Protein 7TVY (pdb70)

Foldseek 3Di:
DPDFLPAAFWDDPVLVVLQDPDDDLVVVRCLRSLRDQDPDPSSLSSLVVVCVVLVQADPVQAGDLVSVQVLCVLLVNNPCSVVQVVQLCVQCVVDDRHDGRSSSSVRNSPPSCSRSSVNVVCVVVVVGHDDPVPRSND/DPDFLQAAFWDDPVLVVLCDPDDDLVVVRCLRSLRDQDPDPSSLSSLQVVCVVLVQADPVQFGDLVSQQVLCVVLPNNPCSVVQVVQQCVQCVVDDGRDGSSSSSVRNSVPSCSSSSVNVVCVVVVVGDDDQVRHSPHD/DVDFLQAAFWDDPVLVVLCDPDDDLVVVRCLRSLRDQDPDPSSLSSLQVVCVVLVQADPVQAGDLVSQQVLCVVLVNNPCSVVQVVQLCVLCVVDDRRDTRSSSSVRNSPPSCSSVSVNVVCVVVVVGPDDPVGHSPD/DPDFLQAAFWDPPLVVLPDPDDQVSVSCLRRLSDQDDDPSSQSRLLVVCVVLVQQDPVQFGDLVSVQVLCVVLPNNPCSVVQVCQLCVQCVPPDGRDTRNSSSVRNSVDSCVRSSVNVVCVVPVVGDADCVHSD

Structure (mmCIF, N/CA/C/O backbone):
data_7TVY
#
_entry.id   7TVY
#
_cell.length_a   33.231
_cell.length_b   122.809
_cell.length_c   74.433
_cell.angle_alpha   90.000
_cell.angle_beta   90.430
_cell.angle_gamma   90.000
#
_symmetry.space_group_name_H-M   'P 1 21 1'
#
loop_
_entity.id
_entity.type
_entity.pdbx_description
1 polymer 'Salivary short D7 protein 3'
2 non-polymer 'SULFATE ION'
3 water water
#
loop_
_atom_site.group_PDB
_atom_site.id
_atom_site.type_symbol
_atom_site.label_atom_id
_atom_site.label_alt_id
_atom_site.label_comp_id
_atom_site.label_asym_id
_atom_site.label_entity_id
_atom_site.label_seq_id
_atom_site.pdbx_PDB_ins_code
_atom_site.Cartn_x
_atom_site.Cartn_y
_atom_site.Cartn_z
_atom_site.occupancy
_atom_site.B_iso_or_equiv
_atom_site.auth_seq_id
_atom_site.auth_comp_id
_atom_site.auth_asym_id
_atom_site.auth_atom_id
_atom_site.pdbx_PDB_model_num
ATOM 1 N N . ARG A 1 1 ? 15.153 3.911 38.258 1.00 47.80 1 ARG A N 1
ATOM 2 C CA . ARG A 1 1 ? 14.995 2.577 38.822 1.00 56.90 1 ARG A CA 1
ATOM 3 C C . ARG A 1 1 ? 16.338 1.864 38.934 1.00 59.76 1 ARG A C 1
ATOM 4 O O . ARG A 1 1 ? 17.162 1.926 38.019 1.00 59.38 1 ARG A O 1
ATOM 12 N N . PHE A 1 2 ? 16.554 1.194 40.068 1.00 65.45 2 PHE A N 1
ATOM 13 C CA . PHE A 1 2 ? 17.714 0.330 40.251 1.00 69.60 2 PHE A CA 1
ATOM 14 C C . PHE A 1 2 ? 17.372 -1.149 40.137 1.00 69.71 2 PHE A C 1
ATOM 15 O O . PHE A 1 2 ? 18.269 -1.958 39.870 1.00 70.10 2 PHE A O 1
ATOM 17 N N . THR A 1 3 ? 16.106 -1.516 40.339 1.00 63.15 3 THR A N 1
ATOM 18 C CA . THR A 1 3 ? 15.626 -2.875 40.125 1.00 59.65 3 THR A CA 1
ATOM 19 C C . THR A 1 3 ? 14.788 -2.900 38.854 1.00 55.65 3 THR A C 1
ATOM 20 O O . THR A 1 3 ? 13.824 -2.125 38.746 1.00 52.71 3 THR A O 1
ATOM 24 N N . PRO A 1 4 ? 15.107 -3.749 37.877 1.00 50.66 4 PRO A N 1
ATOM 25 C CA . PRO A 1 4 ? 14.359 -3.733 36.611 1.00 45.99 4 PRO A CA 1
ATOM 26 C C . PRO A 1 4 ? 12.922 -4.193 36.797 1.00 38.47 4 PRO A C 1
ATOM 27 O O . PRO A 1 4 ? 12.600 -4.953 37.714 1.00 39.50 4 PRO A O 1
ATOM 31 N N . LEU A 1 5 ? 12.052 -3.719 35.897 1.00 37.78 5 LEU A N 1
ATOM 32 C CA . LEU A 1 5 ? 10.635 -4.075 35.956 1.00 33.67 5 LEU A CA 1
ATOM 33 C C . LEU A 1 5 ? 10.400 -5.532 35.583 1.00 30.57 5 LEU A C 1
ATOM 34 O O . LEU A 1 5 ? 9.451 -6.150 36.079 1.00 31.88 5 LEU A O 1
ATOM 39 N N . GLY A 1 6 ? 11.241 -6.099 34.723 1.00 28.24 6 GLY A N 1
ATOM 40 C CA . GLY A 1 6 ? 11.009 -7.452 34.256 1.00 26.80 6 GLY A CA 1
ATOM 41 C C . GLY A 1 6 ? 9.914 -7.582 33.218 1.00 27.11 6 GLY A C 1
ATOM 42 O O . GLY A 1 6 ? 9.281 -8.639 33.128 1.00 20.28 6 GLY A O 1
ATOM 43 N N . ILE A 1 7 ? 9.660 -6.527 32.431 1.00 20.08 7 ILE A N 1
ATOM 44 C CA . ILE A 1 7 ? 8.725 -6.608 31.314 1.00 21.75 7 ILE A CA 1
ATOM 45 C C . ILE A 1 7 ? 9.400 -7.305 30.135 1.00 23.43 7 ILE A C 1
ATOM 46 O O . ILE A 1 7 ? 10.598 -7.110 29.882 1.00 20.82 7 ILE A O 1
ATOM 51 N N . ASP A 1 8 ? 8.634 -8.117 29.403 1.00 19.34 8 ASP A N 1
ATOM 52 C CA . ASP A 1 8 ? 9.166 -8.813 28.236 1.00 22.53 8 ASP A CA 1
ATOM 53 C C . ASP A 1 8 ? 9.256 -7.873 27.029 1.00 23.14 8 ASP A C 1
ATOM 54 O O . ASP A 1 8 ? 8.647 -6.797 26.995 1.00 23.51 8 ASP A O 1
ATOM 59 N N . GLU A 1 9 ? 10.036 -8.297 26.028 1.00 23.00 9 GLU A N 1
ATOM 60 C CA . GLU A 1 9 ? 10.298 -7.475 24.846 1.00 25.11 9 GLU A CA 1
ATOM 61 C C . GLU A 1 9 ? 9.077 -7.434 23.930 1.00 23.55 9 GLU A C 1
ATOM 62 O O . GLU A 1 9 ? 8.642 -8.469 23.418 1.00 23.16 9 GLU A O 1
ATOM 68 N N . PHE A 1 10 ? 8.538 -6.238 23.703 1.00 21.68 10 PHE A N 1
ATOM 69 C CA . PHE A 1 10 ? 7.393 -6.069 22.819 1.00 22.55 10 PHE A CA 1
ATOM 70 C C . PHE A 1 10 ? 7.860 -5.718 21.413 1.00 24.33 10 PHE A C 1
ATOM 71 O O . PHE A 1 10 ? 8.668 -4.800 21.229 1.00 23.88 10 PHE A O 1
ATOM 79 N N . TYR A 1 11 ? 7.357 -6.456 20.425 1.00 25.17 11 TYR A N 1
ATOM 80 C CA . TYR A 1 11 ? 7.629 -6.175 19.015 1.00 27.54 11 TYR A CA 1
ATOM 81 C C . TYR A 1 11 ? 6.326 -5.693 18.391 1.00 28.68 11 TYR A C 1
ATOM 82 O O . TYR A 1 11 ? 5.524 -6.486 17.895 1.00 31.65 11 TYR A O 1
ATOM 91 N N . ILE A 1 12 ? 6.116 -4.384 18.421 1.00 24.29 12 ILE A N 1
ATOM 92 C CA . ILE A 1 12 ? 4.897 -3.778 17.910 1.00 27.51 12 ILE A CA 1
ATOM 93 C C . ILE A 1 12 ? 5.284 -3.062 16.623 1.00 32.69 12 ILE A C 1
ATOM 94 O O . ILE A 1 12 ? 5.785 -1.931 16.646 1.00 26.08 12 ILE A O 1
ATOM 99 N N . LYS A 1 13 ? 5.078 -3.750 15.496 1.00 29.64 13 LYS A N 1
ATOM 100 C CA . LYS A 1 13 ? 5.580 -3.291 14.202 1.00 31.73 13 LYS A CA 1
ATOM 101 C C . LYS A 1 13 ? 5.240 -1.842 13.873 1.00 32.12 13 LYS A C 1
ATOM 102 O O . LYS A 1 13 ? 6.154 -1.102 13.478 1.00 32.00 13 LYS A O 1
ATOM 108 N N . PRO A 1 14 ? 3.994 -1.364 14.006 1.00 32.89 14 PRO A N 1
ATOM 109 C CA . PRO A 1 14 ? 3.720 0.044 13.656 1.00 30.77 14 PRO A CA 1
ATOM 110 C C . PRO A 1 14 ? 4.414 1.061 14.552 1.00 33.72 14 PRO A C 1
ATOM 111 O O . PRO A 1 14 ? 4.368 2.255 14.233 1.00 36.73 14 PRO A O 1
ATOM 115 N N . CYS A 1 15 ? 5.051 0.646 15.648 1.00 31.01 15 CYS A N 1
ATOM 116 C CA . CYS A 1 15 ? 5.796 1.571 16.493 1.00 28.69 15 CYS A CA 1
ATOM 117 C C . CYS A 1 15 ? 7.298 1.479 16.291 1.00 28.14 15 CYS A C 1
ATOM 118 O O . CYS A 1 15 ? 8.029 2.333 16.806 1.00 25.56 15 CYS A O 1
ATOM 121 N N . GLU A 1 16 ? 7.767 0.478 15.544 1.00 27.63 16 GLU A N 1
ATOM 122 C CA . GLU A 1 16 ? 9.193 0.363 15.262 1.00 28.24 16 GLU A CA 1
ATOM 123 C C . GLU A 1 16 ? 9.725 1.601 14.552 1.00 27.37 16 GLU A C 1
ATOM 124 O O . GLU A 1 16 ? 10.892 1.969 14.739 1.00 25.73 16 GLU A O 1
ATOM 130 N N . ARG A 1 17 ? 8.883 2.265 13.755 1.00 26.52 17 ARG A N 1
ATOM 131 C CA . ARG A 1 17 ? 9.295 3.474 13.048 1.00 26.59 17 ARG A CA 1
ATOM 132 C C . ARG A 1 17 ? 9.582 4.648 13.976 1.00 25.00 17 ARG A C 1
ATOM 133 O O . ARG A 1 17 ? 10.180 5.632 13.527 1.00 26.11 17 ARG A O 1
ATOM 141 N N . LYS A 1 18 ? 9.194 4.566 15.247 1.00 24.07 18 LYS A N 1
ATOM 142 C CA . LYS A 1 18 ? 9.527 5.599 16.219 1.00 24.68 18 LYS A CA 1
ATOM 143 C C . LYS A 1 18 ? 10.928 5.438 16.796 1.00 26.16 18 LYS A C 1
ATOM 144 O O . LYS A 1 18 ? 11.409 6.350 17.480 1.00 25.53 18 LYS A O 1
ATOM 150 N N . ILE A 1 19 ? 11.582 4.302 16.557 1.00 23.86 19 ILE A N 1
ATOM 151 C CA . ILE A 1 19 ? 12.960 4.082 17.004 1.00 26.39 19 ILE A CA 1
ATOM 152 C C . ILE A 1 19 ? 13.868 4.607 15.898 1.00 26.52 19 ILE A C 1
ATOM 153 O O . ILE A 1 19 ? 14.191 3.913 14.929 1.00 28.57 19 ILE A O 1
ATOM 158 N N . VAL A 1 20 ? 14.285 5.855 16.049 1.00 26.37 20 VAL A N 1
ATOM 159 C CA . VAL A 1 20 ? 15.046 6.568 15.033 1.00 28.70 20 VAL A CA 1
ATOM 160 C C . VAL A 1 20 ? 16.508 6.711 15.445 1.00 29.07 20 VAL A C 1
ATOM 161 O O . VAL A 1 20 ? 17.400 6.152 14.804 1.00 29.99 20 VAL A O 1
ATOM 165 N N . TYR A 1 21 ? 16.771 7.437 16.535 1.00 28.02 21 TYR A N 1
ATOM 166 C CA . TYR A 1 21 ? 18.142 7.733 16.924 1.00 31.29 21 TYR A CA 1
ATOM 167 C C . TYR A 1 21 ? 18.779 6.646 17.777 1.00 28.21 21 TYR A C 1
ATOM 168 O O . TYR A 1 21 ? 20.006 6.610 17.880 1.00 30.72 21 TYR A O 1
ATOM 177 N N . THR A 1 22 ? 17.995 5.768 18.394 1.00 26.88 22 THR A N 1
ATOM 178 C CA . THR A 1 22 ? 18.570 4.689 19.187 1.00 28.24 22 THR A CA 1
ATOM 179 C C . THR A 1 22 ? 18.990 3.559 18.260 1.00 29.19 22 THR A C 1
ATOM 180 O O . THR A 1 22 ? 18.152 2.985 17.558 1.00 28.31 22 THR A O 1
ATOM 184 N N . THR A 1 23 ? 20.285 3.243 18.250 1.00 33.85 23 THR A N 1
ATOM 185 C CA . THR A 1 23 ? 20.814 2.195 17.388 1.00 31.39 23 THR A CA 1
ATOM 186 C C . THR A 1 23 ? 21.463 1.052 18.146 1.00 32.31 23 THR A C 1
ATOM 187 O O . THR A 1 23 ? 21.530 -0.056 17.609 1.00 31.84 23 THR A O 1
ATOM 191 N N . ASP A 1 24 ? 21.956 1.288 19.361 1.00 30.98 24 ASP A N 1
ATOM 192 C CA . ASP A 1 24 ? 22.560 0.210 20.133 1.00 34.19 24 ASP A CA 1
ATOM 193 C C . ASP A 1 24 ? 21.537 -0.878 20.437 1.00 32.85 24 ASP A C 1
ATOM 194 O O . ASP A 1 24 ? 20.384 -0.595 20.783 1.00 30.98 24 ASP A O 1
ATOM 199 N N . LYS A 1 25 ? 21.978 -2.135 20.304 1.00 32.20 25 LYS A N 1
ATOM 200 C CA . LYS A 1 25 ? 21.072 -3.275 20.423 1.00 32.19 25 LYS A CA 1
ATOM 201 C C . LYS A 1 25 ? 20.385 -3.300 21.780 1.00 30.30 25 LYS A C 1
ATOM 202 O O . LYS A 1 25 ? 19.155 -3.400 21.867 1.00 31.56 25 LYS A O 1
ATOM 208 N N . HIS A 1 26 ? 21.165 -3.211 22.858 1.00 30.70 26 HIS A N 1
ATOM 209 C CA . HIS A 1 26 ? 20.562 -3.296 24.178 1.00 28.87 26 HIS A CA 1
ATOM 210 C C . HIS A 1 26 ? 19.693 -2.077 24.472 1.00 29.24 26 HIS A C 1
ATOM 211 O O . HIS A 1 26 ? 18.647 -2.205 25.117 1.00 28.10 26 HIS A O 1
ATOM 218 N N . ASP A 1 27 ? 20.113 -0.881 24.029 1.00 26.73 27 ASP A N 1
ATOM 219 C CA . ASP A 1 27 ? 19.291 0.307 24.252 1.00 28.22 27 ASP A CA 1
ATOM 220 C C . ASP A 1 27 ? 17.929 0.166 23.585 1.00 27.24 27 ASP A C 1
ATOM 221 O O . ASP A 1 27 ? 16.916 0.614 24.132 1.00 24.62 27 ASP A O 1
ATOM 226 N N . LYS A 1 28 ? 17.889 -0.424 22.387 1.00 26.55 28 LYS A N 1
ATOM 227 C CA . LYS A 1 28 ? 16.609 -0.699 21.745 1.00 23.84 28 LYS A CA 1
ATOM 228 C C . LYS A 1 28 ? 15.842 -1.779 22.497 1.00 23.71 28 LYS A C 1
ATOM 229 O O . LYS A 1 28 ? 14.605 -1.747 22.551 1.00 21.20 28 LYS A O 1
ATOM 235 N N . CYS A 1 29 ? 16.554 -2.741 23.080 1.00 23.67 29 CYS A N 1
ATOM 236 C CA . CYS A 1 29 ? 15.895 -3.758 23.892 1.00 24.66 29 CYS A CA 1
ATOM 237 C C . CYS A 1 29 ? 15.144 -3.119 25.056 1.00 23.39 29 CYS A C 1
ATOM 238 O O . CYS A 1 29 ? 13.988 -3.461 25.326 1.00 23.06 29 CYS A O 1
ATOM 241 N N . LEU A 1 30 ? 15.788 -2.173 25.754 1.00 21.59 30 LEU A N 1
ATOM 242 C CA . LEU A 1 30 ? 15.146 -1.512 26.889 1.00 22.55 30 LEU A CA 1
ATOM 243 C C . LEU A 1 30 ? 13.931 -0.697 26.455 1.00 22.39 30 LEU A C 1
ATOM 244 O O . LEU A 1 30 ? 12.941 -0.610 27.192 1.00 19.27 30 LEU A O 1
ATOM 249 N N . MET A 1 31 ? 13.993 -0.109 25.261 1.00 20.13 31 MET A N 1
ATOM 250 C CA . MET A 1 31 ? 12.856 0.567 24.653 1.00 20.33 31 MET A CA 1
ATOM 251 C C . MET A 1 31 ? 11.669 -0.390 24.545 1.00 22.19 31 MET A C 1
ATOM 252 O O . MET A 1 31 ? 10.581 -0.132 25.080 1.00 17.95 31 MET A O 1
ATOM 257 N N . ARG A 1 32 ? 11.888 -1.536 23.882 1.00 18.21 32 ARG A N 1
ATOM 258 C CA . ARG A 1 32 ? 10.831 -2.516 23.629 1.00 19.70 32 ARG A CA 1
ATOM 259 C C . ARG A 1 32 ? 10.331 -3.178 24.911 1.00 19.37 32 ARG A C 1
ATOM 260 O O . ARG A 1 32 ? 9.193 -3.658 24.952 1.00 19.03 32 ARG A O 1
ATOM 268 N N . ARG A 1 33 ? 11.166 -3.247 25.946 1.00 17.64 33 ARG A N 1
ATOM 269 C CA . ARG A 1 33 ? 10.768 -3.784 27.241 1.00 20.86 33 ARG A CA 1
ATOM 270 C C . ARG A 1 33 ? 10.146 -2.719 28.137 1.00 20.83 33 ARG A C 1
ATOM 271 O O . ARG A 1 33 ? 9.889 -2.990 29.314 1.00 17.62 33 ARG A O 1
ATOM 279 N N . LEU A 1 34 ? 9.936 -1.509 27.605 1.00 18.53 34 LEU A N 1
ATOM 280 C CA . LEU A 1 34 ? 9.370 -0.383 28.349 1.00 21.00 34 LEU A CA 1
ATOM 281 C C . LEU A 1 34 ? 10.130 -0.128 29.653 1.00 20.94 34 LEU A C 1
ATOM 282 O O . LEU A 1 34 ? 9.552 0.295 30.660 1.00 19.81 34 LEU A O 1
ATOM 287 N N . GLU A 1 35 ? 11.431 -0.399 29.647 1.00 19.73 35 GLU A N 1
ATOM 288 C CA . GLU A 1 35 ? 12.280 -0.137 30.801 1.00 23.83 35 GLU A CA 1
ATOM 289 C C . GLU A 1 35 ? 12.957 1.224 30.731 1.00 23.48 35 GLU A C 1
ATOM 290 O O . GLU A 1 35 ? 13.549 1.652 31.726 1.00 27.51 35 GLU A O 1
ATOM 296 N N . ILE A 1 36 ? 12.870 1.909 29.588 1.00 22.64 36 ILE A N 1
ATOM 297 C CA . ILE A 1 36 ? 13.390 3.265 29.477 1.00 26.41 36 ILE A CA 1
ATOM 298 C C . ILE A 1 36 ? 12.728 4.173 30.506 1.00 25.38 36 ILE A C 1
ATOM 299 O O . ILE A 1 36 ? 11.552 4.009 30.856 1.00 26.62 36 ILE A O 1
ATOM 304 N N . GLU A 1 37 ? 13.481 5.165 30.969 1.00 26.72 37 GLU A N 1
ATOM 305 C CA . GLU A 1 37 ? 12.942 6.194 31.849 1.00 26.22 37 GLU A CA 1
ATOM 306 C C . GLU A 1 37 ? 13.269 7.612 31.412 1.00 30.37 37 GLU A C 1
ATOM 307 O O . GLU A 1 37 ? 12.616 8.547 31.892 1.00 28.71 37 GLU A O 1
ATOM 313 N N . MET A 1 38 ? 14.234 7.806 30.521 1.00 26.66 38 MET A N 1
ATOM 314 C CA . MET A 1 38 ? 14.704 9.140 30.184 1.00 28.82 38 MET A CA 1
ATOM 315 C C . MET A 1 38 ? 13.696 9.857 29.292 1.00 29.83 38 MET A C 1
ATOM 316 O O . MET A 1 38 ? 13.190 9.286 28.320 1.00 25.76 38 MET A O 1
ATOM 321 N N . ASP A 1 39 ? 13.412 11.115 29.633 1.00 26.76 39 ASP A N 1
ATOM 322 C CA . ASP A 1 39 ? 12.466 11.962 28.905 1.00 27.72 39 ASP A CA 1
ATOM 323 C C . ASP A 1 39 ? 13.175 12.558 27.696 1.00 24.87 39 ASP A C 1
ATOM 324 O O . ASP A 1 39 ? 13.690 13.676 27.717 1.00 29.74 39 ASP A O 1
ATOM 329 N N . THR A 1 40 ? 13.202 11.783 26.620 1.00 24.32 40 THR A N 1
ATOM 330 C CA . THR A 1 40 ? 13.674 12.244 25.326 1.00 26.65 40 THR A CA 1
ATOM 331 C C . THR A 1 40 ? 12.515 12.212 24.343 1.00 24.16 40 THR A C 1
ATOM 332 O O . THR A 1 40 ? 11.576 11.428 24.501 1.00 22.86 40 THR A O 1
ATOM 336 N N . GLY A 1 41 ? 12.592 13.066 23.319 1.00 24.31 41 GLY A N 1
ATOM 337 C CA . GLY A 1 41 ? 11.570 13.052 22.286 1.00 23.61 41 GLY A CA 1
ATOM 338 C C . GLY A 1 41 ? 11.395 11.685 21.657 1.00 25.11 41 GLY A C 1
ATOM 339 O O . GLY A 1 41 ? 10.275 11.288 21.324 1.00 23.54 41 GLY A O 1
ATOM 340 N N . GLU A 1 42 ? 12.493 10.936 21.507 1.00 24.11 42 GLU A N 1
ATOM 341 C CA . GLU A 1 42 ? 12.404 9.605 20.915 1.00 23.56 42 GLU A CA 1
ATOM 342 C C . GLU A 1 42 ? 11.638 8.650 21.817 1.00 23.74 42 GLU A C 1
ATOM 343 O O . GLU A 1 42 ? 10.731 7.941 21.360 1.00 22.45 42 GLU A O 1
ATOM 349 N N . ASN A 1 43 ? 12.015 8.588 23.097 1.00 20.57 43 ASN A N 1
ATOM 350 C CA . ASN A 1 43 ? 11.317 7.702 24.023 1.00 21.32 43 ASN A CA 1
ATOM 351 C C . ASN A 1 43 ? 9.839 8.067 24.119 1.00 21.08 43 ASN A C 1
ATOM 352 O O . ASN A 1 43 ? 8.976 7.180 24.119 1.00 16.55 43 ASN A O 1
ATOM 357 N N . GLN A 1 44 ? 9.534 9.369 24.181 1.00 19.56 44 GLN A N 1
ATOM 358 C CA . GLN A 1 44 ? 8.150 9.834 24.195 1.00 21.92 44 GLN A CA 1
ATOM 359 C C . GLN A 1 44 ? 7.392 9.360 22.966 1.00 19.77 44 GLN A C 1
ATOM 360 O O . GLN A 1 44 ? 6.257 8.887 23.069 1.00 21.60 44 GLN A O 1
ATOM 366 N N . GLY A 1 45 ? 7.990 9.512 21.784 1.00 20.82 45 GLY A N 1
ATOM 367 C CA . GLY A 1 45 ? 7.317 9.080 20.570 1.00 21.71 45 GLY A CA 1
ATOM 368 C C . GLY A 1 45 ? 7.008 7.595 20.575 1.00 21.70 45 GLY A C 1
ATOM 369 O O . GLY A 1 45 ? 5.888 7.183 20.258 1.00 21.00 45 GLY A O 1
ATOM 370 N N . TYR A 1 46 ? 7.990 6.772 20.953 1.00 19.83 46 TYR A N 1
ATOM 371 C CA . TYR A 1 46 ? 7.796 5.324 20.919 1.00 19.11 46 TYR A CA 1
ATOM 372 C C . TYR A 1 46 ? 6.768 4.878 21.951 1.00 18.17 46 TYR A C 1
ATOM 373 O O . TYR A 1 46 ? 5.867 4.094 21.641 1.00 20.07 46 TYR A O 1
ATOM 382 N N . VAL A 1 47 ? 6.900 5.355 23.191 1.00 17.62 47 VAL A N 1
ATOM 383 C CA . VAL A 1 47 ? 5.976 4.946 24.244 1.00 19.01 47 VAL A CA 1
ATOM 384 C C . VAL A 1 47 ? 4.564 5.429 23.937 1.00 19.94 47 VAL A C 1
ATOM 385 O O . VAL A 1 47 ? 3.587 4.700 24.160 1.00 16.93 47 VAL A O 1
ATOM 389 N N . LYS A 1 48 ? 4.429 6.656 23.412 1.00 17.35 48 LYS A N 1
ATOM 390 C CA . LYS A 1 48 ? 3.111 7.132 22.991 1.00 19.64 48 LYS A CA 1
ATOM 391 C C . LYS A 1 48 ? 2.491 6.190 21.969 1.00 20.80 48 LYS A C 1
ATOM 392 O O . LYS A 1 48 ? 1.312 5.834 22.078 1.00 21.14 48 LYS A O 1
ATOM 398 N N . CYS A 1 49 ? 3.273 5.772 20.971 1.00 19.74 49 CYS A N 1
ATOM 399 C CA . CYS A 1 49 ? 2.760 4.843 19.971 1.00 21.27 49 CYS A CA 1
ATOM 400 C C . CYS A 1 49 ? 2.359 3.515 20.608 1.00 19.37 49 CYS A C 1
ATOM 401 O O . CYS A 1 49 ? 1.298 2.966 20.291 1.00 20.67 49 CYS A O 1
ATOM 404 N N . VAL A 1 50 ? 3.192 2.984 21.510 1.00 17.86 50 VAL A N 1
ATOM 405 C CA . VAL A 1 50 ? 2.873 1.708 22.156 1.00 19.77 50 VAL A CA 1
ATOM 406 C C . VAL A 1 50 ? 1.577 1.827 22.943 1.00 18.47 50 VAL A C 1
ATOM 407 O O . VAL A 1 50 ? 0.684 0.978 22.843 1.00 18.41 50 VAL A O 1
ATOM 411 N N . PHE A 1 51 ? 1.458 2.886 23.744 1.00 19.79 51 PHE A N 1
ATOM 412 C CA . PHE A 1 51 ? 0.254 3.080 24.539 1.00 19.55 51 PHE A CA 1
ATOM 413 C C . PHE A 1 51 ? -0.980 3.290 23.661 1.00 21.21 51 PHE A C 1
ATOM 414 O O . PHE A 1 51 ? -2.088 2.903 24.051 1.00 22.42 51 PHE A O 1
ATOM 422 N N . LYS A 1 52 ? -0.816 3.874 22.470 1.00 18.58 52 LYS A N 1
ATOM 423 C CA . LYS A 1 52 ? -1.935 3.926 21.533 1.00 20.74 52 LYS A CA 1
ATOM 424 C C . LYS A 1 52 ? -2.316 2.522 21.061 1.00 22.54 52 LYS A C 1
ATOM 425 O O . LYS A 1 52 ? -3.502 2.198 20.950 1.00 21.26 52 LYS A O 1
ATOM 431 N N . GLU A 1 53 ? -1.325 1.678 20.776 1.00 20.08 53 GLU A N 1
ATOM 432 C CA . GLU A 1 53 ? -1.628 0.307 20.378 1.00 22.95 53 GLU A CA 1
ATOM 433 C C . GLU A 1 53 ? -2.218 -0.488 21.537 1.00 22.78 53 GLU A C 1
ATOM 434 O O . GLU A 1 53 ? -3.035 -1.390 21.319 1.00 25.78 53 GLU A O 1
ATOM 440 N N . PHE A 1 54 ? -1.803 -0.179 22.766 1.00 19.01 54 PHE A N 1
ATOM 441 C CA . PHE A 1 54 ? -2.365 -0.793 23.965 1.00 23.24 54 PHE A CA 1
ATOM 442 C C . PHE A 1 54 ? -3.792 -0.347 24.244 1.00 25.54 54 PHE A C 1
ATOM 443 O O . PHE A 1 54 ? -4.439 -0.923 25.129 1.00 20.99 54 PHE A O 1
ATOM 451 N N . GLY A 1 55 ? -4.285 0.677 23.545 1.00 20.47 55 GLY A N 1
ATOM 452 C CA . GLY A 1 55 ? -5.547 1.284 23.922 1.00 26.21 55 GLY A CA 1
ATOM 453 C C . GLY A 1 55 ? -5.482 2.108 25.186 1.00 24.37 55 GLY A C 1
ATOM 454 O O . GLY A 1 55 ? -6.524 2.562 25.671 1.00 23.33 55 GLY A O 1
ATOM 455 N N . TYR A 1 56 ? -4.281 2.308 25.739 1.00 22.84 56 TYR A N 1
ATOM 456 C CA . TYR A 1 56 ? -4.119 3.084 26.965 1.00 22.65 56 TYR A CA 1
ATOM 457 C C . TYR A 1 56 ? -4.252 4.581 26.728 1.00 22.71 56 TYR A C 1
ATOM 458 O O . TYR A 1 56 ? -4.552 5.329 27.664 1.00 23.66 56 TYR A O 1
ATOM 467 N N . LEU A 1 57 ? -3.994 5.032 25.509 1.00 23.93 57 LEU A N 1
ATOM 468 C CA . LEU A 1 57 ? -4.040 6.442 25.150 1.00 27.01 57 LEU A CA 1
ATOM 469 C C . LEU A 1 57 ? -4.914 6.595 23.922 1.00 32.74 57 LEU A C 1
ATOM 470 O O . LEU A 1 57 ? -4.736 5.864 22.943 1.00 28.64 57 LEU A O 1
ATOM 475 N N . ASN A 1 58 ? -5.842 7.546 23.968 1.00 36.77 58 ASN A N 1
ATOM 476 C CA . ASN A 1 58 ? -6.712 7.796 22.832 1.00 44.65 58 ASN A CA 1
ATOM 477 C C . ASN A 1 58 ? -6.109 8.861 21.917 1.00 48.73 58 ASN A C 1
ATOM 478 O O . ASN A 1 58 ? -4.983 9.331 22.108 1.00 43.93 58 ASN A O 1
ATOM 483 N N . GLY A 1 59 ? -6.879 9.239 20.895 1.00 58.12 59 GLY A N 1
ATOM 484 C CA . GLY A 1 59 ? -6.395 10.210 19.931 1.00 57.36 59 GLY A CA 1
ATOM 485 C C . GLY A 1 59 ? -6.283 11.611 20.492 1.00 61.92 59 GLY A C 1
ATOM 486 O O . GLY A 1 59 ? -5.502 12.424 19.986 1.00 66.62 59 GLY A O 1
ATOM 487 N N . GLU A 1 60 ? -7.051 11.917 21.534 1.00 53.75 60 GLU A N 1
ATOM 488 C CA . GLU A 1 60 ? -6.975 13.213 22.195 1.00 49.41 60 GLU A CA 1
ATOM 489 C C . GLU A 1 60 ? -5.957 13.253 23.328 1.00 48.17 60 GLU A C 1
ATOM 490 O O . GLU A 1 60 ? -5.793 14.305 23.958 1.00 44.26 60 GLU A O 1
ATOM 496 N N . GLY A 1 61 ? -5.265 12.148 23.592 1.00 43.42 61 GLY A N 1
ATOM 497 C CA . GLY A 1 61 ? -4.209 12.131 24.581 1.00 38.97 61 GLY A CA 1
ATOM 498 C C . GLY A 1 61 ? -4.657 11.895 26.003 1.00 35.69 61 GLY A C 1
ATOM 499 O O . GLY A 1 61 ? -3.921 12.239 26.933 1.00 34.05 61 GLY A O 1
ATOM 500 N N . GLN A 1 62 ? -5.832 11.317 26.210 1.00 33.91 62 GLN A N 1
ATOM 501 C CA . GLN A 1 62 ? -6.309 11.006 27.546 1.00 31.38 62 GLN A CA 1
ATOM 502 C C . GLN A 1 62 ? -6.008 9.547 27.875 1.00 28.78 62 GLN A C 1
ATOM 503 O O . GLN A 1 62 ? -6.115 8.672 27.013 1.00 27.76 62 GLN A O 1
ATOM 509 N N . PHE A 1 63 ? -5.619 9.296 29.123 1.00 25.18 63 PHE A N 1
ATOM 510 C CA . PHE A 1 63 ? -5.372 7.934 29.577 1.00 27.93 63 PHE A CA 1
ATOM 511 C C . PHE A 1 63 ? -6.683 7.164 29.729 1.00 26.76 63 PHE A C 1
ATOM 512 O O . PHE A 1 63 ? -7.689 7.708 30.191 1.00 27.65 63 PHE A O 1
ATOM 520 N N . ASN A 1 64 ? -6.657 5.883 29.374 1.00 26.19 64 ASN A N 1
ATOM 521 C CA . ASN A 1 64 ? -7.838 5.017 29.380 1.00 24.60 64 ASN A CA 1
ATOM 522 C C . ASN A 1 64 ? -7.706 4.004 30.519 1.00 27.65 64 ASN A C 1
ATOM 523 O O . ASN A 1 64 ? -7.166 2.907 30.342 1.00 22.19 64 ASN A O 1
ATOM 528 N N . LYS A 1 65 ? -8.228 4.378 31.693 1.00 24.42 65 LYS A N 1
ATOM 529 C CA . LYS A 1 65 ? -8.182 3.488 32.851 1.00 25.04 65 LYS A CA 1
ATOM 530 C C . LYS A 1 65 ? -8.925 2.177 32.604 1.00 25.98 65 LYS A C 1
ATOM 531 O O . LYS A 1 65 ? -8.583 1.153 33.208 1.00 24.19 65 LYS A O 1
ATOM 537 N N . GLN A 1 66 ? -9.948 2.177 31.745 1.00 26.07 66 GLN A N 1
ATOM 538 C CA . GLN A 1 66 ? -10.667 0.928 31.503 1.00 27.46 66 GLN A CA 1
ATOM 539 C C . GLN A 1 66 ? -9.792 -0.076 30.772 1.00 27.70 66 GLN A C 1
ATOM 540 O O . GLN A 1 66 ? -9.886 -1.282 31.023 1.00 22.89 66 GLN A O 1
ATOM 546 N N . ALA A 1 67 ? -8.949 0.401 29.853 1.00 22.94 67 ALA A N 1
ATOM 547 C CA . ALA A 1 67 ? -8.039 -0.505 29.162 1.00 24.77 67 ALA A CA 1
ATOM 548 C C . ALA A 1 67 ? -7.055 -1.133 30.139 1.00 23.61 67 ALA A C 1
ATOM 549 O O . ALA A 1 67 ? -6.810 -2.345 30.088 1.00 23.19 67 ALA A O 1
ATOM 551 N N . LEU A 1 68 ? -6.490 -0.325 31.045 1.00 23.41 68 LEU A N 1
ATOM 552 C CA . LEU A 1 68 ? -5.573 -0.856 32.053 1.00 23.44 68 LEU A CA 1
ATOM 553 C C . LEU A 1 68 ? -6.248 -1.930 32.902 1.00 23.81 68 LEU A C 1
ATOM 554 O O . LEU A 1 68 ? -5.725 -3.043 33.051 1.00 22.43 68 LEU A O 1
ATOM 559 N N . LEU A 1 69 ? -7.424 -1.622 33.454 1.00 21.44 69 LEU A N 1
ATOM 560 C CA . LEU A 1 69 ? -8.104 -2.589 34.316 1.00 25.11 69 LEU A CA 1
ATOM 561 C C . LEU A 1 69 ? -8.460 -3.860 33.555 1.00 23.82 69 LEU A C 1
ATOM 562 O O . LEU A 1 69 ? -8.397 -4.961 34.114 1.00 22.13 69 LEU A O 1
ATOM 567 N N . LYS A 1 70 ? -8.832 -3.732 32.278 1.00 23.80 70 LYS A N 1
ATOM 568 C CA . LYS A 1 70 ? -9.070 -4.915 31.452 1.00 26.65 70 LYS A CA 1
ATOM 569 C C . LYS A 1 70 ? -7.837 -5.812 31.402 1.00 24.58 70 LYS A C 1
ATOM 570 O O . LYS A 1 70 ? -7.947 -7.045 31.499 1.00 23.22 70 LYS A O 1
ATOM 576 N N . ASP A 1 71 ? -6.653 -5.214 31.247 1.00 20.75 71 ASP A N 1
ATOM 577 C CA . ASP A 1 71 ? -5.435 -6.017 31.211 1.00 21.83 71 ASP A CA 1
ATOM 578 C C . ASP A 1 71 ? -5.207 -6.718 32.542 1.00 20.49 71 ASP A C 1
ATOM 579 O O . ASP A 1 71 ? -4.829 -7.892 32.568 1.00 21.31 71 ASP A O 1
ATOM 584 N N . TYR A 1 72 ? -5.430 -6.015 33.658 1.00 19.54 72 TYR A N 1
ATOM 585 C CA . TYR A 1 72 ? -5.346 -6.656 34.968 1.00 21.38 72 TYR A CA 1
ATOM 586 C C . TYR A 1 72 ? -6.298 -7.846 35.046 1.00 23.99 72 TYR A C 1
ATOM 587 O O . TYR A 1 72 ? -5.896 -8.961 35.408 1.00 22.14 72 TYR A O 1
ATOM 596 N N . HIS A 1 73 ? -7.558 -7.645 34.653 1.00 23.11 73 HIS A N 1
ATOM 597 C CA . HIS A 1 73 ? -8.533 -8.733 34.716 1.00 23.78 73 HIS A CA 1
ATOM 598 C C . HIS A 1 73 ? -8.118 -9.903 33.833 1.00 24.07 73 HIS A C 1
ATOM 599 O O . HIS A 1 73 ? -8.196 -11.067 34.249 1.00 24.82 73 HIS A O 1
ATOM 606 N N . GLN A 1 74 ? -7.686 -9.614 32.603 1.00 23.97 74 GLN A N 1
ATOM 607 C CA . GLN A 1 74 ? -7.261 -10.665 31.690 1.00 26.26 74 GLN A CA 1
ATOM 608 C C . GLN A 1 74 ? -5.998 -11.375 32.168 1.00 23.95 74 GLN A C 1
ATOM 609 O O . GLN A 1 74 ? -5.757 -12.517 31.769 1.00 23.43 74 GLN A O 1
ATOM 615 N N . ALA A 1 75 ? -5.191 -10.734 33.008 1.00 21.56 75 ALA A N 1
ATOM 616 C CA . ALA A 1 75 ? -4.069 -11.418 33.631 1.00 24.83 75 ALA A CA 1
ATOM 617 C C . ALA A 1 75 ? -4.469 -12.179 34.892 1.00 23.76 75 ALA A C 1
ATOM 618 O O . ALA A 1 75 ? -3.599 -12.749 35.555 1.00 24.62 75 ALA A O 1
ATOM 620 N N . GLY A 1 76 ? -5.755 -12.201 35.242 1.00 22.92 76 GLY A N 1
ATOM 621 C CA . GLY A 1 76 ? -6.216 -12.924 36.414 1.00 25.62 76 GLY A CA 1
ATOM 622 C C . GLY A 1 76 ? -6.280 -12.124 37.699 1.00 25.47 76 GLY A C 1
ATOM 623 O O . GLY A 1 76 ? -6.554 -12.709 38.756 1.00 26.24 76 GLY A O 1
ATOM 624 N N . PHE A 1 77 ? -6.034 -10.815 37.644 1.00 24.31 77 PHE A N 1
ATOM 625 C CA . PHE A 1 77 ? -6.127 -9.918 38.803 1.00 27.42 77 PHE A CA 1
ATOM 626 C C . PHE A 1 77 ? -7.461 -9.179 38.741 1.00 26.58 77 PHE A C 1
ATOM 627 O O . PHE A 1 77 ? -7.562 -8.108 38.149 1.00 27.19 77 PHE A O 1
ATOM 635 N N . LYS A 1 78 ? -8.486 -9.727 39.390 1.00 27.59 78 LYS A N 1
ATOM 636 C CA . LYS A 1 78 ? -9.818 -9.143 39.303 1.00 29.07 78 LYS A CA 1
ATOM 637 C C . LYS A 1 78 ? -10.258 -8.390 40.557 1.00 32.41 78 LYS A C 1
ATOM 638 O O . LYS A 1 78 ? -11.301 -7.725 40.521 1.00 34.19 78 LYS A O 1
ATOM 644 N N . ASN A 1 79 ? -9.510 -8.458 41.651 1.00 28.19 79 ASN A N 1
ATOM 645 C CA . ASN A 1 79 ? -9.969 -7.913 42.924 1.00 32.25 79 ASN A CA 1
ATOM 646 C C . ASN A 1 79 ? -9.021 -6.840 43.441 1.00 34.94 79 ASN A C 1
ATOM 647 O O . ASN A 1 79 ? -8.826 -6.678 44.648 1.00 35.12 79 ASN A O 1
ATOM 652 N N . LYS A 1 80 ? -8.449 -6.071 42.510 1.00 29.51 80 LYS A N 1
ATOM 653 C CA . LYS A 1 80 ? -7.397 -5.110 42.801 1.00 32.22 80 LYS A CA 1
ATOM 654 C C . LYS A 1 80 ? -7.674 -3.741 42.190 1.00 31.29 80 LYS A C 1
ATOM 655 O O . LYS A 1 80 ? -6.770 -2.892 42.173 1.00 32.91 80 LYS A O 1
ATOM 661 N N . ASP A 1 81 ? -8.877 -3.520 41.648 1.00 30.11 81 ASP A N 1
ATOM 662 C CA . ASP A 1 81 ? -9.122 -2.331 40.832 1.00 31.07 81 ASP A CA 1
ATOM 663 C C . ASP A 1 81 ? -8.845 -1.050 41.609 1.00 31.94 81 ASP A C 1
ATOM 664 O O . ASP A 1 81 ? -8.227 -0.118 41.080 1.00 29.37 81 ASP A O 1
ATOM 669 N N . LYS A 1 82 ? -9.301 -0.982 42.863 1.00 29.08 82 LYS A N 1
ATOM 670 C CA . LYS A 1 82 ? -9.092 0.221 43.663 1.00 32.22 82 LYS A CA 1
ATOM 671 C C . LYS A 1 82 ? -7.609 0.513 43.843 1.00 33.28 82 LYS A C 1
ATOM 672 O O . LYS A 1 82 ? -7.156 1.637 43.602 1.00 32.94 82 LYS A O 1
ATOM 678 N N . ALA A 1 83 ? -6.829 -0.494 44.245 1.00 31.37 83 ALA A N 1
ATOM 679 C CA . ALA A 1 83 ? -5.401 -0.276 44.460 1.00 32.10 83 ALA A CA 1
ATOM 680 C C . ALA A 1 83 ? -4.695 0.163 43.182 1.00 30.44 83 ALA A C 1
ATOM 681 O O . ALA A 1 83 ? -3.749 0.959 43.235 1.00 27.87 83 ALA A O 1
ATOM 683 N N . VAL A 1 84 ? -5.132 -0.344 42.030 1.00 29.44 84 VAL A N 1
ATOM 684 C CA . VAL A 1 84 ? -4.477 0.004 40.776 1.00 27.09 84 VAL A CA 1
ATOM 685 C C . VAL A 1 84 ? -4.761 1.456 40.411 1.00 27.53 84 VAL A C 1
ATOM 686 O O . VAL A 1 84 ? -3.855 2.206 40.030 1.00 23.13 84 VAL A O 1
ATOM 690 N N . LEU A 1 85 ? -6.023 1.875 40.523 1.00 26.40 85 LEU A N 1
ATOM 691 C CA . LEU A 1 85 ? -6.392 3.232 40.138 1.00 29.57 85 LEU A CA 1
ATOM 692 C C . LEU A 1 85 ? -5.858 4.270 41.115 1.00 29.75 85 LEU A C 1
ATOM 693 O O . LEU A 1 85 ? -5.522 5.394 40.709 1.00 30.52 85 LEU A O 1
ATOM 698 N N . GLU A 1 86 ? -5.771 3.921 42.397 1.00 31.50 86 GLU A N 1
ATOM 699 C CA . GLU A 1 86 ? -5.237 4.856 43.379 1.00 28.92 86 GLU A CA 1
ATOM 700 C C . GLU A 1 86 ? -3.727 4.986 43.249 1.00 30.84 86 GLU A C 1
ATOM 701 O O . GLU A 1 86 ? -3.174 6.071 43.473 1.00 26.13 86 GLU A O 1
ATOM 707 N N . SER A 1 87 ? -3.046 3.899 42.880 1.00 24.72 87 SER A N 1
ATOM 708 C CA . SER A 1 87 ? -1.618 3.987 42.599 1.00 26.46 87 SER A CA 1
ATOM 709 C C . SER A 1 87 ? -1.356 4.919 41.423 1.00 27.57 87 SER A C 1
ATOM 710 O O . SER A 1 87 ? -0.485 5.797 41.492 1.00 29.30 87 SER A O 1
ATOM 713 N N . TYR A 1 88 ? -2.117 4.753 40.337 1.00 25.23 88 TYR A N 1
ATOM 714 C CA . TYR A 1 88 ? -1.968 5.630 39.180 1.00 26.48 88 TYR A CA 1
ATOM 715 C C . TYR A 1 88 ? -2.298 7.074 39.542 1.00 27.73 88 TYR A C 1
ATOM 716 O O . TYR A 1 88 ? -1.513 7.990 39.261 1.00 26.63 88 TYR A O 1
ATOM 725 N N . ASP A 1 89 ? -3.455 7.295 40.185 1.00 28.66 89 ASP A N 1
ATOM 726 C CA . ASP A 1 89 ? -3.921 8.657 40.457 1.00 25.51 89 ASP A CA 1
ATOM 727 C C . ASP A 1 89 ? -2.992 9.401 41.409 1.00 29.81 89 ASP A C 1
ATOM 728 O O . ASP A 1 89 ? -2.711 10.590 41.207 1.00 28.94 89 ASP A O 1
ATOM 733 N N . GLY A 1 90 ? -2.528 8.741 42.470 1.00 28.63 90 GLY A N 1
ATOM 734 C CA . GLY A 1 90 ? -1.578 9.397 43.352 1.00 26.34 90 GLY A CA 1
ATOM 735 C C . GLY A 1 90 ? -0.304 9.773 42.623 1.00 27.91 90 GLY A C 1
ATOM 736 O O . GLY A 1 90 ? 0.214 10.884 42.778 1.00 27.58 90 GLY A O 1
ATOM 737 N N . CYS A 1 91 ? 0.203 8.860 41.798 1.00 25.09 91 CYS A N 1
ATOM 738 C CA . CYS A 1 91 ? 1.418 9.130 41.041 1.00 25.98 91 CYS A CA 1
ATOM 739 C C . CYS A 1 91 ? 1.232 10.278 40.052 1.00 26.11 91 CYS A C 1
ATOM 740 O O . CYS A 1 91 ? 2.191 11.008 39.774 1.00 25.20 91 CYS A O 1
ATOM 743 N N . MET A 1 92 ? 0.020 10.460 39.523 1.00 25.15 92 MET A N 1
ATOM 744 C CA . MET A 1 92 ? -0.267 11.488 38.530 1.00 24.47 92 MET A CA 1
ATOM 745 C C . MET A 1 92 ? -0.850 12.768 39.144 1.00 24.45 92 MET A C 1
ATOM 746 O O . MET A 1 92 ? -1.413 13.591 38.415 1.00 25.71 92 MET A O 1
ATOM 751 N N . LYS A 1 93 ? -0.734 12.957 40.460 1.00 25.16 93 LYS A N 1
ATOM 752 C CA . LYS A 1 93 ? -1.530 14.000 41.100 1.00 27.59 93 LYS A CA 1
ATOM 753 C C . LYS A 1 93 ? -1.150 15.401 40.624 1.00 28.57 93 LYS A C 1
ATOM 754 O O . LYS A 1 93 ? -2.003 16.293 40.619 1.00 30.18 93 LYS A O 1
ATOM 760 N N . ASN A 1 94 ? 0.091 15.619 40.194 1.00 27.87 94 ASN A N 1
ATOM 761 C CA . ASN A 1 94 ? 0.493 16.945 39.735 1.00 29.01 94 ASN A CA 1
ATOM 762 C C . ASN A 1 94 ? 0.295 17.152 38.242 1.00 27.51 94 ASN A C 1
ATOM 763 O O . ASN A 1 94 ? 0.759 18.166 37.707 1.00 28.30 94 ASN A O 1
ATOM 768 N N . TYR A 1 95 ? -0.400 16.249 37.563 1.00 25.71 95 TYR A N 1
ATOM 769 C CA . TYR A 1 95 ? -0.508 16.295 36.117 1.00 24.44 95 TYR A CA 1
ATOM 770 C C . TYR A 1 95 ? -1.963 16.475 35.697 1.00 26.00 95 TYR A C 1
ATOM 771 O O . TYR A 1 95 ? -2.888 16.057 36.398 1.00 25.67 95 TYR A O 1
ATOM 780 N N . GLY A 1 96 ? -2.149 17.106 34.538 1.00 26.56 96 GLY A N 1
ATOM 781 C CA . GLY A 1 96 ? -3.462 17.441 34.038 1.00 26.46 96 GLY A CA 1
ATOM 782 C C . GLY A 1 96 ? -4.057 16.355 33.164 1.00 28.92 96 GLY A C 1
ATOM 783 O O . GLY A 1 96 ? -3.563 15.221 33.110 1.00 26.55 96 GLY A O 1
ATOM 784 N N . PRO A 1 97 ? -5.134 16.686 32.446 1.00 28.07 97 PRO A N 1
ATOM 785 C CA . PRO A 1 97 ? -5.886 15.626 31.746 1.00 30.63 97 PRO A CA 1
ATOM 786 C C . PRO A 1 97 ? -5.164 15.029 30.545 1.00 27.78 97 PRO A C 1
ATOM 787 O O . PRO A 1 97 ? -5.555 13.940 30.107 1.00 30.23 97 PRO A O 1
ATOM 791 N N . THR A 1 98 ? -4.121 15.666 30.008 1.00 25.92 98 THR A N 1
ATOM 792 C CA . THR A 1 98 ? -3.391 15.130 28.853 1.00 27.48 98 THR A CA 1
ATOM 793 C C . THR A 1 98 ? -1.896 15.067 29.152 1.00 25.38 98 THR A C 1
ATOM 794 O O . THR A 1 98 ? -1.104 15.855 28.621 1.00 28.44 98 THR A O 1
ATOM 798 N N . PRO A 1 99 ? -1.474 14.111 29.967 1.00 25.74 99 PRO A N 1
ATOM 799 C CA . PRO A 1 99 ? -0.055 13.985 30.317 1.00 25.60 99 PRO A CA 1
ATOM 800 C C . PRO A 1 99 ? 0.756 13.272 29.245 1.00 26.19 99 PRO A C 1
ATOM 801 O O . PRO A 1 99 ? 0.241 12.485 28.451 1.00 25.71 99 PRO A O 1
ATOM 805 N N . ASN A 1 100 ? 2.065 13.516 29.278 1.00 22.96 100 ASN A N 1
ATOM 806 C CA . ASN A 1 100 ? 2.963 12.882 28.323 1.00 24.40 100 ASN A CA 1
ATOM 807 C C . ASN A 1 100 ? 3.108 11.387 28.602 1.00 22.81 100 ASN A C 1
ATOM 808 O O . ASN A 1 100 ? 2.964 10.920 29.737 1.00 19.70 100 ASN A O 1
ATOM 813 N N . ALA A 1 101 ? 3.420 10.636 27.542 1.00 20.86 101 ALA A N 1
ATOM 814 C CA . ALA A 1 101 ? 3.370 9.175 27.608 1.00 20.84 101 ALA A CA 1
ATOM 815 C C . ALA A 1 101 ? 4.420 8.596 28.553 1.00 20.38 101 ALA A C 1
ATOM 816 O O . ALA A 1 101 ? 4.166 7.585 29.218 1.00 16.51 101 ALA A O 1
ATOM 818 N N . MET A 1 102 ? 5.611 9.206 28.621 1.00 20.55 102 MET A N 1
ATOM 819 C CA . MET A 1 102 ? 6.623 8.730 29.564 1.00 22.44 102 MET A CA 1
ATOM 820 C C . MET A 1 102 ? 6.151 8.853 31.008 1.00 20.66 102 MET A C 1
ATOM 821 O O . MET A 1 102 ? 6.472 8.001 31.843 1.00 20.05 102 MET A O 1
ATOM 826 N N . LYS A 1 103 ? 5.411 9.915 31.339 1.00 20.72 103 LYS A N 1
ATOM 827 C CA . LYS A 1 103 ? 4.923 10.028 32.713 1.00 21.20 103 LYS A CA 1
ATOM 828 C C . LYS A 1 103 ? 3.827 9.009 32.991 1.00 20.06 103 LYS A C 1
ATOM 829 O O . LYS A 1 103 ? 3.774 8.435 34.084 1.00 19.26 103 LYS A O 1
ATOM 835 N N . ILE A 1 104 ? 2.959 8.748 32.008 1.00 19.28 104 ILE A N 1
ATOM 836 C CA . ILE A 1 104 ? 1.962 7.692 32.174 1.00 22.34 104 ILE A CA 1
ATOM 837 C C . ILE A 1 104 ? 2.652 6.352 32.437 1.00 20.46 104 ILE A C 1
ATOM 838 O O . ILE A 1 104 ? 2.274 5.607 33.350 1.00 20.98 104 ILE A O 1
ATOM 843 N N . LEU A 1 105 ? 3.692 6.043 31.653 1.00 19.36 105 LEU A N 1
ATOM 844 C CA . LEU A 1 105 ? 4.479 4.827 31.866 1.00 20.83 105 LEU A CA 1
ATOM 845 C C . LEU A 1 105 ? 5.047 4.769 33.275 1.00 22.76 105 LEU A C 1
ATOM 846 O O . LEU A 1 105 ? 4.977 3.733 33.949 1.00 18.57 105 LEU A O 1
ATOM 851 N N . ASP A 1 106 ? 5.654 5.869 33.726 1.00 20.82 106 ASP A N 1
ATOM 852 C CA . ASP A 1 106 ? 6.238 5.887 35.057 1.00 20.99 106 ASP A CA 1
ATOM 853 C C . ASP A 1 106 ? 5.183 5.579 36.109 1.00 22.08 106 ASP A C 1
ATOM 854 O O . ASP A 1 106 ? 5.457 4.888 37.093 1.00 22.45 106 ASP A O 1
ATOM 859 N N . CYS A 1 107 ? 3.961 6.066 35.908 1.00 19.83 107 CYS A N 1
ATOM 860 C CA . CYS A 1 107 ? 2.929 5.875 36.919 1.00 21.74 107 CYS A CA 1
ATOM 861 C C . CYS A 1 107 ? 2.275 4.490 36.840 1.00 23.03 107 CYS A C 1
ATOM 862 O O . CYS A 1 107 ? 2.023 3.876 37.882 1.00 22.72 107 CYS A O 1
ATOM 865 N N . VAL A 1 108 ? 2.018 3.963 35.636 1.00 19.42 108 VAL A N 1
ATOM 866 C CA . VAL A 1 108 ? 1.416 2.632 35.556 1.00 20.33 108 VAL A CA 1
ATOM 867 C C . VAL A 1 108 ? 2.379 1.543 36.013 1.00 21.91 108 VAL A C 1
ATOM 868 O O . VAL A 1 108 ? 1.933 0.480 36.471 1.00 20.60 108 VAL A O 1
ATOM 872 N N . THR A 1 109 ? 3.689 1.772 35.928 1.00 21.17 109 THR A N 1
ATOM 873 C CA . THR A 1 109 ? 4.633 0.747 36.343 1.00 22.80 109 THR A CA 1
ATOM 874 C C . THR A 1 109 ? 4.927 0.777 37.834 1.00 24.18 109 THR A C 1
ATOM 875 O O . THR A 1 109 ? 5.761 -0.006 38.295 1.00 24.81 109 THR A O 1
ATOM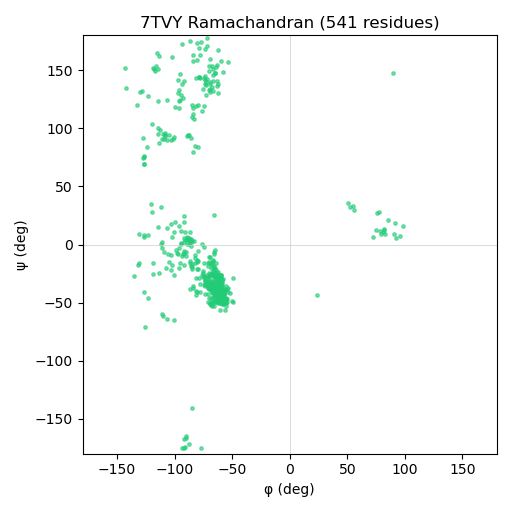 879 N N . LYS A 1 110 ? 4.296 1.668 38.603 1.00 23.88 110 LYS A N 1
ATOM 880 C CA . LYS A 1 110 ? 4.551 1.641 40.037 1.00 23.79 110 LYS A CA 1
ATOM 881 C C . LYS A 1 110 ? 3.856 0.470 40.719 1.00 22.86 110 LYS A C 1
ATOM 882 O O . LYS A 1 110 ? 4.397 -0.085 41.683 1.00 24.11 110 LYS A O 1
ATOM 888 N N . ASP A 1 111 ? 2.672 0.081 40.256 1.00 22.49 111 ASP A N 1
ATOM 889 C CA . ASP A 1 111 ? 2.025 -1.096 40.826 1.00 27.76 111 ASP A CA 1
ATOM 890 C C . ASP A 1 111 ? 2.891 -2.325 40.589 1.00 23.41 111 ASP A C 1
ATOM 891 O O . ASP A 1 111 ? 3.347 -2.566 39.468 1.00 21.50 111 ASP A O 1
ATOM 896 N N . LYS A 1 112 ? 3.126 -3.101 41.653 1.00 26.85 112 LYS A N 1
ATOM 897 C CA . LYS A 1 112 ? 4.064 -4.215 41.550 1.00 27.35 112 LYS A CA 1
ATOM 898 C C . LYS A 1 112 ? 3.602 -5.280 40.569 1.00 25.25 112 LYS A C 1
ATOM 899 O O . LYS A 1 112 ? 4.437 -6.038 40.060 1.00 24.29 112 LYS A O 1
ATOM 905 N N . ASP A 1 113 ? 2.308 -5.351 40.272 1.00 22.09 113 ASP A N 1
ATOM 906 C CA . ASP A 1 113 ? 1.846 -6.390 39.367 1.00 22.32 113 ASP A CA 1
ATOM 907 C C . ASP A 1 113 ? 1.817 -5.959 37.910 1.00 22.67 113 ASP A C 1
ATOM 908 O O . ASP A 1 113 ? 1.565 -6.810 37.050 1.00 19.93 113 ASP A O 1
ATOM 913 N N . PHE A 1 114 ? 2.086 -4.688 37.590 1.00 19.22 114 PHE A N 1
ATOM 914 C CA . PHE A 1 114 ? 1.968 -4.290 36.189 1.00 18.58 114 PHE A CA 1
ATOM 915 C C . PHE A 1 114 ? 2.863 -5.097 35.256 1.00 16.64 114 PHE A C 1
ATOM 916 O O . PHE A 1 114 ? 2.384 -5.471 34.172 1.00 16.51 114 PHE A O 1
ATOM 924 N N . PRO A 1 115 ? 4.122 -5.411 35.582 1.00 16.91 115 PRO A N 1
ATOM 925 C CA . PRO A 1 115 ? 4.906 -6.197 34.620 1.00 17.49 115 PRO A CA 1
ATOM 926 C C . PRO A 1 115 ? 4.287 -7.547 34.315 1.00 17.49 115 PRO A C 1
ATOM 927 O O . PRO A 1 115 ? 4.271 -7.956 33.150 1.00 16.46 115 PRO A O 1
ATOM 931 N N . LYS A 1 116 ? 3.791 -8.258 35.330 1.00 18.06 116 LYS A N 1
ATOM 932 C CA . LYS A 1 116 ? 3.135 -9.540 35.077 1.00 19.16 116 LYS A CA 1
ATOM 933 C C . LYS A 1 116 ? 1.931 -9.355 34.162 1.00 18.25 116 LYS A C 1
ATOM 934 O O . LYS A 1 116 ? 1.734 -10.117 33.205 1.00 17.90 116 LYS A O 1
ATOM 940 N N . VAL A 1 117 ? 1.134 -8.324 34.433 1.00 17.43 117 VAL A N 1
ATOM 941 C CA . VAL A 1 117 ? -0.073 -8.056 33.659 1.00 16.98 117 VAL A CA 1
ATOM 942 C C . VAL A 1 117 ? 0.261 -7.827 32.191 1.00 17.55 117 VAL A C 1
ATOM 943 O O . VAL A 1 117 ? -0.359 -8.413 31.293 1.00 17.43 117 VAL A O 1
ATOM 947 N N . ILE A 1 118 ? 1.234 -6.955 31.919 1.00 15.11 118 ILE A N 1
ATOM 948 C CA . ILE A 1 118 ? 1.531 -6.634 30.530 1.00 15.62 118 ILE A CA 1
ATOM 949 C C . ILE A 1 118 ? 2.266 -7.799 29.865 1.00 16.60 118 ILE A C 1
ATOM 950 O O . ILE A 1 118 ? 2.132 -8.018 28.654 1.00 16.10 118 ILE A O 1
ATOM 955 N N . ASN A 1 119 ? 3.010 -8.591 30.645 1.00 15.26 119 ASN A N 1
ATOM 956 C CA . ASN A 1 119 ? 3.614 -9.809 30.109 1.00 18.34 119 ASN A CA 1
ATOM 957 C C . ASN A 1 119 ? 2.551 -10.831 29.715 1.00 17.66 119 ASN A C 1
ATOM 958 O O . ASN A 1 119 ? 2.702 -11.531 28.707 1.00 17.85 119 ASN A O 1
ATOM 963 N N . ALA A 1 120 ? 1.486 -10.961 30.510 1.00 18.40 120 ALA A N 1
ATOM 964 C CA . ALA A 1 120 ? 0.395 -11.841 30.100 1.00 22.11 120 ALA A CA 1
ATOM 965 C C . ALA A 1 120 ? -0.313 -11.308 28.861 1.00 19.29 120 ALA A C 1
ATOM 966 O O . ALA A 1 120 ? -0.782 -12.096 28.033 1.00 20.54 120 ALA A O 1
ATOM 968 N N . ARG A 1 121 ? -0.398 -9.983 28.708 1.00 18.82 121 ARG A N 1
ATOM 969 C CA . ARG A 1 121 ? -1.007 -9.443 27.500 1.00 20.44 121 ARG A CA 1
ATOM 970 C C . ARG A 1 121 ? -0.170 -9.787 26.281 1.00 19.63 121 ARG A C 1
ATOM 971 O O . ARG A 1 121 ? -0.709 -10.147 25.229 1.00 21.07 121 ARG A O 1
ATOM 979 N N . ARG A 1 122 ? 1.155 -9.708 26.407 1.00 19.55 122 ARG A N 1
ATOM 980 C CA . ARG A 1 122 ? 2.014 -10.112 25.298 1.00 22.55 122 ARG A CA 1
ATOM 981 C C . ARG A 1 122 ? 1.866 -11.593 24.992 1.00 22.97 122 ARG A C 1
ATOM 982 O O . ARG A 1 122 ? 1.914 -11.989 23.822 1.00 24.78 122 ARG A O 1
ATOM 990 N N . GLU A 1 123 ? 1.659 -12.424 26.020 1.00 20.88 123 GLU A N 1
ATOM 991 C CA . GLU A 1 123 ? 1.487 -13.855 25.772 1.00 23.85 123 GLU A CA 1
ATOM 992 C C . GLU A 1 123 ? 0.263 -14.130 24.903 1.00 26.34 123 GLU A C 1
ATOM 993 O O . GLU A 1 123 ? 0.290 -15.051 24.081 1.00 26.42 123 GLU A O 1
ATOM 999 N N . ARG A 1 124 ? -0.801 -13.325 25.024 1.00 26.47 124 ARG A N 1
ATOM 1000 C CA . ARG A 1 124 ? -1.975 -13.527 24.180 1.00 29.76 124 ARG A CA 1
ATOM 1001 C C . ARG A 1 124 ? -1.972 -12.658 22.921 1.00 29.64 124 ARG A C 1
ATOM 1002 O O . ARG A 1 124 ? -2.989 -12.604 22.223 1.00 32.20 124 ARG A O 1
ATOM 1010 N N . ASN A 1 125 ? -0.846 -12.009 22.595 1.00 28.45 125 ASN A N 1
ATOM 1011 C CA . ASN A 1 125 ? -0.666 -11.258 21.345 1.00 30.56 125 ASN A CA 1
ATOM 1012 C C . ASN A 1 125 ? 0.608 -11.781 20.684 1.00 30.18 125 ASN A C 1
ATOM 1013 O O . ASN A 1 125 ? 1.642 -11.113 20.715 1.00 30.22 125 ASN A O 1
ATOM 1018 N N . SER A 1 126 ? 0.533 -12.961 20.067 1.00 31.65 126 SER A N 1
ATOM 1019 C CA . SER A 1 126 ? 1.745 -13.589 19.542 1.00 31.96 126 SER A CA 1
ATOM 1020 C C . SER A 1 126 ? 2.447 -12.718 18.503 1.00 34.25 126 SER A C 1
ATOM 1021 O O . SER A 1 126 ? 3.668 -12.818 18.338 1.00 31.46 126 SER A O 1
ATOM 1024 N N . ASP A 1 127 ? 1.705 -11.863 17.792 1.00 32.22 127 ASP A N 1
ATOM 1025 C CA . ASP A 1 127 ? 2.351 -10.931 16.874 1.00 33.85 127 ASP A CA 1
ATOM 1026 C C . ASP A 1 127 ? 3.287 -9.963 17.590 1.00 34.64 127 ASP A C 1
ATOM 1027 O O . ASP A 1 127 ? 4.217 -9.441 16.963 1.00 32.79 127 ASP A O 1
ATOM 1032 N N . TRP A 1 128 ? 3.070 -9.716 18.883 1.00 30.87 128 TRP A N 1
ATOM 1033 C CA . TRP A 1 128 ? 3.888 -8.785 19.649 1.00 28.41 128 TRP A CA 1
ATOM 1034 C C . TRP A 1 128 ? 5.121 -9.434 20.258 1.00 29.03 128 TRP A C 1
ATOM 1035 O O . TRP A 1 128 ? 5.885 -8.753 20.948 1.00 26.24 128 TRP A O 1
ATOM 1046 N N . LYS A 1 129 ? 5.329 -10.731 20.042 1.00 28.40 129 LYS A N 1
ATOM 1047 C CA . LYS A 1 129 ? 6.556 -11.375 20.478 1.00 29.93 129 LYS A CA 1
ATOM 1048 C C . LYS A 1 129 ? 7.538 -11.413 19.322 1.00 34.22 129 LYS A C 1
ATOM 1049 O O . LYS A 1 129 ? 7.194 -11.946 18.256 1.00 37.11 129 LYS A O 1
ATOM 1055 N N . PRO A 1 130 ? 8.750 -10.876 19.466 1.00 34.43 130 PRO A N 1
ATOM 1056 C CA . PRO A 1 130 ? 9.720 -10.974 18.373 1.00 40.81 130 PRO A CA 1
ATOM 1057 C C . PRO A 1 130 ? 10.290 -12.383 18.283 1.00 44.28 130 PRO A C 1
ATOM 1058 O O . PRO A 1 130 ? 10.513 -13.051 19.296 1.00 38.90 130 PRO A O 1
ATOM 1062 N N . ASP A 1 131 ? 10.519 -12.836 17.053 1.00 46.69 131 ASP A N 1
ATOM 1063 C CA . ASP A 1 131 ? 11.125 -14.141 16.840 1.00 51.48 131 ASP A CA 1
ATOM 1064 C C . ASP A 1 131 ? 12.628 -14.042 17.096 1.00 51.94 131 ASP A C 1
ATOM 1065 O O . ASP A 1 131 ? 13.145 -13.000 17.513 1.00 47.02 131 ASP A O 1
ATOM 1070 N N . TRP A 1 132 ? 13.341 -15.144 16.843 1.00 51.21 132 TRP A N 1
ATOM 1071 C CA . TRP A 1 132 ? 14.773 -15.198 17.116 1.00 53.82 132 TRP A CA 1
ATOM 1072 C C . TRP A 1 132 ? 15.542 -14.137 16.342 1.00 52.66 132 TRP A C 1
ATOM 1073 O O . TRP A 1 132 ? 16.549 -13.620 16.839 1.00 55.90 132 TRP A O 1
ATOM 1075 N N . ILE A 1 133 ? 15.082 -13.790 15.137 1.00 52.98 133 ILE A N 1
ATOM 1076 C CA . ILE A 1 133 ? 15.844 -12.890 14.276 1.00 51.93 133 ILE A CA 1
ATOM 1077 C C . ILE A 1 133 ? 15.632 -11.436 14.681 1.00 50.25 133 ILE A C 1
ATOM 1078 O O . ILE A 1 133 ? 16.580 -10.643 14.693 1.00 46.73 133 ILE A O 1
ATOM 1080 N N . GLN A 1 134 ? 14.399 -11.060 15.021 1.00 51.37 134 GLN A N 1
ATOM 1081 C CA . GLN A 1 134 ? 14.090 -9.661 15.286 1.00 48.38 134 GLN A CA 1
ATOM 1082 C C . GLN A 1 134 ? 14.357 -9.232 16.719 1.00 45.52 134 GLN A C 1
ATOM 1083 O O . GLN A 1 134 ? 14.379 -8.025 16.985 1.00 43.13 134 GLN A O 1
ATOM 1089 N N . ALA A 1 135 ? 14.556 -10.168 17.642 1.00 41.05 135 ALA A N 1
ATOM 1090 C CA . ALA A 1 135 ? 14.642 -9.805 19.051 1.00 39.56 135 ALA A CA 1
ATOM 1091 C C . ALA A 1 135 ? 15.962 -9.111 19.364 1.00 39.73 135 ALA A C 1
ATOM 1092 O O . ALA A 1 135 ? 17.029 -9.518 18.892 1.00 41.33 135 ALA A O 1
ATOM 1094 N N . TYR A 1 136 ? 15.881 -8.053 20.170 1.00 32.92 136 TYR A N 1
ATOM 1095 C CA . TYR A 1 136 ? 17.064 -7.336 20.630 1.00 34.63 136 TYR A CA 1
ATOM 1096 C C . TYR A 1 136 ? 17.539 -7.770 22.006 1.00 33.22 136 TYR A C 1
ATOM 1097 O O . TYR A 1 136 ? 18.698 -7.506 22.354 1.00 33.97 136 TYR A O 1
ATOM 1106 N N . CYS A 1 137 ? 16.676 -8.399 22.799 1.00 28.16 137 CYS A N 1
ATOM 1107 C CA . CYS A 1 137 ? 16.969 -8.682 24.196 1.00 33.35 137 CYS A CA 1
ATOM 1108 C C . CYS A 1 137 ? 17.630 -10.040 24.409 1.00 36.75 137 CYS A C 1
ATOM 1109 O O . CYS A 1 137 ? 17.874 -10.415 25.559 1.00 39.53 137 CYS A O 1
ATOM 1112 N N . GLY A 1 138 ? 17.938 -10.770 23.345 1.00 42.55 138 GLY A N 1
ATOM 1113 C CA . GLY A 1 138 ? 18.597 -12.062 23.469 1.00 51.05 138 GLY A CA 1
ATOM 1114 C C . GLY A 1 138 ? 20.085 -12.043 23.159 1.00 56.36 138 GLY A C 1
ATOM 1115 O O . GLY A 1 138 ? 20.713 -13.093 22.974 1.00 62.79 138 GLY A O 1
ATOM 1116 N N . ARG B 1 1 ? 3.243 -28.238 22.491 1.00 69.79 1 ARG B N 1
ATOM 1117 C CA . ARG B 1 1 ? 2.788 -28.084 21.112 1.00 69.33 1 ARG B CA 1
ATOM 1118 C C . ARG B 1 1 ? 3.591 -28.958 20.142 1.00 69.05 1 ARG B C 1
ATOM 1119 O O . ARG B 1 1 ? 3.165 -29.182 19.009 1.00 70.83 1 ARG B O 1
ATOM 1121 N N . PHE B 1 2 ? 4.749 -29.452 20.595 1.00 67.33 2 PHE B N 1
ATOM 1122 C CA . PHE B 1 2 ? 5.641 -30.245 19.752 1.00 69.00 2 PHE B CA 1
ATOM 1123 C C . PHE B 1 2 ? 5.258 -31.722 19.708 1.00 67.23 2 PHE B C 1
ATOM 1124 O O . PHE B 1 2 ? 5.383 -32.362 18.656 1.00 69.03 2 PHE B O 1
ATOM 1126 N N . THR B 1 3 ? 4.810 -32.281 20.837 1.00 62.70 3 THR B N 1
ATOM 1127 C CA . THR B 1 3 ? 4.404 -33.678 20.930 1.00 55.28 3 THR B CA 1
ATOM 1128 C C . THR B 1 3 ? 3.189 -33.746 21.851 1.00 49.52 3 THR B C 1
ATOM 1129 O O . THR B 1 3 ? 3.191 -33.106 22.921 1.00 48.25 3 THR B O 1
ATOM 1131 N N . PRO B 1 4 ? 2.137 -34.488 21.467 1.00 45.26 4 PRO B N 1
ATOM 1132 C CA . PRO B 1 4 ? 0.939 -34.576 22.315 1.00 38.91 4 PRO B CA 1
ATOM 1133 C C . PRO B 1 4 ? 1.229 -34.998 23.748 1.00 35.93 4 PRO B C 1
ATOM 1134 O O . PRO B 1 4 ? 2.239 -35.639 24.053 1.00 34.35 4 PRO B O 1
ATOM 1138 N N . LEU B 1 5 ? 0.304 -34.636 24.630 1.00 32.41 5 LEU B N 1
ATOM 1139 C CA . LEU B 1 5 ? 0.403 -34.933 26.052 1.00 29.06 5 LEU B CA 1
ATOM 1140 C C . LEU B 1 5 ? 0.083 -36.390 26.365 1.00 29.44 5 LEU B C 1
ATOM 1141 O O . LEU B 1 5 ? 0.551 -36.916 27.382 1.00 28.72 5 LEU B O 1
ATOM 1146 N N . GLY B 1 6 ? -0.722 -37.048 25.535 1.00 28.51 6 GLY B N 1
ATOM 1147 C CA . GLY B 1 6 ? -1.159 -38.396 25.854 1.00 26.78 6 GLY B CA 1
ATOM 1148 C C . GLY B 1 6 ? -2.259 -38.479 26.890 1.00 25.32 6 GLY B C 1
ATOM 1149 O O . GLY B 1 6 ? -2.349 -39.476 27.610 1.00 23.26 6 GLY B O 1
ATOM 1150 N N . ILE B 1 7 ? -3.098 -37.451 27.000 1.00 20.17 7 ILE B N 1
ATOM 1151 C CA . ILE B 1 7 ? -4.267 -37.510 27.873 1.00 21.96 7 ILE B CA 1
ATOM 1152 C C . ILE B 1 7 ? -5.380 -38.252 27.152 1.00 19.66 7 ILE B C 1
ATOM 1153 O O . ILE B 1 7 ? -5.536 -38.123 25.933 1.00 21.63 7 ILE B O 1
ATOM 1158 N N . ASP B 1 8 ? -6.149 -39.048 27.895 1.00 19.56 8 ASP B N 1
ATOM 1159 C CA . ASP B 1 8 ? -7.220 -39.831 27.291 1.00 19.96 8 ASP B CA 1
ATOM 1160 C C . ASP B 1 8 ? -8.455 -38.962 27.029 1.00 19.77 8 ASP B C 1
ATOM 1161 O O . ASP B 1 8 ? -8.562 -37.819 27.483 1.00 20.23 8 ASP B O 1
ATOM 1166 N N . GLU B 1 9 ? -9.400 -39.525 26.276 1.00 20.58 9 GLU B N 1
ATOM 1167 C CA . GLU B 1 9 ? -10.600 -38.800 25.856 1.00 21.43 9 GLU B CA 1
ATOM 1168 C C . GLU B 1 9 ? -11.623 -38.756 26.990 1.00 19.40 9 GLU B C 1
ATOM 1169 O O . GLU B 1 9 ? -12.080 -39.803 27.462 1.00 19.67 9 GLU B O 1
ATOM 1175 N N . PHE B 1 10 ? -11.984 -37.550 27.428 1.00 19.12 10 PHE B N 1
ATOM 1176 C CA . PHE B 1 10 ? -12.955 -37.358 28.503 1.00 19.72 10 PHE B CA 1
ATOM 1177 C C . PHE B 1 10 ? -14.326 -37.074 27.914 1.00 19.04 10 PHE B C 1
ATOM 1178 O O . PHE B 1 10 ? -14.468 -36.196 27.061 1.00 19.58 10 PHE B O 1
ATOM 1186 N N . TYR B 1 11 ? -15.330 -37.802 28.385 1.00 17.40 11 TYR B N 1
ATOM 1187 C CA . TYR B 1 11 ? -16.722 -37.589 27.998 1.00 19.37 11 TYR B CA 1
ATOM 1188 C C . TYR B 1 11 ? -17.445 -37.121 29.255 1.00 20.76 11 TYR B C 1
ATOM 1189 O O . TYR B 1 11 ? -17.873 -37.925 30.089 1.00 20.62 11 TYR B O 1
ATOM 1198 N N . ILE B 1 12 ? -17.557 -35.809 29.404 1.00 17.53 12 ILE B N 1
ATOM 1199 C CA . ILE B 1 12 ? -18.169 -35.207 30.578 1.00 19.99 12 ILE B CA 1
ATOM 1200 C C . ILE B 1 12 ? -19.460 -34.550 30.108 1.00 22.36 12 ILE B C 1
ATOM 1201 O O . ILE B 1 12 ? -19.449 -33.436 29.571 1.00 20.29 12 ILE B O 1
ATOM 1206 N N . LYS B 1 13 ? -20.575 -35.255 30.302 1.00 23.40 13 LYS B N 1
ATOM 1207 C CA . LYS B 1 13 ? -21.837 -34.896 29.655 1.00 24.98 13 LYS B CA 1
ATOM 1208 C C . LYS B 1 13 ? -22.216 -33.423 29.801 1.00 21.76 13 LYS B C 1
ATOM 1209 O O . LYS B 1 13 ? -22.538 -32.798 28.779 1.00 20.16 13 LYS B O 1
ATOM 1215 N N . PRO B 1 14 ? -22.194 -32.807 30.992 1.00 24.35 14 PRO B N 1
ATOM 1216 C CA . PRO B 1 14 ? -22.560 -31.375 31.060 1.00 27.55 14 PRO B CA 1
ATOM 1217 C C . PRO B 1 14 ? -21.685 -30.468 30.202 1.00 22.84 14 PRO B C 1
ATOM 1218 O O . PRO B 1 14 ? -22.193 -29.483 29.658 1.00 28.58 14 PRO B O 1
ATOM 1222 N N . CYS B 1 15 ? -20.397 -30.768 30.050 1.00 22.27 15 CYS B N 1
ATOM 1223 C CA . CYS B 1 15 ? -19.506 -29.898 29.293 1.00 21.07 15 CYS B CA 1
ATOM 1224 C C . CYS B 1 15 ? -19.623 -30.083 27.782 1.00 20.44 15 CYS B C 1
ATOM 1225 O O . CYS B 1 15 ? -19.152 -29.225 27.031 1.00 20.93 15 CYS B O 1
ATOM 1228 N N . GLU B 1 16 ? -20.254 -31.164 27.321 1.00 21.86 16 GLU B N 1
ATOM 1229 C CA . GLU B 1 16 ? -20.495 -31.336 25.890 1.00 22.73 16 GLU B CA 1
ATOM 1230 C C . GLU B 1 16 ? -21.301 -30.178 25.298 1.00 25.12 16 GLU B C 1
ATOM 1231 O O . GLU B 1 16 ? -21.155 -29.864 24.112 1.00 26.26 16 GLU B O 1
ATOM 1237 N N . ARG B 1 17 ? -22.166 -29.537 26.087 1.00 23.17 17 ARG B N 1
ATOM 1238 C CA . ARG B 1 17 ? -22.895 -28.392 25.547 1.00 26.05 17 ARG B CA 1
ATOM 1239 C C . ARG B 1 17 ? -21.982 -27.200 25.260 1.00 27.24 17 ARG B C 1
ATOM 1240 O O . ARG B 1 17 ? -22.397 -26.280 24.549 1.00 27.06 17 ARG B O 1
ATOM 1248 N N . LYS B 1 18 ? -20.753 -27.193 25.785 1.00 25.72 18 LYS B N 1
ATOM 1249 C CA . LYS B 1 18 ? -19.809 -26.131 25.451 1.00 29.62 18 LYS B CA 1
ATOM 1250 C C . LYS B 1 18 ? -19.131 -26.348 24.108 1.00 28.44 18 LYS B C 1
ATOM 1251 O O . LYS B 1 18 ? -18.495 -25.419 23.600 1.00 30.84 18 LYS B O 1
ATOM 1257 N N . ILE B 1 19 ? -19.242 -27.544 23.534 1.00 25.32 19 ILE B N 1
ATOM 1258 C CA . ILE B 1 19 ? -18.714 -27.825 22.199 1.00 29.64 19 ILE B CA 1
ATOM 1259 C C . ILE B 1 19 ? -19.812 -27.440 21.213 1.00 33.48 19 ILE B C 1
ATOM 1260 O O . ILE B 1 19 ? -20.695 -28.233 20.890 1.00 32.76 19 ILE B O 1
ATOM 1265 N N . VAL B 1 20 ? -19.742 -26.207 20.718 1.00 34.03 20 VAL B N 1
ATOM 1266 C CA . VAL B 1 20 ? -20.772 -25.647 19.846 1.00 37.43 20 VAL B CA 1
ATOM 1267 C C . VAL B 1 20 ? -20.252 -25.458 18.425 1.00 37.54 20 VAL B C 1
ATOM 1268 O O . VAL B 1 20 ? -20.795 -26.025 17.474 1.00 39.70 20 VAL B O 1
ATOM 1272 N N . TYR B 1 21 ? -19.205 -24.657 18.256 1.00 37.77 21 TYR B N 1
ATOM 1273 C CA . TYR B 1 21 ? -18.717 -24.340 16.922 1.00 37.07 21 TYR B CA 1
ATOM 1274 C C . TYR B 1 21 ? -17.758 -25.391 16.378 1.00 38.92 21 TYR B C 1
ATOM 1275 O O . TYR B 1 21 ? -17.568 -25.462 15.160 1.00 33.49 21 TYR B O 1
ATOM 1284 N N . THR B 1 22 ? -17.172 -26.219 17.242 1.00 34.30 22 THR B N 1
ATOM 1285 C CA . THR B 1 22 ? -16.210 -27.225 16.807 1.00 34.66 22 THR B CA 1
ATOM 1286 C C . THR B 1 22 ? -16.963 -28.467 16.359 1.00 34.09 22 THR B C 1
ATOM 1287 O O . THR B 1 22 ? -17.555 -29.178 17.178 1.00 33.21 22 THR B O 1
ATOM 1291 N N . THR B 1 23 ? -16.949 -28.728 15.056 1.00 31.28 23 THR B N 1
ATOM 1292 C CA . THR B 1 23 ? -17.664 -29.866 14.514 1.00 33.22 23 THR B CA 1
ATOM 1293 C C . THR B 1 23 ? -16.752 -30.931 13.931 1.00 33.84 23 THR B C 1
ATOM 1294 O O . THR B 1 23 ? -17.156 -32.099 13.864 1.00 33.42 23 THR B O 1
ATOM 1298 N N . ASP B 1 24 ? -15.544 -30.565 13.520 1.00 32.67 24 ASP B N 1
ATOM 1299 C CA . ASP B 1 24 ? -14.615 -31.549 12.987 1.00 32.05 24 ASP B CA 1
ATOM 1300 C C . ASP B 1 24 ? -14.242 -32.579 14.049 1.00 29.35 24 ASP B C 1
ATOM 1301 O O . ASP B 1 24 ? -13.966 -32.241 15.203 1.00 26.73 24 ASP B O 1
ATOM 1306 N N . LYS B 1 25 ? -14.224 -33.849 13.644 1.00 28.90 25 LYS B N 1
ATOM 1307 C CA . LYS B 1 25 ? -14.054 -34.926 14.615 1.00 31.29 25 LYS B CA 1
ATOM 1308 C C . LYS B 1 25 ? -12.663 -34.888 15.247 1.00 29.86 25 LYS B C 1
ATOM 1309 O O . LYS B 1 25 ? -12.523 -35.101 16.456 1.00 26.28 25 LYS B O 1
ATOM 1315 N N . HIS B 1 26 ? -11.627 -34.591 14.455 1.00 31.63 26 HIS B N 1
ATOM 1316 C CA . HIS B 1 26 ? -10.282 -34.452 15.013 1.00 32.46 26 HIS B CA 1
ATOM 1317 C C . HIS B 1 26 ? -10.230 -33.336 16.047 1.00 30.68 26 HIS B C 1
ATOM 1318 O O . HIS B 1 26 ? -9.688 -33.514 17.146 1.00 25.68 26 HIS B O 1
ATOM 1325 N N . ASP B 1 27 ? -10.789 -32.171 15.709 1.00 29.21 27 ASP B N 1
ATOM 1326 C CA . ASP B 1 27 ? -10.716 -31.028 16.615 1.00 30.07 27 ASP B CA 1
ATOM 1327 C C . ASP B 1 27 ? -11.491 -31.289 17.901 1.00 26.52 27 ASP B C 1
ATOM 1328 O O . ASP B 1 27 ? -11.036 -30.911 18.985 1.00 25.66 27 ASP B O 1
ATOM 1333 N N . LYS B 1 28 ? -12.646 -31.960 17.808 1.00 26.38 28 LYS B N 1
ATOM 1334 C CA . LYS B 1 28 ? -13.404 -32.294 19.012 1.00 25.30 28 LYS B CA 1
ATOM 1335 C C . LYS B 1 28 ? -12.656 -33.311 19.867 1.00 24.35 28 LYS B C 1
ATOM 1336 O O . LYS B 1 28 ? -12.723 -33.270 21.102 1.00 20.67 28 LYS B O 1
ATOM 1342 N N . CYS B 1 29 ? -11.949 -34.242 19.228 1.00 26.42 29 CYS B N 1
ATOM 1343 C CA . CYS B 1 29 ? -11.121 -35.177 19.978 1.00 22.61 29 CYS B CA 1
ATOM 1344 C C . CYS B 1 29 ? -10.055 -34.433 20.775 1.00 22.74 29 CYS B C 1
ATOM 1345 O O . CYS B 1 29 ? -9.840 -34.712 21.961 1.00 22.31 29 CYS B O 1
ATOM 1348 N N . LEU B 1 30 ? -9.385 -33.467 20.138 1.00 23.96 30 LEU B N 1
ATOM 1349 C CA . LEU B 1 30 ? -8.354 -32.706 20.839 1.00 22.80 30 LEU B CA 1
ATOM 1350 C C . LEU B 1 30 ? -8.935 -31.944 22.023 1.00 22.77 30 LEU B C 1
ATOM 1351 O O . LEU B 1 30 ? -8.274 -31.811 23.059 1.00 21.80 30 LEU B O 1
ATOM 1356 N N . MET B 1 31 ? -10.177 -31.467 21.892 1.00 21.48 31 MET B N 1
ATOM 1357 C CA . MET B 1 31 ? -10.896 -30.849 23.003 1.00 22.64 31 MET B CA 1
ATOM 1358 C C . MET B 1 31 ? -11.074 -31.838 24.150 1.00 23.78 31 MET B C 1
ATOM 1359 O O . MET B 1 31 ? -10.652 -31.582 25.286 1.00 21.40 31 MET B O 1
ATOM 1364 N N . ARG B 1 32 ? -11.692 -32.994 23.862 1.00 19.72 32 ARG B N 1
ATOM 1365 C CA . ARG B 1 32 ? -11.986 -33.962 24.913 1.00 21.11 32 ARG B CA 1
ATOM 1366 C C . ARG B 1 32 ? -10.719 -34.524 25.538 1.00 19.79 32 ARG B C 1
ATOM 1367 O O . ARG B 1 32 ? -10.752 -34.972 26.689 1.00 19.35 32 ARG B O 1
ATOM 1375 N N . ARG B 1 33 ? -9.608 -34.535 24.798 1.00 19.80 33 ARG B N 1
ATOM 1376 C CA . ARG B 1 33 ? -8.334 -35.017 25.320 1.00 21.25 33 ARG B CA 1
ATOM 1377 C C . ARG B 1 33 ? -7.537 -33.930 26.024 1.00 21.36 33 ARG B C 1
ATOM 1378 O O . ARG B 1 33 ? -6.393 -34.184 26.418 1.00 19.06 33 ARG B O 1
ATOM 1386 N N . LEU B 1 34 ? -8.103 -32.729 26.161 1.00 21.65 34 LEU B N 1
ATOM 1387 C CA . LEU B 1 34 ? -7.427 -31.600 26.804 1.00 21.83 34 LEU B CA 1
ATOM 1388 C C . LEU B 1 34 ? -6.076 -31.321 26.151 1.00 20.54 34 LEU B C 1
ATOM 1389 O O . LEU B 1 34 ? -5.120 -30.908 26.811 1.00 21.75 34 LEU B O 1
ATOM 1394 N N . GLU B 1 35 ? -5.989 -31.553 24.840 1.00 21.12 35 GLU B N 1
ATOM 1395 C CA . GLU B 1 35 ? -4.785 -31.277 24.068 1.00 24.30 35 GLU B CA 1
ATOM 1396 C C . GLU B 1 35 ? -4.865 -29.939 23.356 1.00 27.58 35 GLU B C 1
ATOM 1397 O O . GLU B 1 35 ? -3.867 -29.496 22.781 1.00 28.00 35 GLU B O 1
ATOM 1403 N N . ILE B 1 36 ? -6.031 -29.292 23.393 1.00 24.93 36 ILE B N 1
ATOM 1404 C CA . ILE B 1 36 ? -6.189 -27.998 22.756 1.00 27.59 36 ILE B CA 1
ATOM 1405 C C . ILE B 1 36 ? -5.271 -26.985 23.420 1.00 28.64 36 ILE B C 1
ATOM 1406 O O . ILE B 1 36 ? -4.893 -27.124 24.591 1.00 26.90 36 ILE B O 1
ATOM 1411 N N . GLU B 1 37 ? -4.904 -25.952 22.663 1.00 27.56 37 GLU B N 1
ATOM 1412 C CA . GLU B 1 37 ? -4.001 -24.932 23.182 1.00 32.84 37 GLU B CA 1
ATOM 1413 C C . GLU B 1 37 ? -4.497 -23.535 22.832 1.00 31.68 37 GLU B C 1
ATOM 1414 O O . GLU B 1 37 ? -4.234 -22.577 23.566 1.00 32.13 37 GLU B O 1
ATOM 1420 N N . MET B 1 38 ? -5.244 -23.422 21.735 1.00 29.48 38 MET B N 1
ATOM 1421 C CA . MET B 1 38 ? -5.633 -22.120 21.215 1.00 34.07 38 MET B CA 1
ATOM 1422 C C . MET B 1 38 ? -6.638 -21.458 22.148 1.00 34.54 38 MET B C 1
ATOM 1423 O O . MET B 1 38 ? -7.632 -22.073 22.545 1.00 30.48 38 MET B O 1
ATOM 1425 N N . ASP B 1 39 ? -6.376 -20.194 22.490 1.00 30.61 39 ASP B N 1
ATOM 1426 C CA . ASP B 1 39 ? -7.232 -19.416 23.388 1.00 35.02 39 ASP B CA 1
ATOM 1427 C C . ASP B 1 39 ? -8.429 -18.889 22.603 1.00 33.22 39 ASP B C 1
ATOM 1428 O O . ASP B 1 39 ? -8.459 -17.753 22.128 1.00 34.36 39 ASP B O 1
ATOM 1433 N N . THR B 1 40 ? -9.444 -19.732 22.478 1.00 30.64 40 THR B N 1
ATOM 1434 C CA . THR B 1 40 ? -10.687 -19.340 21.836 1.00 35.15 40 THR B CA 1
ATOM 1435 C C . THR B 1 40 ? -11.810 -19.321 22.866 1.00 32.82 40 THR B C 1
ATOM 1436 O O . THR B 1 40 ? -11.696 -19.901 23.950 1.00 29.63 40 THR B O 1
ATOM 1440 N N . GLY B 1 41 ? -12.898 -18.631 22.516 1.00 29.32 41 GLY B N 1
ATOM 1441 C CA . GLY B 1 41 ? -14.058 -18.614 23.393 1.00 30.31 41 GLY B CA 1
ATOM 1442 C C . GLY B 1 41 ? -14.550 -20.014 23.712 1.00 31.27 41 GLY B C 1
ATOM 1443 O O . GLY B 1 41 ? -14.787 -20.356 24.873 1.00 26.22 41 GLY B O 1
ATOM 1444 N N . GLU B 1 42 ? -14.676 -20.853 22.682 1.00 29.78 42 GLU B N 1
ATOM 1445 C CA . GLU B 1 42 ? -15.227 -22.187 22.886 1.00 30.44 42 GLU B CA 1
ATOM 1446 C C . GLU B 1 42 ? -14.302 -23.046 23.739 1.00 27.88 42 GLU B C 1
ATOM 1447 O O . GLU B 1 42 ? -14.764 -23.758 24.642 1.00 27.40 42 GLU B O 1
ATOM 1453 N N . ASN B 1 43 ? -12.994 -23.001 23.469 1.00 26.61 43 ASN B N 1
ATOM 1454 C CA . ASN B 1 43 ? -12.063 -23.793 24.267 1.00 26.69 43 ASN B CA 1
ATOM 1455 C C . ASN B 1 43 ? -12.082 -23.357 25.727 1.00 24.78 43 ASN B C 1
ATOM 1456 O O . ASN B 1 43 ? -12.064 -24.200 26.634 1.00 21.85 43 ASN B O 1
ATOM 1461 N N . GLN B 1 44 ? -12.108 -22.042 25.969 1.00 23.54 44 GLN B N 1
ATOM 1462 C CA . GLN B 1 44 ? -12.146 -21.517 27.333 1.00 24.35 44 GLN B CA 1
ATOM 1463 C C . GLN B 1 44 ? -13.337 -22.067 28.102 1.00 21.92 44 GLN B C 1
ATOM 1464 O O . GLN B 1 44 ? -13.191 -22.549 29.230 1.00 23.09 44 GLN B O 1
ATOM 1470 N N . GLY B 1 45 ? -14.529 -21.985 27.506 1.00 23.47 45 GLY B N 1
ATOM 1471 C CA . GLY B 1 45 ? -15.726 -22.435 28.196 1.00 25.75 45 GLY B CA 1
ATOM 1472 C C . GLY B 1 45 ? -15.739 -23.932 28.429 1.00 21.49 45 GLY B C 1
ATOM 1473 O O . GLY B 1 45 ? -16.232 -24.401 29.459 1.00 20.24 45 GLY B O 1
ATOM 1474 N N . TYR B 1 46 ? -15.206 -24.704 27.478 1.00 20.46 46 TYR B N 1
ATOM 1475 C CA . TYR B 1 46 ? -15.165 -26.151 27.651 1.00 21.47 46 TYR B CA 1
ATOM 1476 C C . TYR B 1 46 ? -14.221 -26.546 28.776 1.00 20.39 46 TYR B C 1
ATOM 1477 O O . TYR B 1 46 ? -14.593 -27.314 29.670 1.00 19.32 46 TYR B O 1
ATOM 1486 N N . VAL B 1 47 ? -12.975 -26.064 28.719 1.00 16.54 47 VAL B N 1
ATOM 1487 C CA . VAL B 1 47 ? -11.987 -26.408 29.742 1.00 16.93 47 VAL B CA 1
ATOM 1488 C C . VAL B 1 47 ? -12.420 -25.896 31.108 1.00 17.24 47 VAL B C 1
ATOM 1489 O O . VAL B 1 47 ? -12.227 -26.572 32.128 1.00 18.22 47 VAL B O 1
ATOM 1493 N N . LYS B 1 48 ? -13.012 -24.702 31.153 1.00 18.78 48 LYS B N 1
ATOM 1494 C CA . LYS B 1 48 ? -13.579 -24.193 32.401 1.00 18.39 48 LYS B CA 1
ATOM 1495 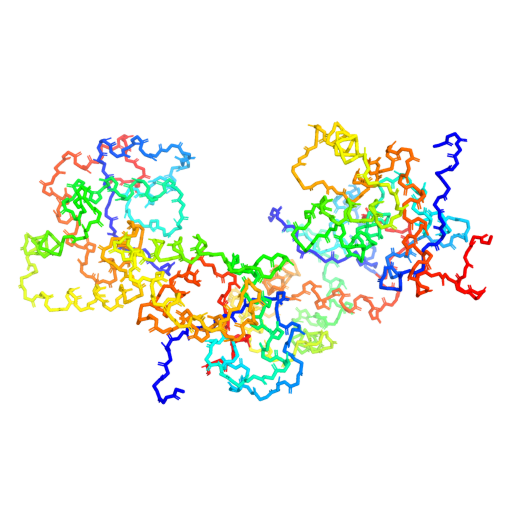C C . LYS B 1 48 ? -14.628 -25.156 32.954 1.00 20.20 48 LYS B C 1
ATOM 1496 O O . LYS B 1 48 ? -14.637 -25.463 34.151 1.00 18.13 48 LYS B O 1
ATOM 1502 N N . CYS B 1 49 ? -15.520 -25.647 32.090 1.00 19.22 49 CYS B N 1
ATOM 1503 C CA . CYS B 1 49 ? -16.521 -26.607 32.540 1.00 21.66 49 CYS B CA 1
ATOM 1504 C C . CYS B 1 49 ? -15.858 -27.875 33.068 1.00 20.30 49 CYS B C 1
ATOM 1505 O O . CYS B 1 49 ? -16.223 -28.383 34.135 1.00 20.49 49 CYS B O 1
ATOM 1508 N N . VAL B 1 50 ? -14.870 -28.394 32.331 1.00 17.12 50 VAL B N 1
ATOM 1509 C CA . VAL B 1 50 ? -14.203 -29.634 32.719 1.00 20.29 50 VAL B CA 1
ATOM 1510 C C . VAL B 1 50 ? -13.492 -29.465 34.055 1.00 21.32 50 VAL B C 1
ATOM 1511 O O . VAL B 1 50 ? -13.571 -30.337 34.934 1.00 19.83 50 VAL B O 1
ATOM 1515 N N . PHE B 1 51 ? -12.782 -28.343 34.228 1.00 21.18 51 PHE B N 1
ATOM 1516 C CA . PHE B 1 51 ? -12.055 -28.116 35.471 1.00 18.84 51 PHE B CA 1
ATOM 1517 C C . PHE B 1 51 ? -12.996 -27.941 36.653 1.00 18.92 51 PHE B C 1
ATOM 1518 O O . PHE B 1 51 ? -12.626 -28.285 37.779 1.00 19.76 51 PHE B O 1
ATOM 1526 N N . LYS B 1 52 ? -14.204 -27.401 36.433 1.00 19.27 52 LYS B N 1
ATOM 15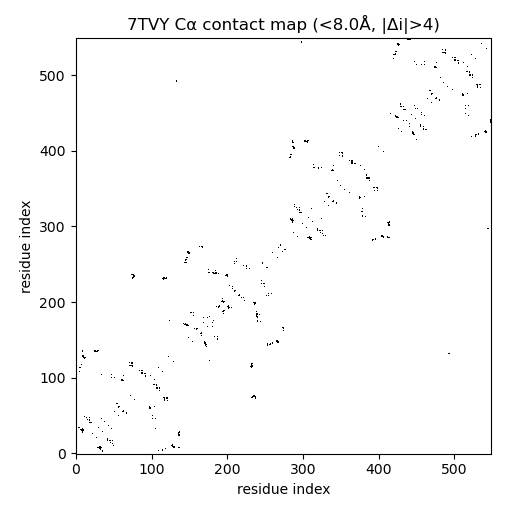27 C CA . LYS B 1 52 ? -15.182 -27.388 37.517 1.00 20.83 52 LYS B CA 1
ATOM 1528 C C . LYS B 1 52 ? -15.632 -28.803 37.857 1.00 21.31 52 LYS B C 1
ATOM 1529 O O . LYS B 1 52 ? -15.801 -29.139 39.034 1.00 21.30 52 LYS B O 1
ATOM 1535 N N . GLU B 1 53 ? -15.799 -29.659 36.845 1.00 20.66 53 GLU B N 1
ATOM 1536 C CA . GLU B 1 53 ? -16.130 -31.056 37.118 1.00 22.53 53 GLU B CA 1
ATOM 1537 C C . GLU B 1 53 ? -15.007 -31.753 37.875 1.00 19.98 53 GLU B C 1
ATOM 1538 O O . GLU B 1 53 ? -15.264 -32.552 38.784 1.00 24.45 53 GLU B O 1
ATOM 1544 N N . PHE B 1 54 ? -13.755 -31.471 37.506 1.00 18.48 54 PHE B N 1
ATOM 1545 C CA . PHE B 1 54 ? -12.601 -32.027 38.204 1.00 20.02 54 PHE B CA 1
ATOM 1546 C C . PHE B 1 54 ? -12.465 -31.509 39.632 1.00 22.20 54 PHE B C 1
ATOM 1547 O O . PHE B 1 54 ? -11.688 -32.077 40.410 1.00 20.38 54 PHE B O 1
ATOM 1555 N N . GLY B 1 55 ? -13.177 -30.440 39.988 1.00 21.25 55 GLY B N 1
ATOM 1556 C CA . GLY B 1 55 ? -12.951 -29.779 41.257 1.00 20.99 55 GLY B CA 1
ATOM 1557 C C . GLY B 1 55 ? -11.695 -28.942 41.304 1.00 21.18 55 GLY B C 1
ATOM 1558 O O . GLY B 1 55 ? -11.289 -28.525 42.392 1.00 21.83 55 GLY B O 1
ATOM 1559 N N . TYR B 1 56 ? -11.067 -28.683 40.149 1.00 19.03 56 TYR B N 1
ATOM 1560 C CA . TYR B 1 56 ? -9.867 -27.853 40.070 1.00 20.65 56 TYR B CA 1
ATOM 1561 C C . TYR B 1 56 ? -10.174 -26.365 40.085 1.00 22.65 56 TYR B C 1
ATOM 1562 O O . TYR B 1 56 ? -9.281 -25.558 40.374 1.00 22.73 56 TYR B O 1
ATOM 1571 N N . LEU B 1 57 ? -11.399 -25.986 39.745 1.00 23.68 57 LEU B N 1
ATOM 1572 C CA . LEU B 1 57 ? -11.784 -24.588 39.602 1.00 25.64 57 LEU B CA 1
ATOM 1573 C C . LEU B 1 57 ? -13.091 -24.393 40.350 1.00 29.36 57 LEU B C 1
ATOM 1574 O O . LEU B 1 57 ? -14.081 -25.071 40.052 1.00 30.17 57 LEU B O 1
ATOM 1579 N N . ASN B 1 58 ? -13.086 -23.510 41.350 1.00 33.28 58 ASN B N 1
ATOM 1580 C CA . ASN B 1 58 ? -14.283 -23.291 42.144 1.00 36.96 58 ASN B CA 1
ATOM 1581 C C . ASN B 1 58 ? -15.168 -22.237 41.485 1.00 41.94 58 ASN B C 1
ATOM 1582 O O . ASN B 1 58 ? -14.803 -21.609 40.488 1.00 41.06 58 ASN B O 1
ATOM 1587 N N . GLY B 1 59 ? -16.346 -22.031 42.064 1.00 49.64 59 GLY B N 1
ATOM 1588 C CA . GLY B 1 59 ? -17.298 -21.077 41.539 1.00 53.41 59 GLY B CA 1
ATOM 1589 C C . GLY B 1 59 ? -16.853 -19.633 41.579 1.00 55.31 59 GLY B C 1
ATOM 1590 O O . GLY B 1 59 ? -17.574 -18.766 41.076 1.00 60.36 59 GLY B O 1
ATOM 1591 N N . GLU B 1 60 ? -15.689 -19.344 42.162 1.00 55.12 60 GLU B N 1
ATOM 1592 C CA . GLU B 1 60 ? -15.157 -17.988 42.194 1.00 52.01 60 GLU B CA 1
ATOM 1593 C C . GLU B 1 60 ? -13.866 -17.863 41.394 1.00 48.87 60 GLU B C 1
ATOM 1594 O O . GLU B 1 60 ? -13.144 -16.872 41.536 1.00 48.48 60 GLU B O 1
ATOM 1600 N N . GLY B 1 61 ? -13.566 -18.851 40.552 1.00 44.35 61 GLY B N 1
ATOM 1601 C CA . GLY B 1 61 ? -12.503 -18.741 39.574 1.00 38.65 61 GLY B CA 1
ATOM 1602 C C . GLY B 1 61 ? -11.107 -19.021 40.077 1.00 33.89 61 GLY B C 1
ATOM 1603 O O . GLY B 1 61 ? -10.146 -18.790 39.336 1.00 33.03 61 GLY B O 1
ATOM 1604 N N . GLN B 1 62 ? -10.957 -19.510 41.302 1.00 29.31 62 GLN B N 1
ATOM 1605 C CA . GLN B 1 62 ? -9.643 -19.795 41.852 1.00 28.12 62 GLN B CA 1
ATOM 1606 C C . GLN B 1 62 ? -9.262 -21.241 41.557 1.00 29.89 62 GLN B C 1
ATOM 1607 O O . GLN B 1 62 ? -10.109 -22.138 41.601 1.00 26.02 62 GLN B O 1
ATOM 1609 N N . PHE B 1 63 ? -7.988 -21.457 41.228 1.00 25.76 63 PHE B N 1
ATOM 1610 C CA . PHE B 1 63 ? -7.494 -22.816 41.057 1.00 23.13 63 PHE B CA 1
ATOM 1611 C C . PHE B 1 63 ? -7.343 -23.479 42.422 1.00 25.71 63 PHE B C 1
ATOM 1612 O O . PHE B 1 63 ? -6.988 -22.833 43.412 1.00 25.32 63 PHE B O 1
ATOM 1620 N N . ASN B 1 64 ? -7.617 -24.776 42.475 1.00 24.96 64 ASN B N 1
ATOM 1621 C CA . ASN B 1 64 ? -7.603 -25.536 43.722 1.00 24.91 64 ASN B CA 1
ATOM 1622 C C . ASN B 1 64 ? -6.416 -26.498 43.703 1.00 25.33 64 ASN B C 1
ATOM 1623 O O . ASN B 1 64 ? -6.520 -27.618 43.193 1.00 22.23 64 ASN B O 1
ATOM 1628 N N . LYS B 1 65 ? -5.300 -26.063 44.297 1.00 24.75 65 LYS B N 1
ATOM 1629 C CA . LYS B 1 65 ? -4.094 -26.889 44.338 1.00 25.69 65 LYS B CA 1
ATOM 1630 C C . LYS B 1 65 ? -4.313 -28.177 45.122 1.00 27.29 65 LYS B C 1
ATOM 1631 O O . LYS B 1 65 ? -3.720 -29.215 44.796 1.00 28.13 65 LYS B O 1
ATOM 1637 N N . GLN B 1 66 ? -5.138 -28.126 46.167 1.00 26.26 66 GLN B N 1
ATOM 1638 C CA . GLN B 1 66 ? -5.409 -29.328 46.946 1.00 27.46 66 GLN B CA 1
ATOM 1639 C C . GLN B 1 66 ? -6.089 -30.393 46.092 1.00 28.25 66 GLN B C 1
ATOM 1640 O O . GLN B 1 66 ? -5.769 -31.585 46.196 1.00 26.37 66 GLN B O 1
ATOM 1646 N N . ALA B 1 67 ? -7.023 -29.983 45.227 1.00 26.20 67 ALA B N 1
ATOM 1647 C CA . ALA B 1 67 ? -7.691 -30.953 44.365 1.00 23.46 67 ALA B CA 1
ATOM 1648 C C . ALA B 1 67 ? -6.714 -31.577 43.373 1.00 22.78 67 ALA B C 1
ATOM 1649 O O . ALA B 1 67 ? -6.823 -32.766 43.053 1.00 23.38 67 ALA B O 1
ATOM 1651 N N . LEU B 1 68 ? -5.751 -30.794 42.877 1.00 22.09 68 LEU B N 1
ATOM 1652 C CA . LEU B 1 68 ? -4.764 -31.344 41.958 1.00 20.70 68 LEU B CA 1
ATOM 1653 C C . LEU B 1 68 ? -3.879 -32.360 42.664 1.00 25.54 68 LEU B C 1
ATOM 1654 O O . LEU B 1 68 ? -3.701 -33.489 42.184 1.00 22.78 68 LEU B O 1
ATOM 1659 N N . LEU B 1 69 ? -3.341 -31.984 43.825 1.00 25.01 69 LEU B N 1
ATOM 1660 C CA . LEU B 1 69 ? -2.510 -32.904 44.590 1.00 26.69 69 LEU B CA 1
ATOM 1661 C C . LEU B 1 69 ? -3.280 -34.152 44.997 1.00 27.27 69 LEU B C 1
ATOM 1662 O O . LEU B 1 69 ? -2.702 -35.245 45.066 1.00 24.68 69 LEU B O 1
ATOM 1667 N N . LYS B 1 70 ? -4.584 -34.024 45.252 1.00 23.72 70 LYS B N 1
ATOM 1668 C CA . LYS B 1 70 ? -5.362 -35.213 45.595 1.00 26.09 70 LYS B CA 1
ATOM 1669 C C . LYS B 1 70 ? -5.388 -36.209 44.439 1.00 25.38 70 LYS B C 1
ATOM 1670 O O . LYS B 1 70 ? -5.270 -37.427 44.651 1.00 23.64 70 LYS B O 1
ATOM 1676 N N . ASP B 1 71 ? -5.546 -35.721 43.204 1.00 22.52 71 ASP B N 1
ATOM 1677 C CA . ASP B 1 71 ? -5.547 -36.641 42.066 1.00 23.41 71 ASP B CA 1
ATOM 1678 C C . ASP B 1 71 ? -4.190 -37.326 41.916 1.00 22.71 71 ASP B C 1
ATOM 1679 O O . ASP B 1 71 ? -4.121 -38.507 41.548 1.00 20.95 71 ASP B O 1
ATOM 1684 N N . TYR B 1 72 ? -3.100 -36.598 42.186 1.00 23.75 72 TYR B N 1
ATOM 1685 C CA . TYR B 1 72 ? -1.769 -37.205 42.131 1.00 23.32 72 TYR B CA 1
ATOM 1686 C C . TYR B 1 72 ? -1.662 -38.361 43.115 1.00 22.75 72 TYR B C 1
ATOM 1687 O O . TYR B 1 72 ? -1.203 -39.456 42.761 1.00 23.56 72 TYR B O 1
ATOM 1696 N N . HIS B 1 73 ? -2.079 -38.138 44.362 1.00 22.30 73 HIS B N 1
ATOM 1697 C CA . HIS B 1 73 ? -1.931 -39.185 45.369 1.00 24.45 73 HIS B CA 1
ATOM 1698 C C . HIS B 1 73 ? -2.830 -40.374 45.065 1.00 23.29 73 HIS B C 1
ATOM 1699 O O . HIS B 1 73 ? -2.458 -41.523 45.328 1.00 25.18 73 HIS B O 1
ATOM 1706 N N . GLN B 1 74 ? -4.025 -40.114 44.534 1.00 22.09 74 GLN B N 1
ATOM 1707 C CA . GLN B 1 74 ? -4.929 -41.193 44.162 1.00 25.16 74 GLN B CA 1
ATOM 1708 C C . GLN B 1 74 ? -4.354 -42.030 43.032 1.00 25.68 74 GLN B C 1
ATOM 1709 O O . GLN B 1 74 ? -4.738 -43.192 42.867 1.00 23.23 74 GLN B O 1
ATOM 1715 N N . ALA B 1 75 ? -3.462 -41.452 42.227 1.00 24.91 75 ALA B N 1
ATOM 1716 C CA . ALA B 1 75 ? -2.804 -42.197 41.162 1.00 25.22 75 ALA B CA 1
ATOM 1717 C C . ALA B 1 75 ? -1.486 -42.813 41.613 1.00 23.41 75 ALA B C 1
ATOM 1718 O O . ALA B 1 75 ? -0.781 -43.408 40.793 1.00 27.48 75 ALA B O 1
ATOM 1720 N N . GLY B 1 76 ? -1.152 -42.712 42.893 1.00 24.66 76 GLY B N 1
ATOM 1721 C CA . GLY B 1 76 ? 0.056 -43.314 43.426 1.00 26.98 76 GLY B CA 1
ATOM 1722 C C . GLY B 1 76 ? 1.294 -42.441 43.400 1.00 28.58 76 GLY B C 1
ATOM 1723 O O . GLY B 1 76 ? 2.389 -42.946 43.682 1.00 29.49 76 GLY B O 1
ATOM 1724 N N . PHE B 1 77 ? 1.164 -41.154 43.067 1.00 25.61 77 PHE B N 1
ATOM 1725 C CA . PHE B 1 77 ? 2.283 -40.210 43.112 1.00 26.97 77 PHE B CA 1
ATOM 1726 C C . PHE B 1 77 ? 2.116 -39.390 44.386 1.00 29.92 77 PHE B C 1
ATOM 1727 O O . PHE B 1 77 ? 1.459 -38.349 44.396 1.00 30.87 77 PHE B O 1
ATOM 1735 N N . LYS B 1 78 ? 2.721 -39.871 45.470 1.00 31.42 78 LYS B N 1
ATOM 1736 C CA . LYS B 1 78 ? 2.561 -39.266 46.786 1.00 33.52 78 LYS B CA 1
ATOM 1737 C C . LYS B 1 78 ? 3.770 -38.456 47.236 1.00 34.38 78 LYS B C 1
ATOM 1738 O O . LYS B 1 78 ? 3.650 -37.665 48.179 1.00 35.04 78 LYS B O 1
ATOM 1744 N N . ASN B 1 79 ? 4.921 -38.623 46.587 1.00 34.42 79 ASN B N 1
ATOM 1745 C CA . ASN B 1 79 ? 6.170 -38.018 47.028 1.00 34.43 79 ASN B CA 1
ATOM 1746 C C . ASN B 1 79 ? 6.655 -36.939 46.064 1.00 36.27 79 ASN B C 1
ATOM 1747 O O . ASN B 1 79 ? 7.864 -36.734 45.911 1.00 35.36 79 ASN B O 1
ATOM 1752 N N . LYS B 1 80 ? 5.716 -36.234 45.425 1.00 29.97 80 LYS B N 1
ATOM 1753 C CA . LYS B 1 80 ? 5.998 -35.297 44.345 1.00 34.23 80 LYS B CA 1
ATOM 1754 C C . LYS B 1 80 ? 5.403 -33.912 44.579 1.00 31.74 80 LYS B C 1
ATOM 1755 O O . LYS B 1 80 ? 5.413 -33.096 43.649 1.00 34.00 80 LYS B O 1
ATOM 1761 N N . ASP B 1 81 ? 4.846 -33.634 45.765 1.00 31.34 81 ASP B N 1
ATOM 1762 C CA . ASP B 1 81 ? 4.066 -32.406 45.956 1.00 32.44 81 ASP B CA 1
ATOM 1763 C C . ASP B 1 81 ? 4.868 -31.161 45.596 1.00 33.87 81 ASP B C 1
ATOM 1764 O O . ASP B 1 81 ? 4.389 -30.299 44.846 1.00 30.71 81 ASP B O 1
ATOM 1769 N N . LYS B 1 82 ? 6.085 -31.043 46.136 1.00 29.40 82 LYS B N 1
ATOM 1770 C CA . LYS B 1 82 ? 6.898 -29.856 45.893 1.00 33.52 82 LYS B CA 1
ATOM 1771 C C . LYS B 1 82 ? 7.070 -29.606 44.399 1.00 36.08 82 LYS B C 1
ATOM 1772 O O . LYS B 1 82 ? 6.830 -28.494 43.915 1.00 33.45 82 LYS B O 1
ATOM 1774 N N . ALA B 1 83 ? 7.457 -30.646 43.649 1.00 32.54 83 ALA B N 1
ATOM 1775 C CA . ALA B 1 83 ? 7.700 -30.493 42.217 1.00 32.01 83 ALA B CA 1
ATOM 1776 C C . ALA B 1 83 ? 6.435 -30.076 41.476 1.00 32.63 83 ALA B C 1
ATOM 1777 O O . ALA B 1 83 ? 6.489 -29.241 40.564 1.00 29.69 83 ALA B O 1
ATOM 1779 N N . VAL B 1 84 ? 5.288 -30.647 41.852 1.00 29.95 84 VAL B N 1
ATOM 1780 C CA . VAL B 1 84 ? 4.039 -30.324 41.166 1.00 29.82 84 VAL B CA 1
ATOM 1781 C C . VAL B 1 84 ? 3.695 -28.849 41.349 1.00 30.03 84 VAL B C 1
ATOM 1782 O O . VAL B 1 84 ? 3.331 -28.154 40.392 1.00 26.85 84 VAL B O 1
ATOM 1786 N N . LEU B 1 85 ? 3.809 -28.350 42.581 1.00 30.89 85 LEU B N 1
ATOM 1787 C CA . LEU B 1 85 ? 3.455 -26.960 42.860 1.00 33.14 85 LEU B CA 1
ATOM 1788 C C . LEU B 1 85 ? 4.469 -25.992 42.263 1.00 33.00 85 LEU B C 1
ATOM 1789 O O . LEU B 1 85 ? 4.084 -24.967 41.690 1.00 31.36 85 LEU B O 1
ATOM 1794 N N . GLU B 1 86 ? 5.767 -26.295 42.391 1.00 33.74 86 GLU B N 1
ATOM 1795 C CA . GLU B 1 86 ? 6.799 -25.437 41.806 1.00 33.17 86 GLU B CA 1
ATOM 1796 C C . GLU B 1 86 ? 6.613 -25.303 40.300 1.00 34.01 86 GLU B C 1
ATOM 1797 O O . GLU B 1 86 ? 6.743 -24.204 39.747 1.00 30.62 86 GLU B O 1
ATOM 1803 N N . SER B 1 87 ? 6.302 -26.414 39.624 1.00 31.09 87 SER B N 1
ATOM 1804 C CA . SER B 1 87 ? 6.038 -26.381 38.189 1.00 32.73 87 SER B CA 1
ATOM 1805 C C . SER B 1 87 ? 4.842 -25.493 37.865 1.00 30.39 87 SER B C 1
ATOM 1806 O O . SER B 1 87 ? 4.880 -24.711 36.907 1.00 28.27 87 SER B O 1
ATOM 1809 N N . TYR B 1 88 ? 3.766 -25.608 38.644 1.00 29.94 88 TYR B N 1
ATOM 1810 C CA . TYR B 1 88 ? 2.579 -24.798 38.391 1.00 28.43 88 TYR B CA 1
ATOM 1811 C C . TYR B 1 88 ? 2.843 -23.324 38.686 1.00 28.45 88 TYR B C 1
ATOM 1812 O O . TYR B 1 88 ? 2.584 -22.459 37.842 1.00 26.76 88 TYR B O 1
ATOM 1821 N N . ASP B 1 89 ? 3.364 -23.024 39.881 1.00 26.67 89 ASP B N 1
ATOM 1822 C CA . ASP B 1 89 ? 3.620 -21.639 40.266 1.00 28.70 89 ASP B CA 1
ATOM 1823 C C . ASP B 1 89 ? 4.551 -20.943 39.280 1.00 30.62 89 ASP B C 1
ATOM 1824 O O . ASP B 1 89 ? 4.307 -19.795 38.888 1.00 30.71 89 ASP B O 1
ATOM 1829 N N . GLY B 1 90 ? 5.638 -21.606 38.885 1.00 31.67 90 GLY B N 1
ATOM 1830 C CA . GLY B 1 90 ? 6.543 -20.992 37.927 1.00 30.24 90 GLY B CA 1
ATOM 1831 C C . GLY B 1 90 ? 5.850 -20.692 36.612 1.00 30.60 90 GLY B C 1
ATOM 1832 O O . GLY B 1 90 ? 5.978 -19.594 36.065 1.00 30.54 90 GLY B O 1
ATOM 1833 N N . CYS B 1 91 ? 5.068 -21.648 36.112 1.00 26.55 91 CYS B N 1
ATOM 1834 C CA . CYS B 1 91 ? 4.374 -21.441 34.848 1.00 28.71 91 CYS B CA 1
ATOM 1835 C C . CYS B 1 91 ? 3.363 -20.297 34.938 1.00 29.88 91 CYS B C 1
ATOM 1836 O O . CYS B 1 91 ? 3.101 -19.620 33.935 1.00 26.25 91 CYS B O 1
ATOM 1839 N N . MET B 1 92 ? 2.827 -20.034 36.134 1.00 25.42 92 MET B N 1
ATOM 1840 C CA . MET B 1 92 ? 1.742 -19.082 36.322 1.00 27.84 92 MET B CA 1
ATOM 1841 C C . MET B 1 92 ? 2.234 -17.723 36.828 1.00 28.80 92 MET B C 1
ATOM 1842 O O . MET B 1 92 ? 1.432 -16.937 37.341 1.00 29.82 92 MET B O 1
ATOM 1847 N N . LYS B 1 93 ? 3.526 -17.417 36.657 1.00 29.29 93 LYS B N 1
ATOM 1848 C CA . LYS B 1 93 ? 4.134 -16.282 37.350 1.00 31.54 93 LYS B CA 1
ATOM 1849 C C . LYS B 1 93 ? 3.533 -14.939 36.936 1.00 32.78 93 LYS B C 1
ATOM 1850 O O . LYS B 1 93 ? 3.519 -14.002 37.740 1.00 34.30 93 LYS B O 1
ATOM 1856 N N . ASN B 1 94 ? 3.058 -14.807 35.699 1.00 32.47 94 ASN B N 1
ATOM 1857 C CA . ASN B 1 94 ? 2.479 -13.548 35.243 1.00 33.95 94 ASN B CA 1
ATOM 1858 C C . ASN B 1 94 ? 0.976 -13.449 35.513 1.00 32.78 94 ASN B C 1
ATOM 1859 O O . ASN B 1 94 ? 0.346 -12.480 35.070 1.00 34.03 94 ASN B O 1
ATOM 1864 N N . TYR B 1 95 ? 0.387 -14.406 36.233 1.00 30.74 95 TYR B N 1
ATOM 1865 C CA . TYR B 1 95 ? -1.056 -14.427 36.419 1.00 29.75 95 TYR B CA 1
ATOM 1866 C C . TYR B 1 95 ? -1.421 -14.201 37.883 1.00 32.84 95 TYR B C 1
ATOM 1867 O O . TYR B 1 95 ? -0.632 -14.476 38.794 1.00 30.34 95 TYR B O 1
ATOM 1876 N N . GLY B 1 96 ? -2.605 -13.618 38.086 1.00 30.91 96 GLY B N 1
ATOM 1877 C CA . GLY B 1 96 ? -3.138 -13.370 39.404 1.00 31.20 96 GLY B CA 1
ATOM 1878 C C . GLY B 1 96 ? -4.007 -14.521 39.881 1.00 29.20 96 GLY B C 1
ATOM 1879 O O . GLY B 1 96 ? -4.033 -15.597 39.285 1.00 27.26 96 GLY B O 1
ATOM 1880 N N . PRO B 1 97 ? -4.754 -14.295 40.964 1.00 29.91 97 PRO B N 1
ATOM 1881 C CA . PRO B 1 97 ? -5.457 -15.406 41.626 1.00 28.41 97 PRO B CA 1
ATOM 1882 C C . PRO B 1 97 ? -6.628 -15.996 40.850 1.00 28.94 97 PRO B C 1
ATOM 1883 O O . PRO B 1 97 ? -7.067 -17.099 41.199 1.00 30.85 97 PRO B O 1
ATOM 1887 N N . THR B 1 98 ? -7.151 -15.339 39.815 1.00 27.58 98 THR B N 1
ATOM 1888 C CA . THR B 1 98 ? -8.282 -15.876 39.054 1.00 27.62 98 THR B CA 1
ATOM 1889 C C . THR B 1 98 ? -7.953 -15.918 37.565 1.00 25.92 98 THR B C 1
ATOM 1890 O O . THR B 1 98 ? -8.550 -15.199 36.756 1.00 29.75 98 THR B O 1
ATOM 1894 N N . PRO B 1 99 ? -7.041 -16.796 37.166 1.00 27.56 99 PRO B N 1
ATOM 1895 C CA . PRO B 1 99 ? -6.616 -16.858 35.766 1.00 27.55 99 PRO B CA 1
ATOM 1896 C C . PRO B 1 99 ? -7.550 -17.694 34.902 1.00 28.47 99 PRO B C 1
ATOM 1897 O O . PRO B 1 99 ? -8.259 -18.583 35.375 1.00 28.17 99 PRO B O 1
ATOM 1901 N N . ASN B 1 100 ? -7.498 -17.415 33.600 1.00 25.56 100 ASN B N 1
ATOM 1902 C CA . ASN B 1 100 ? -8.372 -18.085 32.648 1.00 26.64 100 ASN B CA 1
ATOM 1903 C C . ASN B 1 100 ? -8.063 -19.575 32.566 1.00 25.39 100 ASN B C 1
ATOM 1904 O O . ASN B 1 100 ? -6.921 -20.013 32.741 1.00 24.49 100 ASN B O 1
ATOM 1909 N N . ALA B 1 101 ? -9.114 -20.357 32.305 1.00 25.30 101 ALA B N 1
ATOM 1910 C CA . ALA B 1 101 ? -9.006 -21.812 32.356 1.00 24.29 101 ALA B CA 1
ATOM 1911 C C . ALA B 1 101 ? -7.954 -22.344 31.394 1.00 23.70 101 ALA B C 1
ATOM 1912 O O . ALA B 1 101 ? -7.271 -23.325 31.712 1.00 21.18 101 ALA B O 1
ATOM 1914 N N . MET B 1 102 ? -7.802 -21.717 30.218 1.00 25.71 102 MET B N 1
ATOM 1915 C CA . MET B 1 102 ? -6.858 -22.241 29.228 1.00 23.27 102 MET B CA 1
ATOM 1916 C C . MET B 1 102 ? -5.424 -22.119 29.728 1.00 24.86 102 MET B C 1
ATOM 1917 O O . MET B 1 102 ? -4.593 -22.997 29.470 1.00 21.47 102 MET B O 1
ATOM 1922 N N . LYS B 1 103 ? -5.118 -21.036 30.449 1.00 24.96 103 LYS B N 1
ATOM 1923 C CA . LYS B 1 103 ? -3.783 -20.884 31.019 1.00 22.18 103 LYS B CA 1
ATOM 1924 C C . LYS B 1 103 ? -3.563 -21.864 32.166 1.00 23.99 103 LYS B C 1
ATOM 1925 O O . LYS B 1 103 ? -2.457 -22.392 32.334 1.00 21.23 103 LYS B O 1
ATOM 1931 N N . ILE B 1 104 ? -4.603 -22.126 32.965 1.00 20.61 104 ILE B N 1
ATOM 1932 C CA . ILE B 1 104 ? -4.493 -23.154 33.999 1.00 21.99 104 ILE B CA 1
ATOM 1933 C C . ILE B 1 104 ? -4.153 -24.503 33.373 1.00 19.81 104 ILE B C 1
ATOM 1934 O O . ILE B 1 104 ? -3.257 -25.212 33.845 1.00 19.69 104 ILE B O 1
ATOM 1939 N N . LEU B 1 105 ? -4.823 -24.853 32.271 1.00 21.41 105 LEU B N 1
ATOM 1940 C CA . LEU B 1 105 ? -4.518 -26.101 31.572 1.00 22.19 105 LEU B CA 1
ATOM 1941 C C . LEU B 1 105 ? -3.084 -26.118 31.054 1.00 23.51 105 LEU B C 1
ATOM 1942 O O . LEU B 1 105 ? -2.381 -27.129 31.191 1.00 22.28 105 LEU B O 1
ATOM 1947 N N . ASP B 1 106 ? -2.638 -25.010 30.445 1.00 20.53 106 ASP B N 1
ATOM 1948 C CA . ASP B 1 106 ? -1.263 -24.915 29.964 1.00 24.84 106 ASP B CA 1
ATOM 1949 C C . ASP B 1 106 ? -0.275 -25.221 31.076 1.00 24.29 106 ASP B C 1
ATOM 1950 O O . ASP B 1 106 ? 0.760 -25.857 30.847 1.00 24.37 106 ASP B O 1
ATOM 1955 N N . CYS B 1 107 ? -0.572 -24.772 32.290 1.00 20.79 107 CYS B N 1
ATOM 1956 C CA . CYS B 1 107 ? 0.394 -24.941 33.363 1.00 23.26 107 CYS B CA 1
ATOM 1957 C C . CYS B 1 107 ? 0.282 -26.295 34.072 1.00 23.06 107 CYS B C 1
ATOM 1958 O O . CYS B 1 107 ? 1.312 -26.886 34.409 1.00 22.88 107 CYS B O 1
ATOM 1961 N N . VAL B 1 108 ? -0.923 -26.833 34.290 1.00 21.91 108 VAL B N 1
ATOM 1962 C CA . VAL B 1 108 ? -0.986 -28.133 34.965 1.00 21.14 108 VAL B CA 1
ATOM 1963 C C . VAL B 1 108 ? -0.407 -29.239 34.094 1.00 20.63 108 VAL B C 1
ATOM 1964 O O . VAL B 1 108 ? 0.038 -30.264 34.615 1.00 22.18 108 VAL B O 1
ATOM 1968 N N . THR B 1 109 ? -0.395 -29.064 32.777 1.00 23.43 109 THR B N 1
ATOM 1969 C CA . THR B 1 109 ? 0.127 -30.088 31.885 1.00 22.09 109 THR B CA 1
ATOM 1970 C C . THR B 1 109 ? 1.628 -29.987 31.691 1.00 24.17 109 THR B C 1
ATOM 1971 O O . THR B 1 109 ? 2.204 -30.814 30.975 1.00 24.71 109 THR B O 1
ATOM 1975 N N . LYS B 1 110 ? 2.283 -29.003 32.304 1.00 21.71 110 LYS B N 1
ATOM 1976 C CA . LYS B 1 110 ? 3.727 -28.951 32.167 1.00 22.58 110 LYS B CA 1
ATOM 1977 C C . LYS B 1 110 ? 4.435 -30.033 32.990 1.00 26.04 110 LYS B C 1
ATOM 1978 O O . LYS B 1 110 ? 5.497 -30.514 32.576 1.00 24.76 110 LYS B O 1
ATOM 1984 N N . ASP B 1 111 ? 3.865 -30.467 34.115 1.00 24.54 111 ASP B N 1
ATOM 1985 C CA . ASP B 1 111 ? 4.473 -31.569 34.857 1.00 25.07 111 ASP B CA 1
ATOM 1986 C C . ASP B 1 111 ? 4.313 -32.880 34.087 1.00 23.35 111 ASP B C 1
ATOM 1987 O O . ASP B 1 111 ? 3.221 -33.209 33.613 1.00 20.78 111 ASP B O 1
ATOM 1992 N N . LYS B 1 112 ? 5.409 -33.642 33.983 1.00 24.02 112 LYS B N 1
ATOM 1993 C CA . LYS B 1 112 ? 5.439 -34.794 33.090 1.00 24.64 112 LYS B CA 1
ATOM 1994 C C . LYS B 1 112 ? 4.479 -35.896 33.508 1.00 24.16 112 LYS B C 1
ATOM 1995 O O . LYS B 1 112 ? 4.165 -36.754 32.681 1.00 23.89 112 LYS B O 1
ATOM 2001 N N . ASP B 1 113 ? 4.018 -35.897 34.763 1.00 22.50 113 ASP B N 1
ATOM 2002 C CA . ASP B 1 113 ? 3.147 -36.944 35.274 1.00 22.93 113 ASP B CA 1
ATOM 2003 C C . ASP B 1 113 ? 1.671 -36.589 35.227 1.00 22.49 113 ASP B C 1
ATOM 2004 O O . ASP B 1 113 ? 0.840 -37.464 35.489 1.00 18.42 113 ASP B O 1
ATOM 2009 N N . PHE B 1 114 ? 1.314 -35.346 34.907 1.00 18.93 114 PHE B N 1
ATOM 2010 C CA . PHE B 1 114 ? -0.102 -34.995 34.908 1.00 18.04 114 PHE B CA 1
ATOM 2011 C C . PHE B 1 114 ? -0.941 -35.851 33.968 1.00 17.96 114 PHE B C 1
ATOM 2012 O O . PHE B 1 114 ? -2.054 -36.239 34.368 1.00 18.33 114 PHE B O 1
ATOM 2020 N N . PRO B 1 115 ? -0.522 -36.147 32.731 1.00 18.88 115 PRO B N 1
ATOM 2021 C CA . PRO B 1 115 ? -1.349 -37.046 31.899 1.00 18.98 115 PRO B CA 1
ATOM 2022 C C . PRO B 1 115 ? -1.639 -38.394 32.546 1.00 20.03 115 PRO B C 1
ATOM 2023 O O . PRO B 1 115 ? -2.788 -38.851 32.508 1.00 19.43 115 PRO B O 1
ATOM 2027 N N . LYS B 1 116 ? -0.634 -39.052 33.127 1.00 17.99 116 LYS B N 1
ATOM 2028 C CA . LYS B 1 116 ? -0.896 -40.290 33.866 1.00 21.80 116 LYS B CA 1
ATOM 2029 C C . LYS B 1 116 ? -1.921 -40.058 34.968 1.00 20.54 116 LYS B C 1
ATOM 2030 O O . LYS B 1 116 ? -2.893 -40.815 35.103 1.00 17.94 116 LYS B O 1
ATOM 2036 N N . VAL B 1 117 ? -1.709 -39.015 35.774 1.00 16.80 117 VAL B N 1
ATOM 2037 C CA . VAL B 1 117 ? -2.577 -38.756 36.920 1.00 18.17 117 VAL B CA 1
ATOM 2038 C C . VAL B 1 117 ? -4.021 -38.554 36.473 1.00 19.33 117 VAL B C 1
ATOM 2039 O O . VAL B 1 117 ? -4.954 -39.095 37.077 1.00 17.83 117 VAL B O 1
ATOM 2043 N N . ILE B 1 118 ? -4.233 -37.775 35.412 1.00 19.51 118 ILE B N 1
ATOM 2044 C CA . ILE B 1 118 ? -5.607 -37.508 35.000 1.00 17.29 118 ILE B CA 1
ATOM 2045 C C . ILE B 1 118 ? -6.189 -38.693 34.222 1.00 19.58 118 ILE B C 1
ATOM 2046 O O . ILE B 1 118 ? -7.404 -38.939 34.280 1.00 17.35 118 ILE B O 1
ATOM 2051 N N . ASN B 1 119 ? -5.357 -39.468 33.517 1.00 17.58 119 ASN B N 1
ATOM 2052 C CA . ASN B 1 119 ? -5.892 -40.675 32.896 1.00 20.75 119 ASN B CA 1
ATOM 2053 C C . ASN B 1 119 ? -6.292 -41.707 33.946 1.00 21.16 119 ASN B C 1
ATOM 2054 O O . ASN B 1 119 ? -7.321 -42.378 33.799 1.00 21.11 119 ASN B O 1
ATOM 2059 N N . ALA B 1 120 ? -5.500 -41.841 35.015 1.00 20.53 120 ALA B N 1
ATOM 2060 C CA . ALA B 1 120 ? -5.892 -42.719 36.114 1.00 22.32 120 ALA B CA 1
ATOM 2061 C C . ALA B 1 120 ? -7.244 -42.304 36.684 1.00 23.13 120 ALA B C 1
ATOM 2062 O O . ALA B 1 120 ? -8.096 -43.154 36.965 1.00 22.47 120 ALA B O 1
ATOM 2064 N N . ARG B 1 121 ? -7.474 -40.998 36.832 1.00 19.25 121 ARG B N 1
ATOM 2065 C CA . ARG B 1 121 ? -8.771 -40.550 37.324 1.00 20.06 121 ARG B CA 1
ATOM 2066 C C . ARG B 1 121 ? -9.890 -40.925 36.355 1.00 20.62 121 ARG B C 1
ATOM 2067 O O . ARG B 1 121 ? -10.954 -41.398 36.779 1.00 20.88 121 ARG B O 1
ATOM 2075 N N . ARG B 1 122 ? -9.665 -40.756 35.047 1.00 21.05 122 ARG B N 1
ATOM 2076 C CA . ARG B 1 122 ? -10.672 -41.218 34.096 1.00 21.03 122 ARG B CA 1
ATOM 2077 C C . ARG B 1 122 ? -10.925 -42.714 34.230 1.00 23.14 122 ARG B C 1
ATOM 2078 O O . ARG B 1 122 ? -12.064 -43.164 34.049 1.00 21.76 122 ARG B O 1
ATOM 2086 N N . GLU B 1 123 ? -9.888 -43.495 34.560 1.00 21.44 123 GLU B N 1
ATOM 2087 C CA . GLU B 1 123 ? -10.097 -44.921 34.797 1.00 25.36 123 GLU B CA 1
ATOM 2088 C C . GLU B 1 123 ? -11.121 -45.133 35.902 1.00 23.51 123 GLU B C 1
ATOM 2089 O O . GLU B 1 123 ? -11.967 -46.028 35.809 1.00 25.64 123 GLU B O 1
ATOM 2095 N N . ARG B 1 124 ? -11.048 -44.323 36.960 1.00 20.82 124 ARG B N 1
ATOM 2096 C CA . ARG B 1 124 ? -11.922 -44.460 38.118 1.00 26.26 124 ARG B CA 1
ATOM 2097 C C . ARG B 1 124 ? -13.314 -43.865 37.917 1.00 24.62 124 ARG B C 1
ATOM 2098 O O . ARG B 1 124 ? -14.159 -44.019 38.803 1.00 23.33 124 ARG B O 1
ATOM 2106 N N . ASN B 1 125 ? -13.572 -43.188 36.798 1.00 25.66 125 ASN B N 1
ATOM 2107 C CA . ASN B 1 125 ? -14.854 -42.527 36.526 1.00 24.78 125 ASN B CA 1
ATOM 2108 C C . ASN B 1 125 ? -15.407 -43.069 35.210 1.00 21.81 125 ASN B C 1
ATOM 2109 O O . ASN B 1 125 ? -15.227 -42.465 34.151 1.00 20.99 125 ASN B O 1
ATOM 2114 N N . SER B 1 126 ? -16.092 -44.213 35.280 1.00 21.62 126 SER B N 1
ATOM 2115 C CA . SER B 1 126 ? -16.552 -44.868 34.053 1.00 26.46 126 SER B CA 1
ATOM 2116 C C . SER B 1 126 ? -17.511 -43.990 33.249 1.00 25.33 126 SER B C 1
ATOM 2117 O O . SER B 1 126 ? -17.568 -44.106 32.018 1.00 22.79 126 SER B O 1
ATOM 2120 N N . ASP B 1 127 ? -18.283 -43.125 33.917 1.00 22.56 127 ASP B N 1
ATOM 2121 C CA . ASP B 1 127 ? -19.161 -42.207 33.193 1.00 23.73 127 ASP B CA 1
ATOM 2122 C C . ASP B 1 127 ? -18.374 -41.289 32.254 1.00 23.99 127 ASP B C 1
ATOM 2123 O O . ASP B 1 127 ? -18.926 -40.792 31.264 1.00 22.34 127 ASP B O 1
ATOM 2128 N N . TRP B 1 128 ? -17.098 -41.032 32.555 1.00 20.42 128 TRP B N 1
ATOM 2129 C CA . TRP B 1 128 ? -16.277 -40.132 31.756 1.00 20.51 128 TRP B CA 1
ATOM 2130 C C . TRP B 1 128 ? -15.619 -40.821 30.569 1.00 21.58 128 TRP B C 1
ATOM 2131 O O . TRP B 1 128 ? -14.831 -40.189 29.854 1.00 19.47 128 TRP B O 1
ATOM 2142 N N . LYS B 1 129 ? -15.913 -42.095 30.350 1.00 22.19 129 LYS B N 1
ATOM 2143 C CA . LYS B 1 129 ? -15.356 -42.828 29.231 1.00 22.37 129 LYS B CA 1
ATOM 2144 C C . LYS B 1 129 ? -16.385 -42.889 28.120 1.00 23.80 129 LYS B C 1
ATOM 2145 O O . LYS B 1 129 ? -17.475 -43.449 28.327 1.00 24.99 129 LYS B O 1
ATOM 2151 N N . PRO B 1 130 ? -16.101 -42.330 26.951 1.00 22.87 130 PRO B N 1
ATOM 2152 C CA . PRO B 1 130 ? -17.076 -42.390 25.859 1.00 26.55 130 PRO B CA 1
ATOM 2153 C C . PRO B 1 130 ? -17.248 -43.818 25.382 1.00 27.56 130 PRO B C 1
ATOM 2154 O O . PRO B 1 130 ? -16.280 -44.577 25.298 1.00 22.01 130 PRO B O 1
ATOM 2158 N N . ASP B 1 131 ? -18.494 -44.174 25.073 1.00 27.36 131 ASP B N 1
ATOM 2159 C CA . ASP B 1 131 ? -18.766 -45.422 24.377 1.00 31.31 131 ASP B CA 1
ATOM 2160 C C . ASP B 1 131 ? -18.051 -45.427 23.035 1.00 27.84 131 ASP B C 1
ATOM 2161 O O . ASP B 1 131 ? -17.715 -44.377 22.479 1.00 26.60 131 ASP B O 1
ATOM 2166 N N . TRP B 1 132 ? -17.828 -46.635 22.510 1.00 27.46 132 TRP B N 1
ATOM 2167 C CA . TRP B 1 132 ? -17.137 -46.769 21.232 1.00 27.12 132 TRP B CA 1
ATOM 2168 C C . TRP B 1 132 ? -17.803 -45.925 20.161 1.00 25.51 132 TRP B C 1
ATOM 2169 O O . TRP B 1 132 ? -17.125 -45.309 19.327 1.00 25.46 132 TRP B O 1
ATOM 2180 N N . ILE B 1 133 ? -19.133 -45.853 20.192 1.00 26.41 133 ILE B N 1
ATOM 2181 C CA . ILE B 1 133 ? -19.848 -45.105 19.172 1.00 27.77 133 ILE B CA 1
ATOM 2182 C C . ILE B 1 133 ? -19.820 -43.605 19.447 1.00 27.74 133 ILE B C 1
ATOM 2183 O O . ILE B 1 133 ? -19.997 -42.817 18.512 1.00 27.34 133 ILE B O 1
ATOM 2188 N N . GLN B 1 134 ? -19.577 -43.178 20.694 1.00 25.95 134 GLN B N 1
ATOM 2189 C CA . GLN B 1 134 ? -19.485 -41.750 20.984 1.00 25.16 134 GLN B CA 1
ATOM 2190 C C . GLN B 1 134 ? -18.070 -41.201 20.888 1.00 24.92 134 GLN B C 1
ATOM 2191 O O . GLN B 1 134 ? -17.907 -39.978 20.812 1.00 22.32 134 GLN B O 1
ATOM 2197 N N . ALA B 1 135 ? -17.054 -42.064 20.917 1.00 25.79 135 ALA B N 1
ATOM 2198 C CA . ALA B 1 135 ? -15.672 -41.608 21.007 1.00 23.40 135 ALA B CA 1
ATOM 2199 C C . ALA B 1 135 ? -15.227 -40.927 19.722 1.00 23.03 135 ALA B C 1
ATOM 2200 O O . ALA B 1 135 ? -15.521 -41.396 18.618 1.00 25.10 135 ALA B O 1
ATOM 2202 N N . TYR B 1 136 ? -14.498 -39.818 19.875 1.00 21.06 136 TYR B N 1
ATOM 2203 C CA . TYR B 1 136 ? -13.891 -39.126 18.750 1.00 24.97 136 TYR B CA 1
ATOM 2204 C C . TYR B 1 136 ? -12.445 -39.526 18.506 1.00 24.58 136 TYR B C 1
ATOM 2205 O O . TYR B 1 136 ? -11.916 -39.219 17.434 1.00 22.18 136 TYR B O 1
ATOM 2214 N N . CYS B 1 137 ? -11.791 -40.180 19.468 1.00 22.13 137 CYS B N 1
ATOM 2215 C CA . CYS B 1 137 ? -10.354 -40.422 19.407 1.00 24.72 137 CYS B CA 1
ATOM 2216 C C . CYS B 1 137 ? -9.982 -41.882 19.196 1.00 26.62 137 CYS B C 1
ATOM 2217 O O . CYS B 1 137 ? -8.786 -42.202 19.175 1.00 23.14 137 CYS B O 1
ATOM 2220 N N . GLY B 1 138 ? -10.955 -42.768 19.043 1.00 26.32 138 GLY B N 1
ATOM 2221 C CA . GLY B 1 138 ? -10.635 -44.186 18.976 1.00 27.36 138 GLY B CA 1
ATOM 2222 C C . GLY B 1 138 ? -10.626 -44.834 20.347 1.00 29.63 138 GLY B C 1
ATOM 2223 O O . GLY B 1 138 ? -10.300 -44.219 21.363 1.00 25.73 138 GLY B O 1
ATOM 2224 N N . VAL B 1 139 ? -11.016 -46.104 20.375 1.00 28.65 139 VAL B N 1
ATOM 2225 C CA . VAL B 1 139 ? -11.063 -46.860 21.620 1.00 28.17 139 VAL B CA 1
ATOM 2226 C C . VAL B 1 139 ? -10.211 -48.111 21.485 1.00 31.53 139 VAL B C 1
ATOM 2227 O O . VAL B 1 139 ? -10.417 -48.906 20.570 1.00 33.66 139 VAL B O 1
ATOM 2231 N N . ARG C 1 1 ? -20.332 10.377 -13.640 1.00 34.97 1 ARG C N 1
ATOM 2232 C CA . ARG C 1 1 ? -20.211 9.939 -15.028 1.00 35.85 1 ARG C CA 1
ATOM 2233 C C . ARG C 1 1 ? -20.756 10.982 -16.010 1.00 31.46 1 ARG C C 1
ATOM 2234 O O . ARG C 1 1 ? -20.148 11.238 -17.040 1.00 29.02 1 ARG C O 1
ATOM 2242 N N . PHE C 1 2 ? -21.916 11.569 -15.705 1.00 32.15 2 PHE C N 1
ATOM 2243 C CA . PHE C 1 2 ? -22.466 12.587 -16.598 1.00 31.51 2 PHE C CA 1
ATOM 2244 C C . PHE C 1 2 ? -21.565 13.818 -16.628 1.00 29.34 2 PHE C C 1
ATOM 2245 O O . PHE C 1 2 ? -21.326 14.395 -17.692 1.00 28.07 2 PHE C O 1
ATOM 2253 N N . THR C 1 3 ? -21.025 14.206 -15.478 1.00 27.46 3 THR C N 1
ATOM 2254 C CA . THR C 1 3 ? -20.113 15.330 -15.365 1.00 27.23 3 THR C CA 1
ATOM 2255 C C . THR C 1 3 ? -19.059 14.985 -14.324 1.00 24.96 3 THR C C 1
ATOM 2256 O O . THR C 1 3 ? -19.321 14.180 -13.424 1.00 22.16 3 THR C O 1
ATOM 2260 N N . PRO C 1 4 ? -17.849 15.542 -14.434 1.00 26.84 4 PRO C N 1
ATOM 2261 C CA . PRO C 1 4 ? -16.811 15.214 -13.447 1.00 25.69 4 PRO C CA 1
ATOM 2262 C C . PRO C 1 4 ? -17.197 15.685 -12.049 1.00 24.00 4 PRO C C 1
ATOM 2263 O O . PRO C 1 4 ? -17.991 16.612 -11.878 1.00 23.41 4 PRO C O 1
ATOM 2267 N N . LEU C 1 5 ? -16.656 14.991 -11.042 1.00 22.89 5 LEU C N 1
ATOM 2268 C CA . LEU C 1 5 ? -16.838 15.414 -9.656 1.00 21.05 5 LEU C CA 1
ATOM 2269 C C . LEU C 1 5 ? -16.246 16.801 -9.412 1.00 24.35 5 LEU C C 1
ATOM 2270 O O . LEU C 1 5 ? -16.775 17.578 -8.605 1.00 21.98 5 LEU C O 1
ATOM 2275 N N . GLY C 1 6 ? -15.166 17.139 -10.106 1.00 22.51 6 GLY C N 1
ATOM 2276 C CA . GLY C 1 6 ? -14.473 18.392 -9.861 1.00 23.36 6 GLY C CA 1
ATOM 2277 C C . GLY C 1 6 ? -13.365 18.293 -8.842 1.00 20.79 6 GLY C C 1
ATOM 2278 O O . GLY C 1 6 ? -12.945 19.312 -8.289 1.00 18.76 6 GLY C O 1
ATOM 2279 N N . ILE C 1 7 ? -12.880 17.090 -8.562 1.00 17.75 7 ILE C N 1
ATOM 2280 C CA . ILE C 1 7 ? -11.715 16.948 -7.706 1.00 17.35 7 ILE C CA 1
ATOM 2281 C C . ILE C 1 7 ? -10.481 17.401 -8.470 1.00 16.55 7 ILE C C 1
ATOM 2282 O O . ILE C 1 7 ? -10.309 17.084 -9.654 1.00 18.81 7 ILE C O 1
ATOM 2287 N N . ASP C 1 8 ? -9.614 18.150 -7.794 1.00 17.47 8 ASP C N 1
ATOM 2288 C CA . ASP C 1 8 ? -8.383 18.641 -8.390 1.00 20.34 8 ASP C CA 1
ATOM 2289 C C . ASP C 1 8 ? -7.341 17.522 -8.452 1.00 21.43 8 ASP C C 1
ATOM 2290 O O . ASP C 1 8 ? -7.534 16.427 -7.921 1.00 18.17 8 ASP C O 1
ATOM 2295 N N . GLU C 1 9 ? -6.208 17.821 -9.088 1.00 22.31 9 GLU C N 1
ATOM 2296 C CA . GLU C 1 9 ? -5.182 16.816 -9.361 1.00 19.78 9 GLU C CA 1
ATOM 2297 C C . GLU C 1 9 ? -4.267 16.637 -8.151 1.00 20.19 9 GLU C C 1
ATOM 2298 O O . GLU C 1 9 ? -3.565 17.574 -7.761 1.00 19.87 9 GLU C O 1
ATOM 2304 N N . PHE C 1 10 ? -4.248 15.433 -7.574 1.00 18.01 10 PHE C N 1
ATOM 2305 C CA . PHE C 1 10 ? -3.394 15.156 -6.421 1.00 19.04 10 PHE C CA 1
ATOM 2306 C C . PHE C 1 10 ? -2.053 14.591 -6.863 1.00 19.98 10 PHE C C 1
ATOM 2307 O O . PHE C 1 10 ? -1.993 13.603 -7.605 1.00 19.23 10 PHE C O 1
ATOM 2315 N N . TYR C 1 11 ? -0.977 15.224 -6.407 1.00 23.13 11 TYR C N 1
ATOM 2316 C CA . TYR C 1 11 ? 0.377 14.732 -6.623 1.00 22.95 11 TYR C CA 1
ATOM 2317 C C . TYR C 1 11 ? 0.866 14.215 -5.275 1.00 22.98 11 TYR C C 1
ATOM 2318 O O . TYR C 1 11 ? 1.375 14.971 -4.445 1.00 23.10 11 TYR C O 1
ATOM 2327 N N . ILE C 1 12 ? 0.699 12.918 -5.061 1.00 23.08 12 ILE C N 1
ATOM 2328 C CA . ILE C 1 12 ? 1.057 12.263 -3.810 1.00 20.70 12 ILE C CA 1
ATOM 2329 C C . ILE C 1 12 ? 2.196 11.303 -4.143 1.00 23.69 12 ILE C C 1
ATOM 2330 O O . ILE C 1 12 ? 1.968 10.199 -4.652 1.00 21.06 12 ILE C O 1
ATOM 2335 N N . LYS C 1 13 ? 3.429 11.727 -3.847 1.00 22.98 13 LYS C N 1
ATOM 2336 C CA . LYS C 1 13 ? 4.615 11.041 -4.361 1.00 24.12 13 LYS C CA 1
ATOM 2337 C C . LYS C 1 13 ? 4.664 9.552 -4.033 1.00 27.64 13 LYS C C 1
ATOM 2338 O O . LYS C 1 13 ? 4.950 8.756 -4.947 1.00 24.20 13 LYS C O 1
ATOM 2344 N N . PRO C 1 14 ? 4.408 9.101 -2.796 1.00 26.23 14 PRO C N 1
ATOM 2345 C CA . PRO C 1 14 ? 4.494 7.654 -2.526 1.00 29.69 14 PRO C CA 1
ATOM 2346 C C . PRO C 1 14 ? 3.549 6.811 -3.363 1.00 25.69 14 PRO C C 1
ATOM 2347 O O . PRO C 1 14 ? 3.840 5.634 -3.602 1.00 29.09 14 PRO C O 1
ATOM 2351 N N . CYS C 1 15 ? 2.432 7.367 -3.812 1.00 25.03 15 CYS C N 1
ATOM 2352 C CA . CYS C 1 15 ? 1.439 6.609 -4.556 1.00 22.89 15 CYS C CA 1
ATOM 2353 C C . CYS C 1 15 ? 1.687 6.626 -6.057 1.00 26.66 15 CYS C C 1
ATOM 2354 O O . CYS C 1 15 ? 1.009 5.903 -6.796 1.00 24.47 15 CYS C O 1
ATOM 2357 N N . GLU C 1 16 ? 2.656 7.415 -6.517 1.00 25.94 16 GLU C N 1
ATOM 2358 C CA . GLU C 1 16 ? 2.935 7.491 -7.941 1.00 25.00 16 GLU C CA 1
ATOM 2359 C C . GLU C 1 16 ? 3.486 6.176 -8.476 1.00 27.08 16 GLU C C 1
ATOM 2360 O O . GLU C 1 16 ? 3.313 5.873 -9.663 1.00 27.62 16 GLU C O 1
ATOM 2366 N N . ARG C 1 17 ? 4.150 5.385 -7.627 1.00 26.06 17 ARG C N 1
ATOM 2367 C CA . ARG C 1 17 ? 4.616 4.074 -8.064 1.00 27.61 17 ARG C CA 1
ATOM 2368 C C . ARG C 1 17 ? 3.468 3.103 -8.301 1.00 27.60 17 ARG C C 1
ATOM 2369 O O . ARG C 1 17 ? 3.695 2.033 -8.870 1.00 29.48 17 ARG C O 1
ATOM 2377 N N . LYS C 1 18 ? 2.246 3.449 -7.897 1.00 27.51 18 LYS C N 1
ATOM 2378 C CA . LYS C 1 18 ? 1.086 2.617 -8.190 1.00 29.60 18 LYS C CA 1
ATOM 2379 C C . LYS C 1 18 ? 0.551 2.825 -9.602 1.00 30.07 18 LYS C C 1
ATOM 2380 O O . LYS C 1 18 ? -0.259 2.016 -10.069 1.00 29.25 18 LYS C O 1
ATOM 2386 N N . ILE C 1 19 ? 0.963 3.897 -10.274 1.00 27.79 19 ILE C N 1
ATOM 2387 C CA . ILE C 1 19 ? 0.545 4.178 -11.648 1.00 31.10 19 ILE C CA 1
ATOM 2388 C C . ILE C 1 19 ? 1.572 3.478 -12.536 1.00 32.69 19 ILE C C 1
ATOM 2389 O O . ILE C 1 19 ? 2.639 4.015 -12.832 1.00 36.40 19 ILE C O 1
ATOM 2394 N N . VAL C 1 20 ? 1.260 2.245 -12.930 1.00 34.97 20 VAL C N 1
ATOM 2395 C CA . VAL C 1 20 ? 2.192 1.398 -13.680 1.00 37.30 20 VAL C CA 1
ATOM 2396 C C . VAL C 1 20 ? 1.738 1.215 -15.123 1.00 39.40 20 VAL C C 1
ATOM 2397 O O . VAL C 1 20 ? 2.451 1.591 -16.057 1.00 42.11 20 VAL C O 1
ATOM 2401 N N . TYR C 1 21 ? 0.562 0.626 -15.331 1.00 40.55 21 TYR C N 1
ATOM 2402 C CA . TYR C 1 21 ? 0.088 0.314 -16.674 1.00 42.45 21 TYR C CA 1
ATOM 2403 C C . TYR C 1 21 ? -0.663 1.462 -17.339 1.00 38.74 21 TYR C C 1
ATOM 2404 O O . TYR C 1 21 ? -0.833 1.441 -18.564 1.00 36.64 21 TYR C O 1
ATOM 2413 N N . THR C 1 22 ? -1.095 2.469 -16.579 1.00 36.42 22 THR C N 1
ATOM 2414 C CA . THR C 1 22 ? -1.729 3.653 -17.158 1.00 34.97 22 THR C CA 1
ATOM 2415 C C . THR C 1 22 ? -0.638 4.619 -17.601 1.00 32.18 22 THR C C 1
ATOM 2416 O O . THR C 1 22 ? 0.076 5.179 -16.766 1.00 32.86 22 THR C O 1
ATOM 2420 N N . THR C 1 23 ? -0.497 4.827 -18.908 1.00 34.32 23 THR C N 1
ATOM 2421 C CA . THR C 1 23 ? 0.528 5.733 -19.403 1.00 34.13 23 THR C CA 1
ATOM 2422 C C . THR C 1 23 ? -0.019 6.915 -20.186 1.00 35.26 23 THR C C 1
ATOM 2423 O O . THR C 1 23 ? 0.714 7.887 -20.384 1.00 35.76 23 THR C O 1
ATOM 2427 N N . ASP C 1 24 ? -1.271 6.869 -20.623 1.00 36.54 24 ASP C N 1
ATOM 2428 C CA . ASP C 1 24 ? -1.857 8.001 -21.324 1.00 36.07 24 ASP C CA 1
ATOM 2429 C C . ASP C 1 24 ? -2.025 9.183 -20.369 1.00 31.82 24 ASP C C 1
ATOM 2430 O O . ASP C 1 24 ? -2.467 9.022 -19.229 1.00 27.42 24 ASP C O 1
ATOM 2435 N N . LYS C 1 25 ? -1.651 10.381 -20.836 1.00 30.15 25 LYS C N 1
ATOM 2436 C CA . LYS C 1 25 ? -1.643 11.551 -19.959 1.00 32.26 25 LYS C CA 1
ATOM 2437 C C . LYS C 1 25 ? -3.043 11.881 -19.439 1.00 31.55 25 LYS C C 1
ATOM 2438 O O . LYS C 1 25 ? -3.215 12.207 -18.256 1.00 28.20 25 LYS C O 1
ATOM 2444 N N . HIS C 1 26 ? -4.054 11.810 -20.306 1.00 31.37 26 HIS C N 1
ATOM 2445 C CA . HIS C 1 26 ? -5.424 12.046 -19.862 1.00 31.04 26 HIS C CA 1
ATOM 2446 C C . HIS C 1 26 ? -5.830 11.045 -18.786 1.00 30.10 26 HIS C C 1
ATOM 2447 O O . HIS C 1 26 ? -6.378 11.419 -17.744 1.00 26.96 26 HIS C O 1
ATOM 2454 N N . ASP C 1 27 ? -5.565 9.760 -19.025 1.00 29.04 27 ASP C N 1
ATOM 2455 C CA . ASP C 1 27 ? -5.998 8.735 -18.083 1.00 27.93 27 ASP C CA 1
ATOM 2456 C C . ASP C 1 27 ? -5.277 8.861 -16.749 1.00 24.42 27 ASP C C 1
ATOM 2457 O O . ASP C 1 27 ? -5.882 8.656 -15.693 1.00 23.98 27 ASP C O 1
ATOM 2462 N N . LYS C 1 28 ? -3.981 9.177 -16.769 1.00 25.68 28 LYS C N 1
ATOM 2463 C CA . LYS C 1 28 ? -3.272 9.388 -15.513 1.00 24.32 28 LYS C CA 1
ATOM 2464 C C . LYS C 1 28 ? -3.823 10.600 -14.779 1.00 22.09 28 LYS C C 1
ATOM 2465 O O . LYS C 1 28 ? -3.897 10.611 -13.545 1.00 21.30 28 LYS C O 1
ATOM 2471 N N . CYS C 1 29 ? -4.210 11.635 -15.526 1.00 24.00 29 CYS C N 1
ATOM 2472 C CA . CYS C 1 29 ? -4.840 12.795 -14.906 1.00 23.44 29 CYS C CA 1
ATOM 2473 C C . CYS C 1 29 ? -6.085 12.387 -14.128 1.00 22.63 29 CYS C C 1
ATOM 2474 O O . CYS C 1 29 ? -6.300 12.852 -13.005 1.00 20.95 29 CYS C O 1
ATOM 2477 N N . LEU C 1 30 ? -6.898 11.490 -14.696 1.00 22.01 30 LEU C N 1
ATOM 2478 C CA . LEU C 1 30 ? -8.140 11.108 -14.033 1.00 22.61 30 LEU C CA 1
ATOM 2479 C C . LEU C 1 30 ? -7.894 10.249 -12.797 1.00 22.52 30 LEU C C 1
ATOM 2480 O O . LEU C 1 30 ? -8.691 10.297 -11.853 1.00 21.17 30 LEU C O 1
ATOM 2485 N N . MET C 1 31 ? -6.826 9.439 -12.787 1.00 20.09 31 MET C N 1
ATOM 2486 C CA . MET C 1 31 ? -6.432 8.761 -11.552 1.00 20.15 31 MET C CA 1
ATOM 2487 C C . MET C 1 31 ? -6.071 9.764 -10.464 1.00 17.77 31 MET C C 1
ATOM 2488 O O . MET C 1 31 ? -6.551 9.667 -9.327 1.00 19.63 31 MET C O 1
ATOM 2493 N N . ARG C 1 32 ? -5.219 10.736 -10.793 1.00 17.47 32 ARG C N 1
ATOM 2494 C CA . ARG C 1 32 ? -4.778 11.705 -9.794 1.00 18.01 32 ARG C CA 1
ATOM 2495 C C . ARG C 1 32 ? -5.926 12.581 -9.307 1.00 17.03 32 ARG C C 1
ATOM 2496 O O . ARG C 1 32 ? -5.885 13.093 -8.180 1.00 16.72 32 ARG C O 1
ATOM 2504 N N . ARG C 1 33 ? -6.944 12.775 -10.135 1.00 17.82 33 ARG C N 1
ATOM 2505 C CA . ARG C 1 33 ? -8.113 13.550 -9.739 1.00 18.00 33 ARG C CA 1
ATOM 2506 C C . ARG C 1 33 ? -9.178 12.695 -9.076 1.00 18.08 33 ARG C C 1
ATOM 2507 O O . ARG C 1 33 ? -10.264 13.205 -8.787 1.00 18.67 33 ARG C O 1
ATOM 2515 N N . LEU C 1 34 ? -8.907 11.410 -8.852 1.00 18.01 34 LEU C N 1
ATOM 2516 C CA . LEU C 1 34 ? -9.860 10.529 -8.177 1.00 19.28 34 LEU C CA 1
ATOM 2517 C C . LEU C 1 34 ? -11.203 10.544 -8.897 1.00 19.43 34 LEU C C 1
ATOM 2518 O O . LEU C 1 34 ? -12.261 10.377 -8.287 1.00 20.74 34 LEU C O 1
ATOM 2523 N N . GLU C 1 35 ? -11.159 10.775 -10.209 1.00 20.79 35 GLU C N 1
ATOM 2524 C CA . GLU C 1 35 ? -12.336 10.722 -11.056 1.00 17.69 35 GLU C CA 1
ATOM 2525 C C . GLU C 1 35 ? -12.544 9.344 -11.665 1.00 21.38 35 GLU C C 1
ATOM 2526 O O . GLU C 1 35 ? -13.574 9.114 -12.309 1.00 20.50 35 GLU C O 1
ATOM 2532 N N . ILE C 1 36 ? -11.585 8.437 -11.477 1.00 20.95 36 ILE C N 1
ATOM 2533 C CA . ILE C 1 36 ? -11.704 7.073 -11.970 1.00 20.70 36 ILE C CA 1
ATOM 2534 C C . ILE C 1 36 ? -12.822 6.351 -11.233 1.00 21.31 36 ILE C C 1
ATOM 2535 O O . ILE C 1 36 ? -13.112 6.634 -10.063 1.00 17.78 36 ILE C O 1
ATOM 2540 N N . GLU C 1 37 ? -13.440 5.390 -11.921 1.00 25.54 37 GLU C N 1
ATOM 2541 C CA . GLU C 1 37 ? -14.480 4.542 -11.343 1.00 27.41 37 GLU C CA 1
ATOM 2542 C C . GLU C 1 37 ? -14.289 3.053 -11.594 1.00 29.60 37 GLU C C 1
ATOM 2543 O O . GLU C 1 37 ? -14.909 2.251 -10.883 1.00 34.29 37 GLU C O 1
ATOM 2549 N N . MET C 1 38 ? -13.467 2.651 -12.566 1.00 32.11 38 MET C N 1
ATOM 2550 C CA . MET C 1 38 ? -13.287 1.234 -12.879 1.00 35.52 38 MET C CA 1
ATOM 2551 C C . MET C 1 38 ? -12.474 0.534 -11.798 1.00 35.81 38 MET C C 1
ATOM 2552 O O . MET C 1 38 ? -11.371 0.969 -11.455 1.00 33.58 38 MET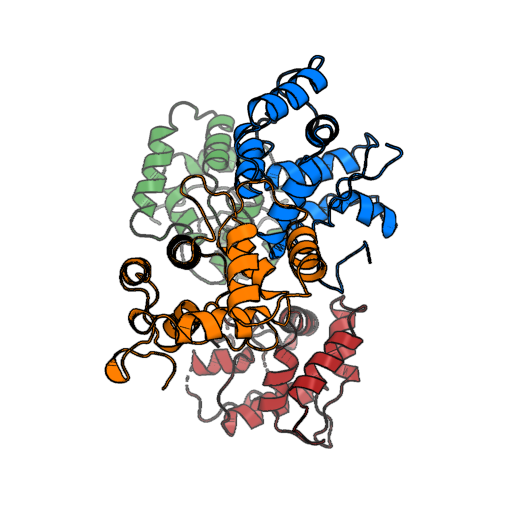 C O 1
ATOM 2557 N N . ASP C 1 39 ? -13.000 -0.581 -11.290 1.00 41.98 39 ASP C N 1
ATOM 2558 C CA . ASP C 1 39 ? -12.332 -1.335 -10.229 1.00 45.49 39 ASP C CA 1
ATOM 2559 C C . ASP C 1 39 ? -11.309 -2.274 -10.869 1.00 47.53 39 ASP C C 1
ATOM 2560 O O . ASP C 1 39 ? -11.535 -3.471 -11.060 1.00 49.61 39 ASP C O 1
ATOM 2565 N N . THR C 1 40 ? -10.162 -1.703 -11.224 1.00 35.32 40 THR C N 1
ATOM 2566 C CA . THR C 1 40 ? -9.023 -2.463 -11.709 1.00 37.37 40 THR C CA 1
ATOM 2567 C C . THR C 1 40 ? -7.994 -2.590 -10.596 1.00 35.02 40 THR C C 1
ATOM 2568 O O . THR C 1 40 ? -8.007 -1.835 -9.619 1.00 32.97 40 THR C O 1
ATOM 2572 N N . GLY C 1 41 ? -7.100 -3.566 -10.755 1.00 34.89 41 GLY C N 1
ATOM 2573 C CA . GLY C 1 41 ? -6.024 -3.727 -9.793 1.00 33.56 41 GLY C CA 1
ATOM 2574 C C . GLY C 1 41 ? -5.178 -2.476 -9.660 1.00 31.27 41 GLY C C 1
ATOM 2575 O O . GLY C 1 41 ? -4.818 -2.071 -8.550 1.00 25.63 41 GLY C O 1
ATOM 2576 N N . GLU C 1 42 ? -4.866 -1.835 -10.788 1.00 30.46 42 GLU C N 1
ATOM 2577 C CA . GLU C 1 42 ? -4.082 -0.6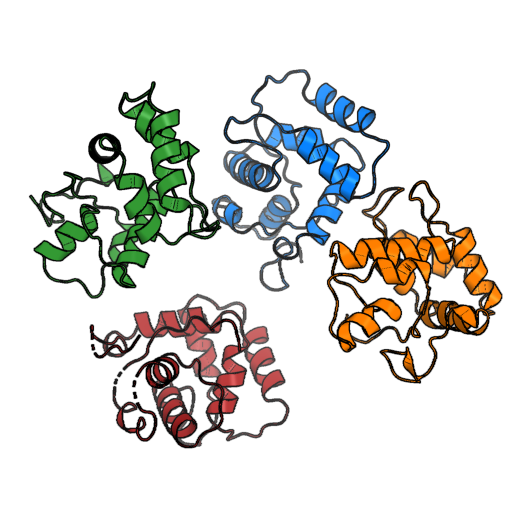09 -10.732 1.00 28.70 42 GLU C CA 1
ATOM 2578 C C . GLU C 1 42 ? -4.844 0.497 -10.015 1.00 26.62 42 GLU C C 1
ATOM 2579 O O . GLU C 1 42 ? -4.297 1.162 -9.129 1.00 25.69 42 GLU C O 1
ATOM 2585 N N . ASN C 1 43 ? -6.103 0.727 -10.399 1.00 25.61 43 ASN C N 1
ATOM 2586 C CA . ASN C 1 43 ? -6.877 1.776 -9.742 1.00 26.41 43 ASN C CA 1
ATOM 2587 C C . ASN C 1 43 ? -6.998 1.510 -8.251 1.00 27.56 43 ASN C C 1
ATOM 2588 O O . ASN C 1 43 ? -6.835 2.423 -7.431 1.00 22.63 43 ASN C O 1
ATOM 2593 N N . GLN C 1 44 ? -7.262 0.259 -7.879 1.00 25.19 44 GLN C N 1
ATOM 2594 C CA . GLN C 1 44 ? -7.429 -0.065 -6.471 1.00 27.37 44 GLN C CA 1
ATOM 2595 C C . GLN C 1 44 ? -6.148 0.199 -5.689 1.00 23.56 44 GLN C C 1
ATOM 2596 O O . GLN C 1 44 ? -6.179 0.817 -4.622 1.00 24.62 44 GLN C O 1
ATOM 2602 N N . GLY C 1 45 ? -5.008 -0.252 -6.212 1.00 26.51 45 GLY C N 1
ATOM 2603 C CA . GLY C 1 45 ? -3.746 -0.017 -5.521 1.00 26.01 45 GLY C CA 1
ATOM 2604 C C . GLY C 1 45 ? -3.430 1.461 -5.343 1.00 23.44 45 GLY C C 1
ATOM 2605 O O . GLY C 1 45 ? -2.903 1.873 -4.307 1.00 24.52 45 GLY C O 1
ATOM 2606 N N . TYR C 1 46 ? -3.740 2.277 -6.351 1.00 22.10 46 TYR C N 1
ATOM 2607 C CA . TYR C 1 46 ? -3.440 3.705 -6.260 1.00 21.61 46 TYR C CA 1
ATOM 2608 C C . TYR C 1 46 ? -4.354 4.403 -5.256 1.00 22.26 46 TYR C C 1
ATOM 2609 O O . TYR C 1 46 ? -3.888 5.162 -4.393 1.00 20.93 46 TYR C O 1
ATOM 2618 N N . VAL C 1 47 ? -5.664 4.174 -5.368 1.00 20.27 47 VAL C N 1
ATOM 2619 C CA . VAL C 1 47 ? -6.613 4.835 -4.478 1.00 21.62 47 VAL C CA 1
ATOM 2620 C C . VAL C 1 47 ? -6.411 4.371 -3.042 1.00 22.63 47 VAL C C 1
ATOM 2621 O O . VAL C 1 47 ? -6.533 5.163 -2.095 1.00 19.90 47 VAL C O 1
ATOM 2625 N N . LYS C 1 48 ? -6.091 3.087 -2.854 1.00 19.51 48 LYS C N 1
ATOM 2626 C CA . LYS C 1 48 ? -5.756 2.603 -1.522 1.00 21.50 48 LYS C CA 1
ATOM 2627 C C . LYS C 1 48 ? -4.586 3.381 -0.950 1.00 20.70 48 LYS C C 1
ATOM 2628 O O . LYS C 1 48 ? -4.608 3.798 0.215 1.00 19.83 48 LYS C O 1
ATOM 2634 N N . CYS C 1 49 ? -3.549 3.586 -1.759 1.00 21.93 49 CYS C N 1
ATOM 2635 C CA . CYS C 1 49 ? -2.398 4.352 -1.296 1.00 22.83 49 CYS C CA 1
ATOM 2636 C C . CYS C 1 49 ? -2.814 5.776 -0.929 1.00 21.68 49 CYS C C 1
ATOM 2637 O O . CYS C 1 49 ? -2.480 6.276 0.152 1.00 22.38 49 CYS C O 1
ATOM 2640 N N . VAL C 1 50 ? -3.572 6.431 -1.811 1.00 20.63 50 VAL C N 1
ATOM 2641 C CA . VAL C 1 50 ? -4.019 7.803 -1.565 1.00 20.90 50 VAL C CA 1
ATOM 2642 C C . VAL C 1 50 ? -4.819 7.881 -0.270 1.00 21.85 50 VAL C C 1
ATOM 2643 O O . VAL C 1 50 ? -4.610 8.772 0.562 1.00 19.76 50 VAL C O 1
ATOM 2647 N N . PHE C 1 51 ? -5.750 6.946 -0.080 1.00 21.01 51 PHE C N 1
ATOM 2648 C CA . PHE C 1 51 ? -6.554 6.953 1.135 1.00 21.69 51 PHE C CA 1
ATOM 2649 C C . PHE C 1 51 ? -5.698 6.746 2.377 1.00 20.41 51 PHE C C 1
ATOM 2650 O O . PHE C 1 51 ? -5.991 7.326 3.428 1.00 22.38 51 PHE C O 1
ATOM 2658 N N . LYS C 1 52 ? -4.629 5.948 2.278 1.00 20.79 52 LYS C N 1
ATOM 2659 C CA . LYS C 1 52 ? -3.711 5.821 3.406 1.00 23.45 52 LYS C CA 1
ATOM 2660 C C . LYS C 1 52 ? -3.000 7.139 3.691 1.00 24.17 52 LYS C C 1
ATOM 2661 O O . LYS C 1 52 ? -2.849 7.525 4.856 1.00 21.87 52 LYS C O 1
ATOM 2667 N N . GLU C 1 53 ? -2.556 7.842 2.644 1.00 22.38 53 GLU C N 1
ATOM 2668 C CA . GLU C 1 53 ? -1.921 9.144 2.855 1.00 25.53 53 GLU C CA 1
ATOM 2669 C C . GLU C 1 53 ? -2.913 10.172 3.392 1.00 23.27 53 GLU C C 1
ATOM 2670 O O . GLU C 1 53 ? -2.528 11.051 4.174 1.00 23.49 53 GLU C O 1
ATOM 2676 N N . PHE C 1 54 ? -4.186 10.070 2.996 1.00 21.40 54 PHE C N 1
ATOM 2677 C CA . PHE C 1 54 ? -5.220 10.957 3.524 1.00 24.07 54 PHE C CA 1
ATOM 2678 C C . PHE C 1 54 ? -5.501 10.693 4.993 1.00 24.47 54 PHE C C 1
ATOM 2679 O O . PHE C 1 54 ? -6.109 11.540 5.664 1.00 25.10 54 PHE C O 1
ATOM 2687 N N . GLY C 1 55 ? -5.074 9.540 5.502 1.00 23.50 55 GLY C N 1
ATOM 2688 C CA . GLY C 1 55 ? -5.487 9.080 6.808 1.00 24.07 55 GLY C CA 1
ATOM 2689 C C . GLY C 1 55 ? -6.850 8.426 6.831 1.00 22.62 55 GLY C C 1
ATOM 2690 O O . GLY C 1 55 ? -7.386 8.192 7.919 1.00 25.01 55 GLY C O 1
ATOM 2691 N N . TYR C 1 56 ? -7.436 8.136 5.667 1.00 19.19 56 TYR C N 1
ATOM 2692 C CA . TYR C 1 56 ? -8.764 7.534 5.618 1.00 20.49 56 TYR C CA 1
ATOM 2693 C C . TYR C 1 56 ? -8.732 6.021 5.759 1.00 24.59 56 TYR C C 1
ATOM 2694 O O . TYR C 1 56 ? -9.779 5.414 6.010 1.00 23.21 56 TYR C O 1
ATOM 2703 N N . LEU C 1 57 ? -7.568 5.405 5.565 1.00 24.64 57 LEU C N 1
ATOM 2704 C CA . LEU C 1 57 ? -7.393 3.963 5.636 1.00 27.27 57 LEU C CA 1
ATOM 2705 C C . LEU C 1 57 ? -6.207 3.700 6.544 1.00 31.66 57 LEU C C 1
ATOM 2706 O O . LEU C 1 57 ? -5.155 4.324 6.374 1.00 28.64 57 LEU C O 1
ATOM 2711 N N . ASN C 1 58 ? -6.367 2.802 7.511 1.00 37.80 58 ASN C N 1
ATOM 2712 C CA . ASN C 1 58 ? -5.234 2.419 8.338 1.00 41.65 58 ASN C CA 1
ATOM 2713 C C . ASN C 1 58 ? -4.560 1.175 7.759 1.00 47.74 58 ASN C C 1
ATOM 2714 O O . ASN C 1 58 ? -4.914 0.684 6.685 1.00 43.98 58 ASN C O 1
ATOM 2719 N N . GLY C 1 59 ? -3.568 0.658 8.487 1.00 64.28 59 GLY C N 1
ATOM 2720 C CA . GLY C 1 59 ? -2.887 -0.549 8.049 1.00 67.17 59 GLY C CA 1
ATOM 2721 C C . GLY C 1 59 ? -3.750 -1.792 8.141 1.00 72.15 59 GLY C C 1
ATOM 2722 O O . GLY C 1 59 ? -3.539 -2.754 7.396 1.00 73.49 59 GLY C O 1
ATOM 2723 N N . GLU C 1 60 ? -4.723 -1.796 9.054 1.00 58.45 60 GLU C N 1
ATOM 2724 C CA . GLU C 1 60 ? -5.703 -2.870 9.144 1.00 52.64 60 GLU C CA 1
ATOM 2725 C C . GLU C 1 60 ? -6.750 -2.811 8.040 1.00 48.98 60 GLU C C 1
ATOM 2726 O O . GLU C 1 60 ? -7.622 -3.685 7.994 1.00 49.35 60 GLU C O 1
ATOM 2728 N N . GLY C 1 61 ? -6.694 -1.803 7.170 1.00 47.39 61 GLY C N 1
ATOM 2729 C CA . GLY C 1 61 ? -7.642 -1.674 6.082 1.00 43.42 61 GLY C CA 1
ATOM 2730 C C . GLY C 1 61 ? -8.972 -1.055 6.448 1.00 38.37 61 GLY C C 1
ATOM 2731 O O . GLY C 1 61 ? -9.911 -1.125 5.650 1.00 38.33 61 GLY C O 1
ATOM 2732 N N . GLN C 1 62 ? -9.083 -0.438 7.622 1.00 34.72 62 GLN C N 1
ATOM 2733 C CA . GLN C 1 62 ? -10.351 0.090 8.103 1.00 35.04 62 GLN C CA 1
ATOM 2734 C C . GLN C 1 62 ? -10.516 1.560 7.726 1.00 30.47 62 GLN C C 1
ATOM 2735 O O . GLN C 1 62 ? -9.572 2.348 7.836 1.00 28.63 62 GLN C O 1
ATOM 2741 N N . PHE C 1 63 ? -11.726 1.926 7.297 1.00 24.48 63 PHE C N 1
ATOM 2742 C CA . PHE C 1 63 ? -12.012 3.317 6.955 1.00 26.45 63 PHE C CA 1
ATOM 2743 C C . PHE C 1 63 ? -12.117 4.152 8.224 1.00 25.42 63 PHE C C 1
ATOM 2744 O O . PHE C 1 63 ? -12.634 3.695 9.242 1.00 26.76 63 PHE C O 1
ATOM 2752 N N . ASN C 1 64 ? -11.609 5.378 8.163 1.00 24.26 64 ASN C N 1
ATOM 2753 C CA . ASN C 1 64 ? -11.510 6.262 9.324 1.00 24.67 64 ASN C CA 1
ATOM 2754 C C . ASN C 1 64 ? -12.538 7.381 9.158 1.00 23.63 64 ASN C C 1
ATOM 2755 O O . ASN C 1 64 ? -12.273 8.402 8.518 1.00 20.17 64 ASN C O 1
ATOM 2760 N N . LYS C 1 65 ? -13.726 7.173 9.736 1.00 22.98 65 LYS C N 1
ATOM 2761 C CA . LYS C 1 65 ? -14.765 8.199 9.678 1.00 22.75 65 LYS C CA 1
ATOM 2762 C C . LYS C 1 65 ? -14.324 9.491 10.359 1.00 23.05 65 LYS C C 1
ATOM 2763 O O . LYS C 1 65 ? -14.680 10.584 9.898 1.00 23.80 65 LYS C O 1
ATOM 2769 N N . GLN C 1 66 ? -13.552 9.393 11.448 1.00 21.69 66 GLN C N 1
ATOM 2770 C CA . GLN C 1 66 ? -13.060 10.593 12.124 1.00 25.44 66 GLN C CA 1
ATOM 2771 C C . GLN C 1 66 ? -12.224 11.460 11.186 1.00 24.42 66 GLN C C 1
ATOM 2772 O O . GLN C 1 66 ? -12.383 12.688 11.154 1.00 21.40 66 GLN C O 1
ATOM 2778 N N . ALA C 1 67 ? -11.332 10.837 10.412 1.00 23.38 67 ALA C N 1
ATOM 2779 C CA . ALA C 1 67 ? -10.518 11.590 9.459 1.00 23.56 67 ALA C CA 1
ATOM 2780 C C . ALA C 1 67 ? -11.385 12.279 8.413 1.00 23.34 67 ALA C C 1
ATOM 2781 O O . ALA C 1 67 ? -11.118 13.428 8.034 1.00 21.62 67 ALA C O 1
ATOM 2783 N N . LEU C 1 68 ? -12.412 11.581 7.917 1.00 19.81 68 LEU C N 1
ATOM 2784 C CA . LEU C 1 68 ? -13.285 12.159 6.904 1.00 20.28 68 LEU C CA 1
ATOM 2785 C C . LEU C 1 68 ? -14.013 13.377 7.453 1.00 21.42 68 LEU C C 1
ATOM 2786 O O . LEU C 1 68 ? -14.046 14.434 6.814 1.00 19.43 68 LEU C O 1
ATOM 2791 N N . LEU C 1 69 ? -14.615 13.238 8.638 1.00 18.16 69 LEU C N 1
ATOM 2792 C CA . LEU C 1 69 ? -15.316 14.358 9.257 1.00 22.47 69 LEU C CA 1
ATOM 2793 C C . LEU C 1 69 ? -14.358 15.500 9.586 1.00 21.58 69 LEU C C 1
ATOM 2794 O O . LEU C 1 69 ? -14.713 16.675 9.440 1.00 19.74 69 LEU C O 1
ATOM 2799 N N . LYS C 1 70 ? -13.139 15.178 10.024 1.00 20.67 70 LYS C N 1
ATOM 2800 C CA . LYS C 1 70 ? -12.144 16.222 10.248 1.00 24.62 70 LYS C CA 1
ATOM 2801 C C . LYS C 1 70 ? -11.940 17.074 8.995 1.00 22.22 70 LYS C C 1
ATOM 2802 O O . LYS C 1 70 ? -11.949 18.307 9.069 1.00 22.11 70 LYS C O 1
ATOM 2808 N N . ASP C 1 71 ? -11.782 16.438 7.829 1.00 21.22 71 ASP C N 1
ATOM 2809 C CA . ASP C 1 71 ? -11.646 17.214 6.596 1.00 21.57 71 ASP C CA 1
ATOM 2810 C C . ASP C 1 71 ? -12.885 18.067 6.331 1.00 20.76 71 ASP C C 1
ATOM 2811 O O . ASP C 1 71 ? -12.764 19.220 5.902 1.00 21.13 71 ASP C O 1
ATOM 2816 N N . TYR C 1 72 ? -14.084 17.520 6.563 1.00 20.50 72 TYR C N 1
ATOM 2817 C CA . TYR C 1 72 ? -15.298 18.312 6.366 1.00 18.79 72 TYR C CA 1
ATOM 2818 C C . TYR C 1 72 ? -15.281 19.554 7.249 1.00 21.91 72 TYR C C 1
ATOM 2819 O O . TYR C 1 72 ? -15.531 20.669 6.778 1.00 19.65 72 TYR C O 1
ATOM 2828 N N . HIS C 1 73 ? -14.946 19.382 8.530 1.00 20.72 73 HIS C N 1
ATOM 2829 C CA . HIS C 1 73 ? -14.926 20.512 9.453 1.00 23.56 73 HIS C CA 1
ATOM 2830 C C . HIS C 1 73 ? -13.846 21.520 9.070 1.00 22.92 73 HIS C C 1
ATOM 2831 O O . HIS C 1 73 ? -14.060 22.733 9.167 1.00 23.11 73 HIS C O 1
ATOM 2838 N N . GLN C 1 74 ? -12.669 21.038 8.659 1.00 22.87 74 GLN C N 1
ATOM 2839 C CA . GLN C 1 74 ? -11.599 21.947 8.260 1.00 27.14 74 GLN C CA 1
ATOM 2840 C C . GLN C 1 74 ? -11.979 22.754 7.023 1.00 26.25 74 GLN C C 1
ATOM 2841 O O . GLN C 1 74 ? -11.490 23.878 6.845 1.00 26.06 74 GLN C O 1
ATOM 2847 N N . ALA C 1 75 ? -12.848 22.209 6.169 1.00 21.58 75 ALA C N 1
ATOM 2848 C CA . ALA C 1 75 ? -13.348 22.913 4.999 1.00 23.28 75 ALA C CA 1
ATOM 2849 C C . ALA C 1 75 ? -14.578 23.763 5.306 1.00 23.91 75 ALA C C 1
ATOM 2850 O O . ALA C 1 75 ? -15.226 24.252 4.376 1.00 22.54 75 ALA C O 1
ATOM 2852 N N . GLY C 1 76 ? -14.915 23.945 6.582 1.00 24.34 76 GLY C N 1
ATOM 2853 C CA . GLY C 1 76 ? -16.039 24.780 6.954 1.00 24.37 76 GLY C CA 1
ATOM 2854 C C . GLY C 1 76 ? -17.396 24.118 6.862 1.00 25.26 76 GLY C C 1
ATOM 2855 O O . GLY C 1 76 ? -18.412 24.816 6.921 1.00 24.96 76 GLY C O 1
ATOM 2856 N N . PHE C 1 77 ? -17.448 22.797 6.709 1.00 22.11 77 PHE C N 1
ATOM 2857 C CA . PHE C 1 77 ? -18.702 22.044 6.707 1.00 20.92 77 PHE C CA 1
ATOM 2858 C C . PHE C 1 77 ? -18.823 21.356 8.066 1.00 24.97 77 PHE C C 1
ATOM 2859 O O . PHE C 1 77 ? -18.375 20.220 8.250 1.00 23.71 77 PHE C O 1
ATOM 2867 N N . LYS C 1 78 ? -19.447 22.045 9.025 1.00 25.92 78 LYS C N 1
ATOM 2868 C CA . LYS C 1 78 ? -19.466 21.592 10.410 1.00 26.59 78 LYS C CA 1
ATOM 2869 C C . LYS C 1 78 ? -20.822 21.100 10.891 1.00 25.11 78 LYS C C 1
ATOM 2870 O O . LYS C 1 78 ? -20.910 20.580 12.009 1.00 27.56 78 LYS C O 1
ATOM 2876 N N . ASN C 1 79 ? -21.874 21.245 10.095 1.00 26.02 79 ASN C N 1
ATOM 2877 C CA . ASN C 1 79 ? -23.232 20.977 10.555 1.00 26.77 79 ASN C CA 1
ATOM 2878 C C . ASN C 1 79 ? -23.884 19.876 9.725 1.00 27.80 79 ASN C C 1
ATOM 2879 O O . ASN C 1 79 ? -25.110 19.819 9.603 1.00 28.16 79 ASN C O 1
ATOM 2884 N N . LYS C 1 80 ? -23.056 18.984 9.177 1.00 23.95 80 LYS C N 1
ATOM 2885 C CA . LYS C 1 80 ? -23.455 17.998 8.181 1.00 25.49 80 LYS C CA 1
ATOM 2886 C C . LYS C 1 80 ? -23.074 16.577 8.573 1.00 23.84 80 LYS C C 1
ATOM 2887 O O . LYS C 1 80 ? -23.175 15.684 7.727 1.00 22.30 80 LYS C O 1
ATOM 2893 N N . ASP C 1 81 ? -22.556 16.362 9.786 1.00 23.12 81 ASP C N 1
ATOM 2894 C CA . ASP C 1 81 ? -21.926 15.084 10.120 1.00 22.19 81 ASP C CA 1
ATOM 2895 C C . ASP C 1 81 ? -22.888 13.926 9.909 1.00 24.12 81 ASP C C 1
ATOM 2896 O O . ASP C 1 81 ? -22.509 12.882 9.364 1.00 22.04 81 ASP C O 1
ATOM 2901 N N . LYS C 1 82 ? -24.138 14.092 10.336 1.00 22.98 82 LYS C N 1
ATOM 2902 C CA . LYS C 1 82 ? -25.105 13.004 10.224 1.00 25.46 82 LYS C CA 1
ATOM 2903 C C . LYS C 1 82 ? -25.338 12.639 8.764 1.00 25.09 82 LYS C C 1
ATOM 2904 O O . LYS C 1 82 ? -25.311 11.461 8.398 1.00 20.92 82 LYS C O 1
ATOM 2910 N N . ALA C 1 83 ? -25.521 13.647 7.905 1.00 25.61 83 ALA C N 1
ATOM 2911 C CA . ALA C 1 83 ? -25.778 13.375 6.491 1.00 22.24 83 ALA C CA 1
ATOM 2912 C C . ALA C 1 83 ? -24.573 12.718 5.820 1.00 22.14 83 ALA C C 1
ATOM 2913 O O . ALA C 1 83 ? -24.735 11.812 4.993 1.00 21.36 83 ALA C O 1
ATOM 2915 N N . VAL C 1 84 ? -23.361 13.170 6.150 1.00 18.03 84 VAL C N 1
ATOM 2916 C CA . VAL C 1 84 ? -22.156 12.571 5.575 1.00 17.62 84 VAL C CA 1
ATOM 2917 C C . VAL C 1 84 ? -22.053 11.099 5.962 1.00 20.31 84 VAL C C 1
ATOM 2918 O O . VAL C 1 84 ? -21.768 10.230 5.125 1.00 17.34 84 VAL C O 1
ATOM 2922 N N . LEU C 1 85 ? -22.266 10.804 7.245 1.00 20.50 85 LEU C N 1
ATOM 2923 C CA . LEU C 1 85 ? -22.167 9.432 7.731 1.00 20.35 85 LEU C CA 1
ATOM 2924 C C . LEU C 1 85 ? -23.288 8.558 7.170 1.00 21.49 85 LEU C C 1
ATOM 2925 O O . LEU C 1 85 ? -23.047 7.409 6.786 1.00 21.51 85 LEU C O 1
ATOM 2930 N N . GLU C 1 86 ? -24.516 9.084 7.097 1.00 21.17 86 GLU C N 1
ATOM 2931 C CA . GLU C 1 86 ? -25.616 8.300 6.539 1.00 24.66 86 GLU C CA 1
ATOM 2932 C C . GLU C 1 86 ? -25.432 8.021 5.054 1.00 23.30 86 GLU C C 1
ATOM 2933 O O . GLU C 1 86 ? -25.861 6.966 4.565 1.00 23.13 86 GLU C O 1
ATOM 2939 N N . SER C 1 87 ? -24.815 8.946 4.321 1.00 21.09 87 SER C N 1
ATOM 2940 C CA . SER C 1 87 ? -24.569 8.715 2.902 1.00 20.03 87 SER C CA 1
ATOM 2941 C C . SER C 1 87 ? -23.545 7.605 2.708 1.00 20.84 87 SER C C 1
ATOM 2942 O O . SER C 1 87 ? -23.745 6.702 1.887 1.00 19.97 87 SER C O 1
ATOM 2945 N N . TYR C 1 88 ? -22.447 7.649 3.470 1.00 18.84 88 TYR C N 1
ATOM 2946 C CA . TYR C 1 88 ? -21.428 6.606 3.376 1.00 20.41 88 TYR C CA 1
ATOM 2947 C C . TYR C 1 88 ? -21.985 5.254 3.807 1.00 21.11 88 TYR C C 1
ATOM 2948 O O . TYR C 1 88 ? -21.818 4.251 3.105 1.00 19.92 88 TYR C O 1
ATOM 2957 N N . ASP C 1 89 ? -22.641 5.213 4.970 1.00 19.78 89 ASP C N 1
ATOM 2958 C CA . ASP C 1 89 ? -23.098 3.949 5.542 1.00 23.17 89 ASP C CA 1
ATOM 2959 C C . ASP C 1 89 ? -24.126 3.270 4.643 1.00 25.41 89 ASP C C 1
ATOM 2960 O O . ASP C 1 89 ? -24.073 2.050 4.431 1.00 22.97 89 ASP C O 1
ATOM 2965 N N . GLY C 1 90 ? -25.092 4.042 4.130 1.00 21.57 90 GLY C N 1
ATOM 2966 C CA . GLY C 1 90 ? -26.094 3.468 3.242 1.00 23.59 90 GLY C CA 1
ATOM 2967 C C . GLY C 1 90 ? -25.480 2.921 1.969 1.00 25.65 90 GLY C C 1
ATOM 2968 O O . GLY C 1 90 ? -25.880 1.864 1.475 1.00 25.87 90 GLY C O 1
ATOM 2969 N N . CYS C 1 91 ? -24.472 3.620 1.446 1.00 21.12 91 CYS C N 1
ATOM 2970 C CA . CYS C 1 91 ? -23.758 3.165 0.261 1.00 23.72 91 CYS C CA 1
ATOM 2971 C C . CYS C 1 91 ? -22.970 1.886 0.534 1.00 23.42 91 CYS C C 1
ATOM 2972 O O . CYS C 1 91 ? -22.742 1.088 -0.383 1.00 20.38 91 CYS C O 1
ATOM 2975 N N . MET C 1 92 ? -22.579 1.667 1.787 1.00 22.14 92 MET C N 1
ATOM 2976 C CA . MET C 1 92 ? -21.798 0.517 2.223 1.00 23.12 92 MET C CA 1
ATOM 2977 C C . MET C 1 92 ? -22.644 -0.640 2.749 1.00 24.17 92 MET C C 1
ATOM 2978 O O . MET C 1 92 ? -22.078 -1.662 3.142 1.00 23.87 92 MET C O 1
ATOM 2983 N N . LYS C 1 93 ? -23.976 -0.524 2.760 1.00 21.04 93 LYS C N 1
ATOM 2984 C CA . LYS C 1 93 ? -24.788 -1.444 3.549 1.00 25.60 93 LYS C CA 1
ATOM 2985 C C . LYS C 1 93 ? -24.737 -2.893 3.059 1.00 26.07 93 LYS C C 1
ATOM 2986 O O . LYS C 1 93 ? -25.032 -3.802 3.841 1.00 26.27 93 LYS C O 1
ATOM 2992 N N . ASN C 1 94 ? -24.364 -3.147 1.807 1.00 26.49 94 ASN C N 1
ATOM 2993 C CA . ASN C 1 94 ? -24.365 -4.511 1.288 1.00 29.02 94 ASN C CA 1
ATOM 2994 C C . ASN C 1 94 ? -22.959 -5.072 1.138 1.00 25.81 94 ASN C C 1
ATOM 2995 O O . ASN C 1 94 ? -22.777 -6.094 0.473 1.00 27.90 94 ASN C O 1
ATOM 3000 N N . TYR C 1 95 ? -21.964 -4.426 1.735 1.00 25.36 95 TYR C N 1
ATOM 3001 C CA . TYR C 1 95 ? -20.575 -4.846 1.669 1.00 25.68 95 TYR C CA 1
ATOM 3002 C C . TYR C 1 95 ? -20.110 -5.232 3.066 1.00 26.40 95 TYR C C 1
ATOM 3003 O O . TYR C 1 95 ? -20.770 -4.944 4.067 1.00 27.16 95 TYR C O 1
ATOM 3012 N N . GLY C 1 96 ? -18.976 -5.930 3.123 1.00 27.82 96 GLY C N 1
ATOM 3013 C CA . GLY C 1 96 ? -18.436 -6.370 4.377 1.00 28.94 96 GLY C CA 1
ATOM 3014 C C . GLY C 1 96 ? -17.871 -5.216 5.188 1.00 30.57 96 GLY C 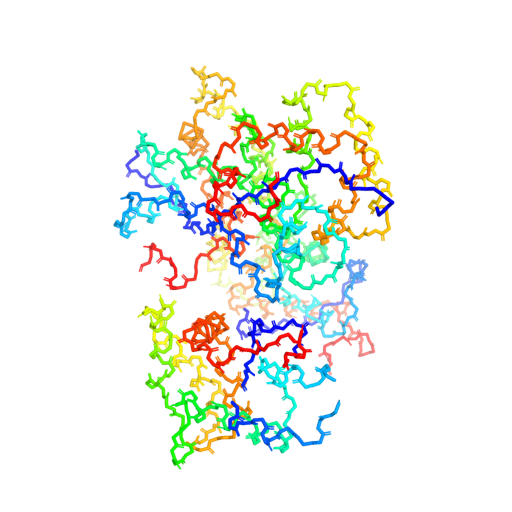C 1
ATOM 3015 O O . GLY C 1 96 ? -17.856 -4.058 4.749 1.00 29.28 96 GLY C O 1
ATOM 3016 N N . PRO C 1 97 ? -17.391 -5.529 6.393 1.00 31.37 97 PRO C N 1
ATOM 3017 C CA . PRO C 1 97 ? -16.917 -4.463 7.290 1.00 31.16 97 PRO C CA 1
ATOM 3018 C C . PRO C 1 97 ? -15.641 -3.759 6.829 1.00 32.04 97 PRO C C 1
ATOM 3019 O O . PRO C 1 97 ? -15.390 -2.638 7.285 1.00 33.80 97 PRO C O 1
ATOM 3023 N N . THR C 1 98 ? -14.822 -4.352 5.954 1.00 27.67 98 THR C N 1
ATOM 3024 C CA . THR C 1 98 ? -13.579 -3.718 5.498 1.00 29.28 98 THR C CA 1
ATOM 3025 C C . THR C 1 98 ? -13.523 -3.674 3.971 1.00 29.78 98 THR C C 1
ATOM 3026 O O . THR C 1 98 ? -12.759 -4.422 3.338 1.00 27.60 98 THR C O 1
ATOM 3030 N N . PRO C 1 99 ? -14.291 -2.775 3.351 1.00 25.44 99 PRO C N 1
ATOM 3031 C CA . PRO C 1 99 ? -14.369 -2.728 1.882 1.00 27.26 99 PRO C CA 1
ATOM 3032 C C . PRO C 1 99 ? -13.089 -2.241 1.216 1.00 26.21 99 PRO C C 1
ATOM 3033 O O . PRO C 1 99 ? -12.247 -1.570 1.813 1.00 26.67 99 PRO C O 1
ATOM 3037 N N . ASN C 1 100 ? -12.973 -2.581 -0.066 1.00 25.00 100 ASN C N 1
ATOM 3038 C CA . ASN C 1 100 ? -11.819 -2.209 -0.866 1.00 29.88 100 ASN C CA 1
ATOM 3039 C C . ASN C 1 100 ? -11.866 -0.717 -1.205 1.00 27.15 100 ASN C C 1
ATOM 3040 O O . ASN C 1 100 ? -12.874 -0.037 -1.003 1.00 20.50 100 ASN C O 1
ATOM 3045 N N . ALA C 1 101 ? -10.743 -0.215 -1.729 1.00 24.58 101 ALA C N 1
ATOM 3046 C CA . ALA C 1 101 ? -10.541 1.225 -1.854 1.00 25.57 101 ALA C CA 1
ATOM 3047 C C . ALA C 1 101 ? -11.459 1.851 -2.901 1.00 22.68 101 ALA C C 1
ATOM 3048 O O . ALA C 1 101 ? -11.920 2.985 -2.724 1.00 22.02 101 ALA C O 1
ATOM 3050 N N . MET C 1 102 ? -11.702 1.163 -4.023 1.00 23.39 102 MET C N 1
ATOM 3051 C CA . MET C 1 102 ? -12.560 1.759 -5.047 1.00 21.77 102 MET C CA 1
ATOM 3052 C C . MET C 1 102 ? -14.008 1.841 -4.592 1.00 22.51 102 MET C C 1
ATOM 3053 O O . MET C 1 102 ? -14.722 2.770 -4.988 1.00 22.16 102 MET C O 1
ATOM 3058 N N . LYS C 1 103 ? -14.465 0.895 -3.764 1.00 20.09 103 LYS C N 1
ATOM 3059 C CA . LYS C 1 103 ? -15.808 1.026 -3.207 1.00 20.15 103 LYS C CA 1
ATOM 3060 C C . LYS C 1 103 ? -15.859 2.158 -2.189 1.00 19.17 103 LYS C C 1
ATOM 3061 O O . LYS C 1 103 ? -16.842 2.906 -2.133 1.00 17.24 103 LYS C O 1
ATOM 3067 N N . ILE C 1 104 ? -14.797 2.321 -1.392 1.00 19.22 104 ILE C N 1
ATOM 3068 C CA . ILE C 1 104 ? -14.742 3.452 -0.464 1.00 18.70 104 ILE C CA 1
ATOM 3069 C C . ILE C 1 104 ? -14.843 4.763 -1.229 1.00 19.74 104 ILE C C 1
ATOM 3070 O O . ILE C 1 104 ? -15.594 5.674 -0.852 1.00 16.93 104 ILE C O 1
ATOM 3075 N N . LEU C 1 105 ? -14.078 4.879 -2.315 1.00 19.49 105 LEU C N 1
ATOM 3076 C CA . LEU C 1 105 ? -14.134 6.088 -3.130 1.00 18.68 105 LEU C CA 1
ATOM 3077 C C . LEU C 1 105 ? -15.529 6.287 -3.708 1.00 18.83 105 LEU C C 1
ATOM 3078 O O . LEU C 1 105 ? -16.080 7.395 -3.654 1.00 18.92 105 LEU C O 1
ATOM 3083 N N . ASP C 1 106 ? -16.125 5.216 -4.239 1.00 16.94 106 ASP C N 1
ATOM 3084 C CA . ASP C 1 106 ? -17.485 5.301 -4.747 1.00 20.30 106 ASP C CA 1
ATOM 3085 C C . ASP C 1 106 ? -18.426 5.864 -3.692 1.00 21.23 106 ASP C C 1
ATOM 3086 O O . ASP C 1 106 ? -19.290 6.690 -4.000 1.00 20.44 106 ASP C O 1
ATOM 3091 N N . CYS C 1 107 ? -18.256 5.451 -2.434 1.00 18.67 107 CYS C N 1
ATOM 3092 C CA . CYS C 1 107 ? -19.195 5.870 -1.400 1.00 19.23 107 CYS C CA 1
ATOM 3093 C C . CYS C 1 107 ? -18.889 7.267 -0.868 1.00 17.88 107 CYS C C 1
ATOM 3094 O O . CYS C 1 107 ? -19.814 8.069 -0.698 1.00 18.41 107 CYS C O 1
ATOM 3097 N N . VAL C 1 108 ? -17.615 7.599 -0.605 1.00 19.42 108 VAL C N 1
ATOM 3098 C CA . VAL C 1 108 ? -17.354 8.938 -0.070 1.00 18.95 108 VAL C CA 1
ATOM 3099 C C . VAL C 1 108 ? -17.687 10.003 -1.102 1.00 17.44 108 VAL C C 1
ATOM 3100 O O . VAL C 1 108 ? -17.988 11.147 -0.739 1.00 18.47 108 VAL C O 1
ATOM 3104 N N . THR C 1 109 ? -17.645 9.674 -2.392 1.00 17.41 109 THR C N 1
ATOM 3105 C CA . THR C 1 109 ? -17.975 10.706 -3.373 1.00 17.77 109 THR C CA 1
ATOM 3106 C C . THR C 1 109 ? -19.472 10.864 -3.609 1.00 19.79 109 THR C C 1
ATOM 3107 O O . THR C 1 109 ? -19.851 11.668 -4.463 1.00 18.35 109 THR C O 1
ATOM 3111 N N . LYS C 1 110 ? -20.339 10.137 -2.893 1.00 18.63 110 LYS C N 1
ATOM 3112 C CA . LYS C 1 110 ? -21.767 10.342 -3.108 1.00 19.13 110 LYS C CA 1
ATOM 3113 C C . LYS C 1 110 ? -22.234 11.662 -2.504 1.00 22.06 110 LYS C C 1
ATOM 3114 O O . LYS C 1 110 ? -23.126 12.319 -3.056 1.00 20.71 110 LYS C O 1
ATOM 3120 N N . ASP C 1 111 ? -21.671 12.058 -1.363 1.00 18.60 111 ASP C N 1
ATOM 3121 C CA . ASP C 1 111 ? -22.066 13.326 -0.762 1.00 21.22 111 ASP C CA 1
ATOM 3122 C C . ASP C 1 111 ? -21.576 14.486 -1.628 1.00 19.81 111 ASP C C 1
ATOM 3123 O O . ASP C 1 111 ? -20.421 14.503 -2.071 1.00 15.96 111 ASP C O 1
ATOM 3128 N N . LYS C 1 112 ? -22.459 15.456 -1.866 1.00 16.86 112 LYS C N 1
ATOM 3129 C CA . LYS C 1 112 ? -22.214 16.462 -2.897 1.00 20.07 112 LYS C CA 1
ATOM 3130 C C . LYS C 1 112 ? -21.059 17.397 -2.556 1.00 18.50 112 LYS C C 1
ATOM 3131 O O . LYS C 1 112 ? -20.555 18.076 -3.451 1.00 17.47 112 LYS C O 1
ATOM 3137 N N . ASP C 1 113 ? -20.639 17.459 -1.293 1.00 15.95 113 ASP C N 1
ATOM 3138 C CA . ASP C 1 113 ? -19.591 18.381 -0.894 1.00 16.57 113 ASP C CA 1
ATOM 3139 C C . ASP C 1 113 ? -18.216 17.734 -0.785 1.00 18.62 113 ASP C C 1
ATOM 3140 O O . ASP C 1 113 ? -17.235 18.449 -0.567 1.00 15.67 113 ASP C O 1
ATOM 3145 N N . PHE C 1 114 ? -18.099 16.418 -0.952 1.00 16.14 114 PHE C N 1
ATOM 3146 C CA . PHE C 1 114 ? -16.772 15.819 -0.833 1.00 17.17 114 PHE C CA 1
ATOM 3147 C C . PHE C 1 114 ? -15.743 16.410 -1.800 1.00 16.94 114 PHE C C 1
ATOM 3148 O O . PHE C 1 114 ? -14.589 16.598 -1.379 1.00 18.09 114 PHE C O 1
ATOM 3156 N N . PRO C 1 115 ? -16.052 16.709 -3.070 1.00 16.92 115 PRO C N 1
ATOM 3157 C CA . PRO C 1 115 ? -15.011 17.338 -3.907 1.00 17.54 115 PRO C CA 1
ATOM 3158 C C . PRO C 1 115 ? -14.530 18.668 -3.355 1.00 17.41 115 PRO C C 1
ATOM 3159 O O . PRO C 1 115 ? -13.327 18.952 -3.388 1.00 16.97 115 PRO C O 1
ATOM 3163 N N . LYS C 1 116 ? -15.435 19.499 -2.846 1.00 17.42 116 LYS C N 1
ATOM 3164 C CA . LYS C 1 116 ? -14.997 20.731 -2.205 1.00 18.96 116 LYS C CA 1
ATOM 3165 C C . LYS C 1 116 ? -14.099 20.432 -1.015 1.00 19.87 116 LYS C C 1
ATOM 3166 O O . LYS C 1 116 ? -13.028 21.032 -0.864 1.00 16.69 116 LYS C O 1
ATOM 3172 N N . VAL C 1 117 ? -14.527 19.502 -0.158 1.00 16.60 117 VAL C N 1
ATOM 3173 C CA . VAL C 1 117 ? -13.781 19.195 1.059 1.00 17.58 117 VAL C CA 1
ATOM 3174 C C . VAL C 1 117 ? -12.354 18.767 0.732 1.00 17.66 117 VAL C C 1
ATOM 3175 O O . VAL C 1 117 ? -11.388 19.270 1.319 1.00 16.50 117 VAL C O 1
ATOM 3179 N N . ILE C 1 118 ? -12.197 17.818 -0.194 1.00 18.00 118 ILE C N 1
ATOM 3180 C CA . ILE C 1 118 ? -10.854 17.309 -0.471 1.00 16.92 118 ILE C CA 1
ATOM 3181 C C . ILE C 1 118 ? -10.041 18.333 -1.257 1.00 19.48 118 ILE C C 1
ATOM 3182 O O . ILE C 1 118 ? -8.816 18.420 -1.088 1.00 20.25 118 ILE C O 1
ATOM 3187 N N . ASN C 1 119 ? -10.690 19.146 -2.097 1.00 16.00 119 ASN C N 1
ATOM 3188 C CA . ASN C 1 119 ? -9.959 20.211 -2.784 1.00 20.41 119 ASN C CA 1
ATOM 3189 C C . ASN C 1 119 ? -9.407 21.224 -1.793 1.00 22.82 119 ASN C C 1
ATOM 3190 O O . ASN C 1 119 ? -8.305 21.760 -1.981 1.00 21.50 119 ASN C O 1
ATOM 3195 N N . ALA C 1 120 ? -10.174 21.519 -0.741 1.00 21.62 120 ALA C N 1
ATOM 3196 C CA . ALA C 1 120 ? -9.690 22.426 0.294 1.00 23.36 120 ALA C CA 1
ATOM 3197 C C . ALA C 1 120 ? -8.508 21.817 1.037 1.00 25.77 120 ALA C C 1
ATOM 3198 O O . ALA C 1 120 ? -7.544 22.518 1.360 1.00 24.55 120 ALA C O 1
ATOM 3200 N N . ARG C 1 121 ? -8.566 20.515 1.331 1.00 23.90 121 ARG C N 1
ATOM 3201 C CA . ARG C 1 121 ? -7.413 19.887 1.964 1.00 26.06 121 ARG C CA 1
ATOM 3202 C C . ARG C 1 121 ? -6.208 19.922 1.045 1.00 24.54 121 ARG C C 1
ATOM 3203 O O . ARG C 1 121 ? -5.076 20.075 1.511 1.00 26.22 121 ARG C O 1
ATOM 3211 N N . ARG C 1 122 ? -6.428 19.820 -0.263 1.00 22.79 122 ARG C N 1
ATOM 3212 C CA . ARG C 1 122 ? -5.302 19.965 -1.177 1.00 26.78 122 ARG C CA 1
ATOM 3213 C C . ARG C 1 122 ? -4.762 21.391 -1.153 1.00 27.93 122 ARG C C 1
ATOM 3214 O O . ARG C 1 122 ? -3.545 21.595 -1.231 1.00 25.56 122 ARG C O 1
ATOM 3222 N N . GLU C 1 123 ? -5.648 22.388 -1.020 1.00 26.03 123 GLU C N 1
ATOM 3223 C CA . GLU C 1 123 ? -5.192 23.771 -0.876 1.00 30.57 123 GLU C CA 1
ATOM 3224 C C . GLU C 1 123 ? -4.224 23.896 0.293 1.00 28.05 123 GLU C C 1
ATOM 3225 O O . GLU C 1 123 ? -3.228 24.618 0.212 1.00 25.46 123 GLU C O 1
ATOM 3231 N N . ARG C 1 124 ? -4.498 23.181 1.387 1.00 29.79 124 ARG C N 1
ATOM 3232 C CA . ARG C 1 124 ? -3.688 23.287 2.593 1.00 31.34 124 ARG C CA 1
ATOM 3233 C C . ARG C 1 124 ? -2.423 22.434 2.552 1.00 29.40 124 ARG C C 1
ATOM 3234 O O . ARG C 1 124 ? -1.525 22.658 3.368 1.00 31.65 124 ARG C O 1
ATOM 3242 N N . ASN C 1 125 ? -2.324 21.470 1.636 1.00 29.63 125 ASN C N 1
ATOM 3243 C CA . ASN C 1 125 ? -1.130 20.628 1.487 1.00 29.46 125 ASN C CA 1
ATOM 3244 C C . ASN C 1 125 ? -0.498 20.946 0.137 1.00 29.68 125 ASN C C 1
ATOM 3245 O O . ASN C 1 125 ? -0.777 20.283 -0.862 1.00 27.59 125 ASN C O 1
ATOM 3250 N N . SER C 1 126 ? 0.368 21.962 0.113 1.00 32.10 126 SER C N 1
ATOM 3251 C CA . SER C 1 126 ? 0.995 22.363 -1.142 1.00 31.66 126 SER C CA 1
ATOM 3252 C C . SER C 1 126 ? 1.885 21.270 -1.735 1.00 29.98 126 SER C C 1
ATOM 3253 O O . SER C 1 126 ? 2.092 21.255 -2.954 1.00 30.75 126 SER C O 1
ATOM 3256 N N . ASP C 1 127 ? 2.405 20.351 -0.916 1.00 31.03 127 ASP C N 1
ATOM 3257 C CA . ASP C 1 127 ? 3.160 19.224 -1.461 1.00 29.89 127 ASP C CA 1
ATOM 3258 C C . ASP C 1 127 ? 2.313 18.361 -2.384 1.00 28.68 127 ASP C C 1
ATOM 3259 O O . ASP C 1 127 ? 2.856 17.689 -3.268 1.00 28.34 127 ASP C O 1
ATOM 3264 N N . TRP C 1 128 ? 0.993 18.356 -2.197 1.00 25.51 128 TRP C N 1
ATOM 3265 C CA . TRP C 1 128 ? 0.099 17.536 -3.003 1.00 26.06 128 TRP C CA 1
ATOM 3266 C C . TRP C 1 128 ? -0.390 18.251 -4.262 1.00 27.23 128 TRP C C 1
ATOM 3267 O O . TRP C 1 128 ? -1.239 17.713 -4.981 1.00 21.70 128 TRP C O 1
ATOM 3278 N N . LYS C 1 129 ? 0.127 19.446 -4.544 1.00 25.93 129 LYS C N 1
ATOM 3279 C CA . LYS C 1 129 ? -0.176 20.144 -5.784 1.00 28.58 129 LYS C CA 1
ATOM 3280 C C . LYS C 1 129 ? 0.928 19.872 -6.788 1.00 29.16 129 LYS C C 1
ATOM 3281 O O . LYS C 1 129 ? 2.075 20.256 -6.530 1.00 26.97 129 LYS C O 1
ATOM 3287 N N . PRO C 1 130 ? 0.648 19.234 -7.923 1.00 28.83 130 PRO C N 1
ATOM 3288 C CA . PRO C 1 130 ? 1.707 18.992 -8.909 1.00 30.48 130 PRO C CA 1
ATOM 3289 C C . PRO C 1 130 ? 2.221 20.306 -9.466 1.00 35.85 130 PRO C C 1
ATOM 3290 O O . PRO C 1 130 ? 1.478 21.283 -9.589 1.00 32.98 130 PRO C O 1
ATOM 3294 N N . ASP C 1 131 ? 3.509 20.335 -9.797 1.00 33.48 131 ASP C N 1
ATOM 3295 C CA . ASP C 1 131 ? 4.018 21.538 -10.432 1.00 37.12 131 ASP C CA 1
ATOM 3296 C C . ASP C 1 131 ? 3.902 21.406 -11.948 1.00 39.22 131 ASP C C 1
ATOM 3297 O O . ASP C 1 131 ? 3.368 20.431 -12.482 1.00 36.86 131 ASP C O 1
ATOM 3302 N N . TRP C 1 132 ? 4.442 22.402 -12.646 1.00 40.94 132 TRP C N 1
ATOM 3303 C CA . TRP C 1 132 ? 4.301 22.493 -14.094 1.00 36.26 132 TRP C CA 1
ATOM 3304 C C . TRP C 1 132 ? 4.938 21.307 -14.811 1.00 42.90 132 TRP C C 1
ATOM 3305 O O . TRP C 1 132 ? 4.469 20.906 -15.883 1.00 43.05 132 TRP C O 1
ATOM 3316 N N . ILE C 1 133 ? 6.019 20.748 -14.260 1.00 41.92 133 ILE C N 1
ATOM 3317 C CA . ILE C 1 133 ? 6.591 19.534 -14.841 1.00 42.59 133 ILE C CA 1
ATOM 3318 C C . ILE C 1 133 ? 5.722 18.325 -14.534 1.00 38.23 133 ILE C C 1
ATOM 3319 O O . ILE C 1 133 ? 5.480 17.484 -15.406 1.00 36.92 133 ILE C O 1
ATOM 3324 N N . GLN C 1 134 ? 5.228 18.218 -13.299 1.00 37.72 134 GLN C N 1
ATOM 3325 C CA . GLN C 1 134 ? 4.567 16.986 -12.889 1.00 33.97 134 GLN C CA 1
ATOM 3326 C C . GLN C 1 134 ? 3.117 16.904 -13.355 1.00 34.39 134 GLN C C 1
ATOM 3327 O O . GLN C 1 134 ? 2.616 15.798 -13.586 1.00 33.49 134 GLN C O 1
ATOM 3333 N N . ALA C 1 135 ? 2.447 18.043 -13.524 1.00 33.02 135 ALA C N 1
ATOM 3334 C CA . ALA C 1 135 ? 1.004 18.055 -13.737 1.00 32.54 135 ALA C CA 1
ATOM 3335 C C . ALA C 1 135 ? 0.613 17.344 -15.028 1.00 33.76 135 ALA C C 1
ATOM 3336 O O . ALA C 1 135 ? 1.289 17.460 -16.055 1.00 31.46 135 ALA C O 1
ATOM 3338 N N . TYR C 1 136 ? -0.499 16.600 -14.956 1.00 28.54 136 TYR C N 1
ATOM 3339 C CA . TYR C 1 136 ? -1.097 15.917 -16.095 1.00 29.34 136 TYR C CA 1
ATOM 3340 C C . TYR C 1 136 ? -2.383 16.567 -16.587 1.00 31.55 136 TYR C C 1
ATOM 3341 O O . TYR C 1 136 ? -2.781 16.318 -17.729 1.00 32.58 136 TYR C O 1
ATOM 3350 N N . CYS C 1 137 ? -3.045 17.372 -15.755 1.00 29.64 137 CYS C N 1
ATOM 3351 C CA . CYS C 1 137 ? -4.391 17.858 -16.047 1.00 32.47 137 CYS C CA 1
ATOM 3352 C C . CYS C 1 137 ? -4.387 19.281 -16.584 1.00 42.23 137 CYS C C 1
ATOM 3353 O O . CYS C 1 137 ? -4.785 19.516 -17.729 1.00 50.64 137 CYS C O 1
ATOM 3356 N N . GLY C 1 138 ? -3.962 20.238 -15.764 1.00 51.36 138 GLY C N 1
ATOM 3357 C CA . GLY C 1 138 ? -3.934 21.633 -16.168 1.00 55.52 138 GLY C CA 1
ATOM 3358 C C . GLY C 1 138 ? -5.292 22.310 -16.109 1.00 59.86 138 GLY C C 1
ATOM 3359 O O . GLY C 1 138 ? -5.543 23.162 -15.251 1.00 63.61 138 GLY C O 1
ATOM 3360 N N . ARG D 1 1 ? -2.993 -24.761 -0.793 1.00 48.42 1 ARG D N 1
ATOM 3361 C CA . ARG D 1 1 ? -2.692 -23.445 -0.232 1.00 47.56 1 ARG D CA 1
ATOM 3362 C C . ARG D 1 1 ? -3.870 -22.507 -0.446 1.00 49.51 1 ARG D C 1
ATOM 3363 O O . ARG D 1 1 ? -4.272 -22.255 -1.582 1.00 46.45 1 ARG D O 1
ATOM 3371 N N . PHE D 1 2 ? -4.428 -21.984 0.643 1.00 48.96 2 PHE D N 1
ATOM 3372 C CA . PHE D 1 2 ? -5.667 -21.229 0.543 1.00 51.31 2 PHE D CA 1
ATOM 3373 C C . PHE D 1 2 ? -5.455 -19.725 0.611 1.00 47.05 2 PHE D C 1
ATOM 3374 O O . PHE D 1 2 ? -6.348 -18.971 0.210 1.00 46.29 2 PHE D O 1
ATOM 3382 N N . THR D 1 3 ? -4.297 -19.281 1.092 1.00 48.29 3 THR D N 1
ATOM 3383 C CA . THR D 1 3 ? -3.867 -17.889 1.015 1.00 47.00 3 THR D CA 1
ATOM 3384 C C . THR D 1 3 ? -2.650 -17.802 0.106 1.00 42.38 3 THR D C 1
ATOM 3385 O O . THR D 1 3 ? -1.647 -18.488 0.367 1.00 43.32 3 THR D O 1
ATOM 3389 N N . PRO D 1 4 ? -2.679 -16.995 -0.956 1.00 42.99 4 PRO D N 1
ATOM 3390 C CA . PRO D 1 4 ? -1.561 -16.978 -1.909 1.00 42.32 4 PRO D CA 1
ATOM 3391 C C . PRO D 1 4 ? -0.267 -16.533 -1.243 1.00 41.81 4 PRO D C 1
ATOM 3392 O O . PRO D 1 4 ? -0.245 -16.028 -0.118 1.00 36.15 4 PRO D O 1
ATOM 3396 N N . LEU D 1 5 ? 0.835 -16.739 -1.967 1.00 39.79 5 LEU D N 1
ATOM 3397 C CA . LEU D 1 5 ? 2.160 -16.399 -1.460 1.00 39.37 5 LEU D CA 1
ATOM 3398 C C . LEU D 1 5 ? 2.446 -14.907 -1.556 1.00 40.58 5 LEU D C 1
ATOM 3399 O O . LEU D 1 5 ? 3.143 -14.356 -0.693 1.00 34.98 5 LEU D O 1
ATOM 3404 N N . GLY D 1 6 ? 1.925 -14.248 -2.590 1.00 38.38 6 GLY D N 1
ATOM 3405 C CA . GLY D 1 6 ? 2.191 -12.847 -2.834 1.00 39.75 6 GLY D CA 1
ATOM 3406 C C . GLY D 1 6 ? 3.270 -12.555 -3.856 1.00 39.37 6 GLY D C 1
ATOM 3407 O O . GLY D 1 6 ? 3.751 -11.418 -3.913 1.00 36.68 6 GLY D O 1
ATOM 3408 N N . ILE D 1 7 ? 3.663 -13.528 -4.665 1.00 36.86 7 ILE D N 1
ATOM 3409 C CA . ILE D 1 7 ? 4.693 -13.294 -5.672 1.00 36.93 7 ILE D CA 1
ATOM 3410 C C . ILE D 1 7 ? 4.059 -12.574 -6.856 1.00 40.90 7 ILE D C 1
ATOM 3411 O O . ILE D 1 7 ? 2.891 -12.810 -7.190 1.00 41.06 7 ILE D O 1
ATOM 3416 N N . ASP D 1 8 ? 4.811 -11.664 -7.476 1.00 40.09 8 ASP D N 1
ATOM 3417 C CA . ASP D 1 8 ? 4.297 -10.935 -8.624 1.00 40.73 8 ASP D CA 1
ATOM 3418 C C . ASP D 1 8 ? 4.409 -11.789 -9.885 1.00 42.98 8 ASP D C 1
ATOM 3419 O O . ASP D 1 8 ? 4.988 -12.876 -9.883 1.00 40.43 8 ASP D O 1
ATOM 3424 N N . GLU D 1 9 ? 3.842 -11.281 -10.978 1.00 43.40 9 GLU D N 1
ATOM 3425 C CA . GLU D 1 9 ? 3.780 -12.029 -12.229 1.00 46.62 9 GLU D CA 1
ATOM 3426 C C . GLU D 1 9 ? 5.075 -11.847 -13.011 1.00 45.22 9 GLU D C 1
ATOM 3427 O O . GLU D 1 9 ? 5.436 -10.722 -13.375 1.00 46.03 9 GLU D O 1
ATOM 3429 N N . PHE D 1 10 ? 5.764 -12.955 -13.282 1.00 46.26 10 PHE D N 1
ATOM 3430 C CA . PHE D 1 10 ? 7.037 -12.938 -13.992 1.00 47.71 10 PHE D CA 1
ATOM 3431 C C . PHE D 1 10 ? 6.815 -13.216 -15.475 1.00 49.75 10 PHE D C 1
ATOM 3432 O O . PHE D 1 10 ? 6.091 -14.152 -15.836 1.00 48.82 10 PHE D O 1
ATOM 3440 N N . TYR D 1 11 ? 7.443 -12.407 -16.326 1.00 50.65 11 TYR D N 1
ATOM 3441 C CA . TYR D 1 11 ? 7.415 -12.621 -17.772 1.00 51.79 11 TYR D CA 1
ATOM 3442 C C . TYR D 1 11 ? 8.490 -13.605 -18.221 1.00 51.49 11 TYR D C 1
ATOM 3443 O O . TYR D 1 11 ? 8.250 -14.812 -18.292 1.00 51.14 11 TYR D O 1
ATOM 3452 N N . LYS D 1 13 ? 11.011 -14.510 -20.746 1.00 57.52 13 LYS D N 1
ATOM 3453 C CA . LYS D 1 13 ? 10.438 -14.782 -22.061 1.00 60.30 13 LYS D CA 1
ATOM 3454 C C . LYS D 1 13 ? 10.870 -16.147 -22.625 1.00 65.53 13 LYS D C 1
ATOM 3455 O O . LYS D 1 13 ? 10.039 -16.848 -23.210 1.00 60.56 13 LYS D O 1
ATOM 3457 N N . PRO D 1 14 ? 12.148 -16.531 -22.462 1.00 63.54 14 PRO D N 1
ATOM 3458 C CA . PRO D 1 14 ? 12.546 -17.893 -22.850 1.00 65.00 14 PRO D CA 1
ATOM 3459 C C . PRO D 1 14 ? 11.640 -18.981 -22.306 1.00 65.64 14 PRO D C 1
ATOM 3460 O O . PRO D 1 14 ? 11.512 -20.038 -22.939 1.00 64.82 14 PRO D O 1
ATOM 3464 N N . CYS D 1 15 ? 11.003 -18.758 -21.156 1.00 57.96 15 CYS D N 1
ATOM 3465 C CA . CYS D 1 15 ? 10.208 -19.787 -20.500 1.00 56.36 15 CYS D CA 1
ATOM 3466 C C . CYS D 1 15 ? 8.751 -19.796 -20.930 1.00 55.84 15 CYS D C 1
ATOM 3467 O O . CYS D 1 15 ? 8.028 -20.733 -20.575 1.00 55.06 15 CYS D O 1
ATOM 3470 N N . GLU D 1 16 ? 8.299 -18.779 -21.669 1.00 61.79 16 GLU D N 1
ATOM 3471 C CA . GLU D 1 16 ? 6.918 -18.766 -22.137 1.00 60.49 16 GLU D CA 1
ATOM 3472 C C . GLU D 1 16 ? 6.626 -19.949 -23.049 1.00 63.94 16 GLU D C 1
ATOM 3473 O O . GLU D 1 16 ? 5.479 -20.406 -23.128 1.00 64.34 16 GLU D O 1
ATOM 3475 N N . ARG D 1 17 ? 7.650 -20.471 -23.728 1.00 64.83 17 ARG D N 1
ATOM 3476 C CA . ARG D 1 17 ? 7.479 -21.622 -24.604 1.00 66.12 17 ARG D CA 1
ATOM 3477 C C . ARG D 1 17 ? 7.102 -22.893 -23.852 1.00 66.61 17 ARG D C 1
ATOM 3478 O O . ARG D 1 17 ? 6.814 -23.907 -24.497 1.00 66.46 17 ARG D O 1
ATOM 3480 N N . LYS D 1 18 ? 7.102 -22.874 -22.519 1.00 60.69 18 LYS D N 1
ATOM 3481 C CA . LYS D 1 18 ? 6.715 -24.045 -21.743 1.00 59.72 18 LYS D CA 1
ATOM 3482 C C . LYS D 1 18 ? 5.237 -24.055 -21.364 1.00 64.89 18 LYS D C 1
ATOM 3483 O O . LYS D 1 18 ? 4.757 -25.069 -20.844 1.00 62.64 18 LYS D O 1
ATOM 3485 N N . ILE D 1 19 ? 4.507 -22.969 -21.616 1.00 64.97 19 ILE D N 1
ATOM 3486 C CA . ILE D 1 19 ? 3.070 -22.921 -21.352 1.00 67.17 19 ILE D CA 1
ATOM 3487 C C . ILE D 1 19 ? 2.352 -23.543 -22.546 1.00 67.34 19 ILE D C 1
ATOM 3488 O O . ILE D 1 19 ? 2.282 -22.944 -23.621 1.00 72.16 19 ILE D O 1
ATOM 3490 N N . VAL D 1 20 ? 1.803 -24.744 -22.354 1.00 69.68 20 VAL D N 1
ATOM 3491 C CA . VAL D 1 20 ? 1.306 -25.562 -23.457 1.00 71.71 20 VAL D CA 1
ATOM 3492 C C . VAL D 1 20 ? -0.145 -25.978 -23.245 1.00 73.83 20 VAL D C 1
ATOM 3493 O O . VAL D 1 20 ? -1.045 -25.516 -23.954 1.00 77.25 20 VAL D O 1
ATOM 3497 N N . TYR D 1 21 ? -0.379 -26.874 -22.285 1.00 72.07 21 TYR D N 1
ATOM 3498 C CA . TYR D 1 21 ? -1.706 -27.445 -22.097 1.00 74.33 21 TYR D CA 1
ATOM 3499 C C . TYR D 1 21 ? -2.606 -26.575 -21.226 1.00 74.44 21 TYR D C 1
ATOM 3500 O O . TYR D 1 21 ? -3.833 -26.716 -21.292 1.00 76.46 21 TYR D O 1
ATOM 3509 N N . THR D 1 22 ? -2.031 -25.687 -20.416 1.00 70.39 22 THR D N 1
ATOM 3510 C CA . THR D 1 22 ? -2.803 -24.844 -19.507 1.00 71.29 22 THR D CA 1
ATOM 3511 C C . THR D 1 22 ? -3.464 -23.720 -20.297 1.00 72.46 22 THR D C 1
ATOM 3512 O O . THR D 1 22 ? -2.779 -22.859 -20.859 1.00 72.28 22 THR D O 1
ATOM 3516 N N . THR D 1 23 ? -4.793 -23.726 -20.341 1.00 75.39 23 THR D N 1
ATOM 3517 C CA . THR D 1 23 ? -5.552 -22.712 -21.065 1.00 78.63 23 THR D CA 1
ATOM 3518 C C . THR D 1 23 ? -6.484 -21.934 -20.134 1.00 78.36 23 THR D C 1
ATOM 3519 O O . THR D 1 23 ? -6.731 -22.344 -18.999 1.00 78.69 23 THR D O 1
ATOM 3523 N N . LYS D 1 25 ? -6.850 -18.232 -18.188 1.00 74.45 25 LYS D N 1
ATOM 3524 C CA . LYS D 1 25 ? -5.828 -17.307 -17.709 1.00 71.72 25 LYS D CA 1
ATOM 3525 C C . LYS D 1 25 ? -5.617 -17.430 -16.201 1.00 67.43 25 LYS D C 1
ATOM 3526 O O . LYS D 1 25 ? -4.534 -17.130 -15.699 1.00 64.14 25 LYS D O 1
ATOM 3528 N N . HIS D 1 26 ? -6.655 -17.872 -15.484 1.00 68.18 26 HIS D N 1
ATOM 3529 C CA . HIS D 1 26 ? -6.533 -18.051 -14.039 1.00 65.30 26 HIS D CA 1
ATOM 3530 C C . HIS D 1 26 ? -5.497 -19.121 -13.707 1.00 65.49 26 HIS D C 1
ATOM 3531 O O . HIS D 1 26 ? -4.666 -18.939 -12.809 1.00 61.46 26 HIS D O 1
ATOM 3533 N N . ASP D 1 27 ? -5.525 -20.246 -14.426 1.00 63.62 27 ASP D N 1
ATOM 3534 C CA . ASP D 1 27 ? -4.477 -21.243 -14.246 1.00 66.11 27 ASP D CA 1
ATOM 3535 C C . ASP D 1 27 ? -3.147 -20.784 -14.834 1.00 63.14 27 ASP D C 1
ATOM 3536 O O . ASP D 1 27 ? -2.089 -21.220 -14.361 1.00 60.24 27 ASP D O 1
ATOM 3541 N N . LYS D 1 28 ? -3.181 -19.906 -15.843 1.00 62.87 28 LYS D N 1
ATOM 3542 C CA . LYS D 1 28 ? -1.956 -19.395 -16.448 1.00 60.52 28 LYS D CA 1
ATOM 3543 C C . LYS D 1 28 ? -1.314 -18.311 -15.591 1.00 59.69 28 LYS D C 1
ATOM 3544 O O . LYS D 1 28 ? -0.087 -18.278 -15.448 1.00 59.12 28 LYS D O 1
ATOM 3546 N N . CYS D 1 29 ? -2.124 -17.415 -15.019 1.00 58.70 29 CYS D N 1
ATOM 3547 C CA . CYS D 1 29 ? -1.573 -16.375 -14.156 1.00 57.94 29 CYS D CA 1
ATOM 3548 C C . CYS D 1 29 ? -0.914 -16.979 -12.922 1.00 55.11 29 CYS D C 1
ATOM 3549 O O . CYS D 1 29 ? 0.103 -16.466 -12.441 1.00 56.16 29 CYS D O 1
ATOM 3552 N N . LEU D 1 30 ? -1.476 -18.073 -12.397 1.00 53.33 30 LEU D N 1
ATOM 3553 C CA . LEU D 1 30 ? -0.848 -18.760 -11.272 1.00 55.32 30 LEU D CA 1
ATOM 3554 C C . LEU D 1 30 ? 0.562 -19.212 -11.619 1.00 52.76 30 LEU D C 1
ATOM 3555 O O . LEU D 1 30 ? 1.483 -19.077 -10.805 1.00 47.04 30 LEU D O 1
ATOM 3560 N N . MET D 1 31 ? 0.740 -19.760 -12.825 1.00 52.50 31 MET D N 1
ATOM 3561 C CA . MET D 1 31 ? 2.053 -20.214 -13.271 1.00 51.76 31 MET D CA 1
ATOM 3562 C C . MET D 1 31 ? 3.064 -19.071 -13.256 1.00 50.33 31 MET D C 1
ATOM 3563 O O . MET D 1 31 ? 4.163 -19.208 -12.706 1.00 47.40 31 MET D O 1
ATOM 3568 N N . ARG D 1 32 ? 2.695 -17.922 -13.830 1.00 48.19 32 ARG D N 1
ATOM 3569 C CA . ARG D 1 32 ? 3.607 -16.784 -13.890 1.00 50.99 32 ARG D CA 1
ATOM 3570 C C . ARG D 1 32 ? 3.944 -16.224 -12.513 1.00 48.83 32 ARG D C 1
ATOM 3571 O O . ARG D 1 32 ? 4.960 -15.532 -12.374 1.00 46.84 32 ARG D O 1
ATOM 3579 N N . ARG D 1 33 ? 3.126 -16.505 -11.500 1.00 46.24 33 ARG D N 1
ATOM 3580 C CA . ARG D 1 33 ? 3.347 -16.015 -10.144 1.00 45.25 33 ARG D CA 1
ATOM 3581 C C . ARG D 1 33 ? 3.923 -17.084 -9.226 1.00 43.71 33 ARG D C 1
ATOM 3582 O O . ARG D 1 33 ? 4.045 -16.850 -8.020 1.00 38.06 33 ARG D O 1
ATOM 3590 N N . LEU D 1 34 ? 4.280 -18.249 -9.774 1.00 42.14 34 LEU D N 1
ATOM 3591 C CA . LEU D 1 34 ? 4.825 -19.364 -8.999 1.00 38.81 34 LEU D CA 1
ATOM 3592 C C . LEU D 1 34 ? 3.962 -19.701 -7.786 1.00 40.04 34 LEU D C 1
ATOM 3593 O O . LEU D 1 34 ? 4.467 -20.090 -6.731 1.00 38.11 34 LEU D O 1
ATOM 3598 N N . GLU D 1 35 ? 2.645 -19.570 -7.939 1.00 43.96 35 GLU D N 1
ATOM 3599 C CA . GLU D 1 35 ? 1.688 -20.008 -6.933 1.00 46.05 35 GLU D CA 1
ATOM 3600 C C . GLU D 1 35 ? 1.222 -21.435 -7.175 1.00 46.66 35 GLU D C 1
ATOM 3601 O O . GLU D 1 35 ? 0.179 -21.842 -6.649 1.00 49.62 35 GLU D O 1
ATOM 3607 N N . ILE D 1 36 ? 1.985 -22.193 -7.950 1.00 51.55 36 ILE D N 1
ATOM 3608 C CA . ILE D 1 36 ? 1.621 -23.524 -8.417 1.00 49.14 36 ILE D CA 1
ATOM 3609 C C . ILE D 1 36 ? 1.838 -24.560 -7.322 1.00 54.72 36 ILE D C 1
ATOM 3610 O O . ILE D 1 36 ? 2.806 -24.490 -6.554 1.00 51.01 36 ILE D O 1
ATOM 3615 N N . GLU D 1 37 ? 0.949 -25.552 -7.276 1.00 51.78 37 GLU D N 1
ATOM 3616 C CA . GLU D 1 37 ? 1.005 -26.637 -6.305 1.00 50.16 37 GLU D CA 1
ATOM 3617 C C . GLU D 1 37 ? 1.063 -28.011 -6.959 1.00 54.37 37 GLU D C 1
ATOM 3618 O O . GLU D 1 37 ? 1.882 -28.847 -6.559 1.00 50.56 37 GLU D O 1
ATOM 3620 N N . MET D 1 38 ? 0.225 -28.265 -7.963 1.00 54.71 38 MET D N 1
ATOM 3621 C CA . MET D 1 38 ? 0.104 -29.600 -8.536 1.00 55.87 38 MET D CA 1
ATOM 3622 C C . MET D 1 38 ? 1.366 -29.997 -9.299 1.00 56.06 38 MET D C 1
ATOM 3623 O O . MET D 1 38 ? 1.969 -29.185 -10.007 1.00 56.51 38 MET D O 1
ATOM 3625 N N . ASP D 1 39 ? 1.764 -31.262 -9.151 1.00 54.73 39 ASP D N 1
ATOM 3626 C CA . ASP D 1 39 ? 2.925 -31.818 -9.852 1.00 53.26 39 ASP D CA 1
ATOM 3627 C C . ASP D 1 39 ? 2.476 -32.304 -11.225 1.00 54.85 39 ASP D C 1
ATOM 3628 O O . ASP D 1 39 ? 2.058 -33.448 -11.400 1.00 57.98 39 ASP D O 1
ATOM 3633 N N . THR D 1 40 ? 2.574 -31.419 -12.214 1.00 56.74 40 THR D N 1
ATOM 3634 C CA . THR D 1 40 ? 2.291 -31.741 -13.604 1.00 56.03 40 THR D CA 1
ATOM 3635 C C . THR D 1 40 ? 3.540 -31.520 -14.445 1.00 54.73 40 THR D C 1
ATOM 3636 O O . THR D 1 40 ? 4.395 -30.695 -14.110 1.00 51.40 40 THR D O 1
ATOM 3640 N N . GLY D 1 41 ? 3.642 -32.273 -15.541 1.00 57.14 41 GLY D N 1
ATOM 3641 C CA . GLY D 1 41 ? 4.790 -32.127 -16.417 1.00 52.72 41 GLY D CA 1
ATOM 3642 C C . GLY D 1 41 ? 4.958 -30.711 -16.933 1.00 52.91 41 GLY D C 1
ATOM 3643 O O . GLY D 1 41 ? 6.079 -30.207 -17.036 1.00 53.03 41 GLY D O 1
ATOM 3644 N N . GLU D 1 42 ? 3.848 -30.044 -17.254 1.00 55.89 42 GLU D N 1
ATOM 3645 C CA . GLU D 1 42 ? 3.937 -28.675 -17.752 1.00 58.41 42 GLU D CA 1
ATOM 3646 C C . GLU D 1 42 ? 4.424 -27.722 -16.666 1.00 53.34 42 GLU D C 1
ATOM 3647 O O . GLU D 1 42 ? 5.235 -26.826 -16.933 1.00 53.16 42 GLU D O 1
ATOM 3653 N N . ASN D 1 43 ? 3.941 -27.900 -15.433 1.00 54.31 43 ASN D N 1
ATOM 3654 C CA . ASN D 1 43 ? 4.426 -27.081 -14.326 1.00 49.66 43 ASN D CA 1
ATOM 3655 C C . ASN D 1 43 ? 5.920 -27.295 -14.101 1.00 49.96 43 ASN D C 1
ATOM 3656 O O . ASN D 1 43 ? 6.668 -26.332 -13.896 1.00 47.53 43 ASN D O 1
ATOM 3661 N N . GLN D 1 44 ? 6.375 -28.551 -14.156 1.00 48.61 44 GLN D N 1
ATOM 3662 C CA . GLN D 1 44 ? 7.792 -28.834 -13.945 1.00 46.36 44 GLN D CA 1
ATOM 3663 C C . GLN D 1 44 ? 8.657 -28.131 -14.985 1.00 45.83 44 GLN D C 1
ATOM 3664 O O . GLN D 1 44 ? 9.622 -27.440 -14.641 1.00 45.02 44 GLN D O 1
ATOM 3670 N N . GLY D 1 45 ? 8.315 -28.282 -16.266 1.00 51.25 45 GLY D N 1
ATOM 3671 C CA . GLY D 1 45 ? 9.122 -27.673 -17.314 1.00 47.85 45 GLY D CA 1
ATOM 3672 C C . GLY D 1 45 ? 9.210 -26.165 -17.190 1.00 46.68 45 GLY D C 1
ATOM 3673 O O . GLY D 1 45 ? 10.262 -25.571 -17.441 1.00 47.69 45 GLY D O 1
ATOM 3674 N N . TYR D 1 46 ? 8.112 -25.523 -16.789 1.00 49.81 46 TYR D N 1
ATOM 3675 C CA . TYR D 1 46 ? 8.100 -24.067 -16.710 1.00 46.87 46 TYR D CA 1
ATOM 3676 C C . TYR D 1 46 ? 8.997 -23.562 -15.583 1.00 43.39 46 TYR D C 1
ATOM 3677 O O . TYR D 1 46 ? 9.841 -22.681 -15.792 1.00 42.98 46 TYR D O 1
ATOM 3686 N N . VAL D 1 47 ? 8.828 -24.105 -14.377 1.00 42.83 47 VAL D N 1
ATOM 3687 C CA . VAL D 1 47 ? 9.560 -23.581 -13.227 1.00 40.04 47 VAL D CA 1
ATOM 3688 C C . VAL D 1 47 ? 11.026 -24.023 -13.244 1.00 41.66 47 VAL D C 1
ATOM 3689 O O . VAL D 1 47 ? 11.895 -23.308 -12.729 1.00 41.18 47 VAL D O 1
ATOM 3693 N N . LYS D 1 48 ? 11.335 -25.174 -13.852 1.00 44.34 48 LYS D N 1
ATOM 3694 C CA . LYS D 1 48 ? 12.732 -25.514 -14.126 1.00 40.69 48 LYS D CA 1
ATOM 3695 C C . LYS D 1 48 ? 13.396 -24.438 -14.978 1.00 41.48 48 LYS D C 1
ATOM 3696 O O . LYS D 1 48 ? 14.492 -23.965 -14.659 1.00 41.59 48 LYS D O 1
ATOM 3702 N N . CYS D 1 49 ? 12.732 -24.031 -16.065 1.00 44.41 49 CYS D N 1
ATOM 3703 C CA . CYS D 1 49 ? 13.230 -22.932 -16.892 1.00 42.95 49 CYS D CA 1
ATOM 3704 C C . CYS D 1 49 ? 13.345 -21.638 -16.094 1.00 45.32 49 CYS D C 1
ATOM 3705 O O . CYS D 1 49 ? 14.297 -20.866 -16.275 1.00 40.96 49 CYS D O 1
ATOM 3708 N N . VAL D 1 50 ? 12.367 -21.370 -15.225 1.00 42.61 50 VAL D N 1
ATOM 3709 C CA . VAL D 1 50 ? 12.388 -20.148 -14.432 1.00 38.66 50 VAL D CA 1
ATOM 3710 C C . VAL D 1 50 ? 13.565 -20.167 -13.466 1.00 38.99 50 VAL D C 1
ATOM 3711 O O . VAL D 1 50 ? 14.316 -19.191 -13.356 1.00 38.05 50 VAL D O 1
ATOM 3715 N N . PHE D 1 51 ? 13.769 -21.293 -12.781 1.00 39.07 51 PHE D N 1
ATOM 3716 C CA . PHE D 1 51 ? 14.855 -21.390 -11.812 1.00 38.84 51 PHE D CA 1
ATOM 3717 C C . PHE D 1 51 ? 16.225 -21.336 -12.484 1.00 36.65 51 PHE D C 1
ATOM 3718 O O . PHE D 1 51 ? 17.177 -20.801 -11.906 1.00 34.74 51 PHE D O 1
ATOM 3726 N N . LYS D 1 52 ? 16.356 -21.876 -13.697 1.00 39.42 52 LYS D N 1
ATOM 3727 C CA . LYS D 1 52 ? 17.618 -21.706 -14.410 1.00 41.31 52 LYS D CA 1
ATOM 3728 C C . LYS D 1 52 ? 17.826 -20.259 -14.834 1.00 39.41 52 LYS D C 1
ATOM 3729 O O . LYS D 1 52 ? 18.962 -19.771 -14.836 1.00 38.90 52 LYS D O 1
ATOM 3735 N N . GLU D 1 53 ? 16.748 -19.552 -15.174 1.00 42.92 53 GLU D N 1
ATOM 3736 C CA . GLU D 1 53 ? 16.866 -18.122 -15.437 1.00 43.95 53 GLU D CA 1
ATOM 3737 C C . GLU D 1 53 ? 17.321 -17.372 -14.188 1.00 40.70 53 GLU D C 1
ATOM 3738 O O . GLU D 1 53 ? 18.215 -16.520 -14.259 1.00 37.65 53 GLU D O 1
ATOM 3744 N N . PHE D 1 54 ? 16.733 -17.686 -13.027 1.00 39.52 54 PHE D N 1
ATOM 3745 C CA . PHE D 1 54 ? 17.225 -17.098 -11.783 1.00 37.37 54 PHE D CA 1
ATOM 3746 C C . PHE D 1 54 ? 18.651 -17.503 -11.439 1.00 36.02 54 PHE D C 1
ATOM 3747 O O . PHE D 1 54 ? 19.279 -16.847 -10.597 1.00 32.80 54 PHE D O 1
ATOM 3755 N N . GLY D 1 55 ? 19.184 -18.549 -12.061 1.00 34.88 55 GLY D N 1
ATOM 3756 C CA . GLY D 1 55 ? 20.418 -19.115 -11.572 1.00 36.00 55 GLY D CA 1
ATOM 3757 C C . GLY D 1 55 ? 20.257 -20.012 -10.365 1.00 33.33 55 GLY D C 1
ATOM 3758 O O . GLY D 1 55 ? 21.265 -20.407 -9.769 1.00 32.03 55 GLY D O 1
ATOM 3759 N N . TYR D 1 56 ? 19.018 -20.345 -9.984 1.00 32.50 56 TYR D N 1
ATOM 3760 C CA . TYR D 1 56 ? 18.773 -21.244 -8.860 1.00 28.83 56 TYR D CA 1
ATOM 3761 C C . TYR D 1 56 ? 19.041 -22.701 -9.208 1.00 31.49 56 TYR D C 1
ATOM 3762 O O . TYR D 1 56 ? 19.263 -23.512 -8.302 1.00 30.42 56 TYR D O 1
ATOM 3771 N N . LEU D 1 57 ? 18.987 -23.053 -10.489 1.00 33.18 57 LEU D N 1
ATOM 3772 C CA . LEU D 1 57 ? 19.243 -24.403 -10.970 1.00 36.27 57 LEU D CA 1
ATOM 3773 C C . LEU D 1 57 ? 20.365 -24.322 -11.990 1.00 40.55 57 LEU D C 1
ATOM 3774 O O . LEU D 1 57 ? 20.292 -23.522 -12.928 1.00 38.43 57 LEU D O 1
ATOM 3779 N N . ASN D 1 58 ? 21.400 -25.134 -11.800 1.00 42.51 58 ASN D N 1
ATOM 3780 C CA . ASN D 1 58 ? 22.574 -25.083 -12.658 1.00 49.77 58 ASN D CA 1
ATOM 3781 C C . ASN D 1 58 ? 22.360 -25.988 -13.868 1.00 54.31 58 ASN D C 1
ATOM 3782 O O . ASN D 1 58 ? 21.269 -26.521 -14.092 1.00 53.99 58 ASN D O 1
ATOM 3787 N N . GLY D 1 59 ? 23.417 -26.180 -14.658 1.00 64.69 59 GLY D N 1
ATOM 3788 C CA . GLY D 1 59 ? 23.344 -27.097 -15.780 1.00 63.45 59 GLY D CA 1
ATOM 3789 C C . GLY D 1 59 ? 23.287 -28.555 -15.380 1.00 59.21 59 GLY D C 1
ATOM 3790 O O . GLY D 1 59 ? 22.886 -29.393 -16.193 1.00 62.18 59 GLY D O 1
ATOM 3791 N N . GLU D 1 60 ? 23.675 -28.876 -14.148 1.00 53.99 60 GLU D N 1
ATOM 3792 C CA . GLU D 1 60 ? 23.619 -30.242 -13.647 1.00 51.59 60 GLU D CA 1
ATOM 3793 C C . GLU D 1 60 ? 22.312 -30.568 -12.941 1.00 51.41 60 GLU D C 1
ATOM 3794 O O . GLU D 1 60 ? 22.161 -31.687 -12.439 1.00 46.92 60 GLU D O 1
ATOM 3800 N N . GLY D 1 61 ? 21.372 -29.626 -12.888 1.00 49.52 61 GLY D N 1
ATOM 3801 C CA . GLY D 1 61 ? 20.121 -29.837 -12.191 1.00 42.66 61 GLY D CA 1
ATOM 3802 C C . GLY D 1 61 ? 20.196 -29.695 -10.690 1.00 35.27 61 GLY D C 1
ATOM 3803 O O . GLY D 1 61 ? 19.244 -30.072 -10.000 1.00 31.53 61 GLY D O 1
ATOM 3804 N N . GLN D 1 62 ? 21.290 -29.169 -10.160 1.00 34.29 62 GLN D N 1
ATOM 3805 C CA . GLN D 1 62 ? 21.434 -28.991 -8.728 1.00 32.02 62 GLN D CA 1
ATOM 3806 C C . GLN D 1 62 ? 21.035 -27.574 -8.329 1.00 32.28 62 GLN D C 1
ATOM 3807 O O . GLN D 1 62 ? 21.214 -26.620 -9.088 1.00 29.99 62 GLN D O 1
ATOM 3813 N N . PHE D 1 63 ? 20.469 -27.456 -7.133 1.00 28.37 63 PHE D N 1
ATOM 3814 C CA . PHE D 1 63 ? 20.060 -26.164 -6.608 1.00 30.28 63 PHE D CA 1
ATOM 3815 C C . PHE D 1 63 ? 21.279 -25.344 -6.195 1.00 29.43 63 PHE D C 1
ATOM 3816 O O . PHE D 1 63 ? 22.233 -25.867 -5.615 1.00 28.73 63 PHE D O 1
ATOM 3824 N N . ASN D 1 64 ? 21.236 -24.047 -6.480 1.00 29.45 64 ASN D N 1
ATOM 3825 C CA . ASN D 1 64 ? 22.347 -23.133 -6.209 1.00 27.60 64 ASN D CA 1
ATOM 3826 C C . ASN D 1 64 ? 21.994 -22.290 -4.985 1.00 29.30 64 ASN D C 1
ATOM 3827 O O . ASN D 1 64 ? 21.351 -21.245 -5.100 1.00 26.97 64 ASN D O 1
ATOM 3832 N N . LYS D 1 65 ? 22.435 -22.741 -3.810 1.00 27.70 65 LYS D N 1
ATOM 3833 C CA . LYS D 1 65 ? 22.145 -22.016 -2.577 1.00 29.31 65 LYS D CA 1
ATOM 3834 C C . LYS D 1 65 ? 22.786 -20.635 -2.561 1.00 29.41 65 LYS D C 1
ATOM 3835 O O . LYS D 1 65 ? 22.239 -19.707 -1.952 1.00 26.50 65 LYS D O 1
ATOM 3841 N N . GLN D 1 66 ? 23.952 -20.482 -3.197 1.00 28.62 66 GLN D N 1
ATOM 3842 C CA . GLN D 1 66 ? 24.590 -19.173 -3.235 1.00 31.39 66 GLN D CA 1
ATOM 3843 C C . GLN D 1 66 ? 23.729 -18.168 -3.984 1.00 30.42 66 GLN D C 1
ATOM 3844 O O . GLN D 1 66 ? 23.663 -16.994 -3.601 1.00 29.07 66 GLN D O 1
ATOM 3850 N N . ALA D 1 67 ? 23.078 -18.597 -5.072 1.00 27.79 67 ALA D N 1
ATOM 3851 C CA . ALA D 1 67 ? 22.228 -17.657 -5.798 1.00 30.23 67 ALA D CA 1
ATOM 3852 C C . ALA D 1 67 ? 20.989 -17.297 -4.989 1.00 27.36 67 ALA D C 1
ATOM 3853 O O . ALA D 1 67 ? 20.519 -16.158 -5.054 1.00 27.94 67 ALA D O 1
ATOM 3855 N N . LEU D 1 68 ? 20.458 -18.241 -4.207 1.00 27.55 68 LEU D N 1
ATOM 3856 C CA . LEU D 1 68 ? 19.323 -17.924 -3.350 1.00 27.19 68 LEU D CA 1
ATOM 3857 C C . LEU D 1 68 ? 19.700 -16.882 -2.302 1.00 27.05 68 LEU D C 1
ATOM 3858 O O . LEU D 1 68 ? 18.964 -15.908 -2.085 1.00 25.00 68 LEU D O 1
ATOM 3863 N N . LEU D 1 69 ? 20.847 -17.073 -1.637 1.00 22.64 69 LEU D N 1
ATOM 3864 C CA . LEU D 1 69 ? 21.273 -16.137 -0.602 1.00 25.57 69 LEU D CA 1
ATOM 3865 C C . LEU D 1 69 ? 21.580 -14.767 -1.181 1.00 27.20 69 LEU D C 1
ATOM 3866 O O . LEU D 1 69 ? 21.336 -13.748 -0.525 1.00 26.78 69 LEU D O 1
ATOM 3871 N N . LYS D 1 70 ? 22.109 -14.720 -2.401 1.00 25.42 70 LYS D N 1
ATOM 3872 C CA . LYS D 1 70 ? 22.413 -13.435 -3.018 1.00 28.86 70 LYS D CA 1
ATOM 3873 C C . LYS D 1 70 ? 21.140 -12.626 -3.239 1.00 28.97 70 LYS D C 1
ATOM 3874 O O . LYS D 1 70 ? 21.124 -11.406 -3.032 1.00 27.64 70 LYS D O 1
ATOM 3880 N N . ASP D 1 71 ? 20.052 -13.295 -3.631 1.00 27.34 71 ASP D N 1
ATOM 3881 C CA . ASP D 1 71 ? 18.775 -12.604 -3.770 1.00 27.53 71 ASP D CA 1
ATOM 3882 C C . ASP D 1 71 ? 18.278 -12.087 -2.425 1.00 28.83 71 ASP D C 1
ATOM 3883 O O . ASP D 1 71 ? 17.764 -10.964 -2.336 1.00 26.98 71 ASP D O 1
ATOM 3888 N N . TYR D 1 72 ? 18.425 -12.888 -1.366 1.00 24.04 72 TYR D N 1
ATOM 3889 C CA . TYR D 1 72 ? 18.067 -12.421 -0.031 1.00 26.44 72 TYR D CA 1
ATOM 3890 C C . TYR D 1 72 ? 18.873 -11.182 0.347 1.00 28.70 72 TYR D C 1
ATOM 3891 O O . TYR D 1 72 ? 18.310 -10.167 0.777 1.00 28.02 72 TYR D O 1
ATOM 3900 N N . HIS D 1 73 ? 20.195 -11.242 0.178 1.00 27.94 73 HIS D N 1
ATOM 3901 C CA . HIS D 1 73 ? 21.047 -10.110 0.536 1.00 29.00 73 HIS D CA 1
ATOM 3902 C C . HIS D 1 73 ? 20.669 -8.868 -0.260 1.00 29.09 73 HIS D C 1
ATOM 3903 O O . HIS D 1 73 ? 20.532 -7.773 0.298 1.00 31.42 73 HIS D O 1
ATOM 3910 N N . GLN D 1 74 ? 20.504 -9.026 -1.574 1.00 30.27 74 GLN D N 1
ATOM 3911 C CA . GLN D 1 74 ? 20.149 -7.902 -2.430 1.00 30.91 74 GLN D CA 1
ATOM 3912 C C . GLN D 1 74 ? 18.837 -7.252 -2.015 1.00 32.66 74 GLN D C 1
ATOM 3913 O O . GLN D 1 74 ? 18.664 -6.039 -2.184 1.00 32.72 74 GLN D O 1
ATOM 3919 N N . ALA D 1 75 ? 17.907 -8.031 -1.484 1.00 28.13 75 ALA D N 1
ATOM 3920 C CA . ALA D 1 75 ? 16.627 -7.499 -1.043 1.00 29.80 75 ALA D CA 1
ATOM 3921 C C . ALA D 1 75 ? 16.682 -6.956 0.379 1.00 29.91 75 ALA D C 1
ATOM 3922 O O . ALA D 1 75 ? 15.640 -6.561 0.917 1.00 25.49 75 ALA D O 1
ATOM 3924 N N . GLY D 1 76 ? 17.862 -6.940 0.998 1.00 28.61 76 GLY D N 1
ATOM 3925 C CA . GLY D 1 76 ? 18.033 -6.412 2.334 1.00 28.53 76 GLY D CA 1
ATOM 3926 C C . GLY D 1 76 ? 17.995 -7.414 3.468 1.00 28.91 76 GLY D C 1
ATOM 3927 O O . GLY D 1 76 ? 17.981 -6.996 4.631 1.00 29.25 76 GLY D O 1
ATOM 3928 N N . PHE D 1 77 ? 17.967 -8.713 3.181 1.00 25.96 77 PHE D N 1
ATOM 3929 C CA . PHE D 1 77 ? 17.943 -9.757 4.205 1.00 27.61 77 PHE D CA 1
ATOM 3930 C C . PHE D 1 77 ? 19.316 -10.430 4.246 1.00 32.30 77 PHE D C 1
ATOM 3931 O O . PHE D 1 77 ? 19.553 -11.415 3.547 1.00 28.04 77 PHE D O 1
ATOM 3939 N N . LYS D 1 78 ? 20.223 -9.898 5.072 1.00 31.72 78 LYS D N 1
ATOM 3940 C CA . LYS D 1 78 ? 21.564 -10.460 5.198 1.00 32.83 78 LYS D CA 1
ATOM 3941 C C . LYS D 1 78 ? 21.846 -11.118 6.540 1.00 31.76 78 LYS D C 1
ATOM 3942 O O . LYS D 1 78 ? 22.935 -11.666 6.720 1.00 31.71 78 LYS D O 1
ATOM 3948 N N . ASN D 1 79 ? 20.919 -11.078 7.489 1.00 28.20 79 ASN D N 1
ATOM 3949 C CA . ASN D 1 79 ? 21.151 -11.675 8.795 1.00 33.58 79 ASN D CA 1
ATOM 3950 C C . ASN D 1 79 ? 20.447 -13.019 8.965 1.00 33.95 79 ASN D C 1
ATOM 3951 O O . ASN D 1 79 ? 20.317 -13.507 10.094 1.00 37.51 79 ASN D O 1
ATOM 3956 N N . LYS D 1 80 ? 20.032 -13.645 7.861 1.00 33.15 80 LYS D N 1
ATOM 3957 C CA . LYS D 1 80 ? 19.122 -14.788 7.900 1.00 35.16 80 LYS D CA 1
ATOM 3958 C C . LYS D 1 80 ? 19.683 -16.033 7.227 1.00 28.94 80 LYS D C 1
ATOM 3959 O O . LYS D 1 80 ? 18.927 -16.986 7.033 1.00 33.66 80 LYS D O 1
ATOM 3965 N N . ASP D 1 81 ? 20.963 -16.042 6.828 1.00 32.58 81 ASP D N 1
ATOM 3966 C CA . ASP D 1 81 ? 21.447 -17.109 5.950 1.00 32.79 81 ASP D CA 1
ATOM 3967 C C . ASP D 1 81 ? 21.215 -18.482 6.555 1.00 34.82 81 ASP D C 1
ATOM 3968 O O . ASP D 1 81 ? 20.878 -19.431 5.837 1.00 34.66 81 ASP D O 1
ATOM 3973 N N . LYS D 1 82 ? 21.401 -18.610 7.872 1.00 36.35 82 LYS D N 1
ATOM 3974 C CA . LYS D 1 82 ? 21.222 -19.901 8.530 1.00 38.06 82 LYS D CA 1
ATOM 3975 C C . LYS D 1 82 ? 19.772 -20.361 8.459 1.00 37.51 82 LYS D C 1
A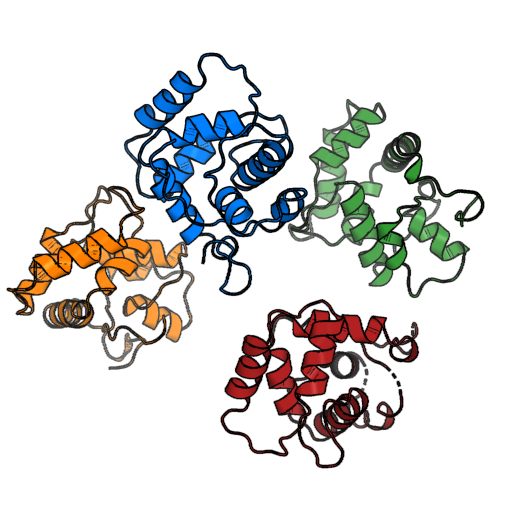TOM 3976 O O . LYS D 1 82 ? 19.493 -21.518 8.118 1.00 40.90 82 LYS D O 1
ATOM 3982 N N . ALA D 1 83 ? 18.832 -19.466 8.772 1.00 35.16 83 ALA D N 1
ATOM 3983 C CA . ALA D 1 83 ? 17.423 -19.842 8.787 1.00 34.57 83 ALA D CA 1
ATOM 3984 C C . ALA D 1 83 ? 16.883 -20.084 7.384 1.00 36.19 83 ALA D C 1
ATOM 3985 O O . ALA D 1 83 ? 15.935 -20.859 7.216 1.00 30.46 83 ALA D O 1
ATOM 3987 N N . VAL D 1 84 ? 17.462 -19.430 6.373 1.00 31.80 84 VAL D N 1
ATOM 3988 C CA . VAL D 1 84 ? 17.055 -19.672 4.990 1.00 29.32 84 VAL D CA 1
ATOM 3989 C C . VAL D 1 84 ? 17.490 -21.061 4.541 1.00 32.13 84 VAL D C 1
ATOM 3990 O O . VAL D 1 84 ? 16.686 -21.848 4.022 1.00 27.03 84 VAL D O 1
ATOM 3994 N N . LEU D 1 85 ? 18.771 -21.385 4.730 1.00 30.16 85 LEU D N 1
ATOM 3995 C CA . LEU D 1 85 ? 19.256 -22.685 4.284 1.00 31.87 85 LEU D CA 1
ATOM 3996 C C . LEU D 1 85 ? 18.640 -23.810 5.103 1.00 34.08 85 LEU D C 1
ATOM 3997 O O . LEU D 1 85 ? 18.304 -24.865 4.559 1.00 32.29 85 LEU D O 1
ATOM 4002 N N . GLU D 1 86 ? 18.449 -23.591 6.406 1.00 38.07 86 GLU D N 1
ATOM 4003 C CA . GLU D 1 86 ? 17.856 -24.625 7.248 1.00 40.00 86 GLU D CA 1
ATOM 4004 C C . GLU D 1 86 ? 16.412 -24.905 6.843 1.00 38.12 86 GLU D C 1
ATOM 4005 O O . GLU D 1 86 ? 15.996 -26.068 6.768 1.00 39.19 86 GLU D O 1
ATOM 4011 N N . SER D 1 87 ? 15.637 -23.853 6.574 1.00 34.50 87 SER D N 1
ATOM 4012 C CA . SER D 1 87 ? 14.280 -24.027 6.063 1.00 33.01 87 SER D CA 1
ATOM 4013 C C . SER D 1 87 ? 14.276 -24.881 4.799 1.00 34.69 87 SER D C 1
ATOM 4014 O O . SER D 1 87 ? 13.546 -25.880 4.708 1.00 30.01 87 SER D O 1
ATOM 4017 N N . TYR D 1 88 ? 15.094 -24.499 3.811 1.00 30.98 88 TYR D N 1
ATOM 4018 C CA . TYR D 1 88 ? 15.198 -25.273 2.575 1.00 31.21 88 TYR D CA 1
ATOM 4019 C C . TYR D 1 88 ? 15.651 -26.700 2.854 1.00 29.35 88 TYR D C 1
ATOM 4020 O O . TYR D 1 88 ? 15.055 -27.660 2.350 1.00 30.69 88 TYR D O 1
ATOM 4029 N N . ASP D 1 89 ? 16.714 -26.861 3.654 1.00 31.13 89 ASP D N 1
ATOM 4030 C CA . ASP D 1 89 ? 17.274 -28.193 3.880 1.00 31.66 89 ASP D CA 1
ATOM 4031 C C . ASP D 1 89 ? 16.292 -29.090 4.617 1.00 32.04 89 ASP D C 1
ATOM 4032 O O . ASP D 1 89 ? 16.133 -30.265 4.268 1.00 34.35 89 ASP D O 1
ATOM 4037 N N . GLY D 1 90 ? 15.628 -28.563 5.645 1.00 31.81 90 GLY D N 1
ATOM 4038 C CA . GLY D 1 90 ? 14.630 -29.358 6.339 1.00 31.61 90 GLY D CA 1
ATOM 4039 C C . GLY D 1 90 ? 13.504 -29.786 5.420 1.00 31.28 90 GLY D C 1
ATOM 4040 O O . GLY D 1 90 ? 13.026 -30.925 5.488 1.00 32.58 90 GLY D O 1
ATOM 4041 N N . CYS D 1 91 ? 13.089 -28.891 4.523 1.00 28.73 91 CYS D N 1
ATOM 4042 C CA . CYS D 1 91 ? 12.037 -29.227 3.569 1.00 29.98 91 CYS D CA 1
ATOM 4043 C C . CYS D 1 91 ? 12.500 -30.254 2.529 1.00 28.79 91 CYS D C 1
ATOM 4044 O O . CYS D 1 91 ? 11.706 -31.104 2.114 1.00 28.11 91 CYS D O 1
ATOM 4047 N N . MET D 1 92 ? 13.769 -30.203 2.098 1.00 26.57 92 MET D N 1
ATOM 4048 C CA . MET D 1 92 ? 14.364 -31.196 1.199 1.00 29.77 92 MET D CA 1
ATOM 4049 C C . MET D 1 92 ? 15.056 -32.351 1.914 1.00 27.14 92 MET D C 1
ATOM 4050 O O . MET D 1 92 ? 15.928 -32.994 1.313 1.00 24.32 92 MET D O 1
ATOM 4055 N N . LYS D 1 93 ? 14.685 -32.659 3.157 1.00 26.58 93 LYS D N 1
ATOM 4056 C CA . LYS D 1 93 ? 15.419 -33.673 3.908 1.00 26.53 93 LYS D CA 1
ATOM 4057 C C . LYS D 1 93 ? 15.393 -35.040 3.227 1.00 26.31 93 LYS D C 1
ATOM 4058 O O . LYS D 1 93 ? 16.357 -35.804 3.346 1.00 27.11 93 LYS D O 1
ATOM 4064 N N . ASN D 1 94 ? 14.341 -35.354 2.476 1.00 24.91 94 ASN D N 1
ATOM 4065 C CA . ASN D 1 94 ? 14.216 -36.667 1.854 1.00 24.79 94 ASN D CA 1
ATOM 4066 C C . ASN D 1 94 ? 14.596 -36.679 0.378 1.00 25.26 94 ASN D C 1
ATOM 4067 O O . ASN D 1 94 ? 14.364 -37.682 -0.303 1.00 26.56 94 ASN D O 1
ATOM 4072 N N . TYR D 1 95 ? 15.195 -35.607 -0.127 1.00 24.43 95 TYR D N 1
ATOM 4073 C CA . TYR D 1 95 ? 15.437 -35.455 -1.551 1.00 25.09 95 TYR D CA 1
ATOM 4074 C C . TYR D 1 95 ? 16.932 -35.384 -1.841 1.00 25.60 95 TYR D C 1
ATOM 4075 O O . TYR D 1 95 ? 17.719 -34.901 -1.021 1.00 25.80 95 TYR D O 1
ATOM 4084 N N . GLY D 1 96 ? 17.307 -35.870 -3.025 1.00 25.69 96 GLY D N 1
ATOM 4085 C CA . GLY D 1 96 ? 18.690 -35.941 -3.436 1.00 25.69 96 GLY D CA 1
ATOM 4086 C C . GLY D 1 96 ? 19.173 -34.702 -4.162 1.00 25.43 96 GLY D C 1
ATOM 4087 O O . GLY D 1 96 ? 18.525 -33.658 -4.144 1.00 26.06 96 GLY D O 1
ATOM 4088 N N . PRO D 1 97 ? 20.326 -34.809 -4.834 1.00 27.83 97 PRO D N 1
ATOM 4089 C CA . PRO D 1 97 ? 20.966 -33.610 -5.397 1.00 27.45 97 PRO D CA 1
ATOM 4090 C C . PRO D 1 97 ? 20.318 -33.039 -6.648 1.00 28.83 97 PRO D C 1
ATOM 4091 O O . PRO D 1 97 ? 20.614 -31.884 -6.984 1.00 29.64 97 PRO D O 1
ATOM 4095 N N . THR D 1 98 ? 19.456 -33.773 -7.352 1.00 28.69 98 THR D N 1
ATOM 4096 C CA . THR D 1 98 ? 18.798 -33.258 -8.556 1.00 29.29 98 THR D CA 1
ATOM 4097 C C . THR D 1 98 ? 17.292 -33.438 -8.410 1.00 29.61 98 THR D C 1
ATOM 4098 O O . THR D 1 98 ? 16.674 -34.257 -9.104 1.00 31.14 98 THR D O 1
ATOM 4102 N N . PRO D 1 99 ? 16.671 -32.684 -7.514 1.00 28.38 99 PRO D N 1
ATOM 4103 C CA . PRO D 1 99 ? 15.235 -32.841 -7.280 1.00 29.40 99 PRO D CA 1
ATOM 4104 C C . PRO D 1 99 ? 14.410 -32.050 -8.284 1.00 33.85 99 PRO D C 1
ATOM 4105 O O . PRO D 1 99 ? 14.897 -31.128 -8.942 1.00 30.20 99 PRO D O 1
ATOM 4109 N N . ASN D 1 100 ? 13.132 -32.417 -8.371 1.00 31.13 100 ASN D N 1
ATOM 4110 C CA . ASN D 1 100 ? 12.240 -31.805 -9.344 1.00 35.04 100 ASN D CA 1
ATOM 4111 C C . ASN D 1 100 ? 11.928 -30.359 -8.974 1.00 33.06 100 ASN D C 1
ATOM 4112 O O . ASN D 1 100 ? 11.893 -29.979 -7.797 1.00 31.09 100 ASN D O 1
ATOM 4117 N N . ALA D 1 101 ? 11.699 -29.549 -10.010 1.00 33.07 101 ALA D N 1
ATOM 4118 C CA . ALA D 1 101 ? 11.565 -28.107 -9.822 1.00 35.59 101 ALA D CA 1
ATOM 4119 C C . ALA D 1 101 ? 10.367 -27.744 -8.947 1.00 35.65 101 ALA D C 1
ATOM 4120 O O . ALA D 1 101 ? 10.430 -26.767 -8.189 1.00 35.63 101 ALA D O 1
ATOM 4122 N N . MET D 1 102 ? 9.270 -28.505 -9.034 1.00 35.47 102 MET D N 1
ATOM 4123 C CA . MET D 1 102 ? 8.102 -28.217 -8.200 1.00 37.87 102 MET D CA 1
ATOM 4124 C C . MET D 1 102 ? 8.411 -28.392 -6.721 1.00 35.64 102 MET D C 1
ATOM 4125 O O . MET D 1 102 ? 7.944 -27.606 -5.887 1.00 35.77 102 MET D O 1
ATOM 4130 N N . LYS D 1 103 ? 9.180 -29.423 -6.366 1.00 34.38 103 LYS D N 1
ATOM 4131 C CA . LYS D 1 103 ? 9.545 -29.583 -4.963 1.00 36.18 103 LYS D CA 1
ATOM 4132 C C . LYS D 1 103 ? 10.522 -28.506 -4.519 1.00 33.11 103 LYS D C 1
ATOM 4133 O O . LYS D 1 103 ? 10.456 -28.049 -3.371 1.00 33.36 103 LYS D O 1
ATOM 4139 N N . ILE D 1 104 ? 11.429 -28.084 -5.406 1.00 32.17 104 ILE D N 1
ATOM 4140 C CA . ILE D 1 104 ? 12.291 -26.950 -5.082 1.00 32.96 104 ILE D CA 1
ATOM 4141 C C . ILE D 1 104 ? 11.447 -25.713 -4.801 1.00 29.34 104 ILE D C 1
ATOM 4142 O O . ILE D 1 104 ? 11.688 -24.989 -3.832 1.00 30.90 104 ILE D O 1
ATOM 4147 N N . LEU D 1 105 ? 10.443 -25.461 -5.646 1.00 30.66 105 LEU D N 1
ATOM 4148 C CA . LEU D 1 105 ? 9.544 -24.327 -5.434 1.00 30.78 105 LEU D CA 1
ATOM 4149 C C . LEU D 1 105 ? 8.813 -24.452 -4.103 1.00 33.66 105 LEU D C 1
ATOM 4150 O O . LEU D 1 105 ? 8.730 -23.490 -3.327 1.00 30.93 105 LEU D O 1
ATOM 4155 N N . ASP D 1 106 ? 8.265 -25.639 -3.834 1.00 33.23 106 ASP D N 1
ATOM 4156 C CA . ASP D 1 106 ? 7.589 -25.906 -2.569 1.00 31.13 106 ASP D CA 1
ATOM 4157 C C . ASP D 1 106 ? 8.472 -25.531 -1.381 1.00 32.50 106 ASP D C 1
ATOM 4158 O O . ASP D 1 106 ? 8.012 -24.903 -0.418 1.00 29.33 106 ASP D O 1
ATOM 4163 N N . CYS D 1 107 ? 9.757 -25.860 -1.456 1.00 30.30 107 CYS D N 1
ATOM 4164 C CA . CYS D 1 107 ? 10.642 -25.651 -0.321 1.00 30.05 107 CYS D CA 1
ATOM 4165 C C . CYS D 1 107 ? 11.207 -24.238 -0.239 1.00 25.55 107 CYS D C 1
ATOM 4166 O O . CYS D 1 107 ? 11.353 -23.718 0.872 1.00 25.95 107 CYS D O 1
ATOM 4169 N N . VAL D 1 108 ? 11.513 -23.590 -1.368 1.00 24.41 108 VAL D N 1
ATOM 4170 C CA . VAL D 1 108 ? 12.050 -22.234 -1.264 1.00 27.56 108 VAL D CA 1
ATOM 4171 C C . VAL D 1 108 ? 10.973 -21.278 -0.769 1.00 26.91 108 VAL D C 1
ATOM 4172 O O . VAL D 1 108 ? 11.281 -20.249 -0.163 1.00 28.38 108 VAL D O 1
ATOM 4176 N N . THR D 1 109 ? 9.704 -21.596 -1.006 1.00 26.55 109 THR D N 1
ATOM 4177 C CA . THR D 1 109 ? 8.611 -20.705 -0.637 1.00 29.38 109 THR D CA 1
ATOM 4178 C C . THR D 1 109 ? 8.116 -20.926 0.786 1.00 31.64 109 THR D C 1
ATOM 4179 O O . THR D 1 109 ? 7.155 -20.268 1.197 1.00 31.73 109 THR D O 1
ATOM 4183 N N . LYS D 1 110 ? 8.749 -21.820 1.553 1.00 30.65 110 LYS D N 1
ATOM 4184 C CA . LYS D 1 110 ? 8.390 -21.936 2.962 1.00 31.21 110 LYS D CA 1
ATOM 4185 C C . LYS D 1 110 ? 8.873 -20.733 3.760 1.00 29.53 110 LYS D C 1
ATOM 4186 O O . LYS D 1 110 ? 8.198 -20.308 4.704 1.00 29.35 110 LYS D O 1
ATOM 4192 N N . ASP D 1 111 ? 10.027 -20.171 3.411 1.00 27.01 111 ASP D N 1
ATOM 4193 C CA . ASP D 1 111 ? 10.510 -18.999 4.130 1.00 25.86 111 ASP D CA 1
ATOM 4194 C C . ASP D 1 111 ? 9.589 -17.809 3.880 1.00 27.05 111 ASP D C 1
ATOM 4195 O O . ASP D 1 111 ? 9.238 -17.512 2.733 1.00 25.00 111 ASP D O 1
ATOM 4200 N N . LYS D 1 112 ? 9.198 -17.124 4.964 1.00 22.67 112 LYS D N 1
ATOM 4201 C CA . LYS D 1 112 ? 8.168 -16.095 4.858 1.00 27.01 112 LYS D CA 1
ATOM 4202 C C . LYS D 1 112 ? 8.622 -14.891 4.044 1.00 25.13 112 LYS D C 1
ATOM 4203 O O . LYS D 1 112 ? 7.774 -14.135 3.559 1.00 26.20 112 LYS D O 1
ATOM 4209 N N . ASP D 1 113 ? 9.927 -14.694 3.872 1.00 24.29 113 ASP D N 1
ATOM 4210 C CA . ASP D 1 113 ? 10.418 -13.527 3.158 1.00 25.88 113 ASP D CA 1
ATOM 4211 C C . ASP D 1 113 ? 10.708 -13.799 1.696 1.00 25.48 113 ASP D C 1
ATOM 4212 O O . ASP D 1 113 ? 11.072 -12.864 0.979 1.00 23.55 113 ASP D O 1
ATOM 4217 N N . PHE D 1 114 ? 10.554 -15.038 1.227 1.00 23.42 114 PHE D N 1
ATOM 4218 C CA . PHE D 1 114 ? 10.867 -15.298 -0.173 1.00 25.57 114 PHE D CA 1
ATOM 4219 C C . PHE D 1 114 ? 10.037 -14.463 -1.141 1.00 25.67 114 PHE D C 1
ATOM 4220 O O . PHE D 1 114 ? 10.611 -13.986 -2.136 1.00 24.92 114 PHE D O 1
ATOM 4228 N N . PRO D 1 115 ? 8.725 -14.254 -0.947 1.00 25.19 115 PRO D N 1
ATOM 4229 C CA . PRO D 1 115 ? 8.006 -13.391 -1.900 1.00 26.68 115 PRO D CA 1
ATOM 4230 C C . PRO D 1 115 ? 8.596 -11.996 -2.007 1.00 26.88 115 PRO D C 1
ATOM 4231 O O . PRO D 1 115 ? 8.793 -11.505 -3.122 1.00 28.01 115 PRO D O 1
ATOM 4235 N N . LYS D 1 116 ? 8.891 -11.342 -0.877 1.00 26.65 116 LYS D N 1
ATOM 4236 C CA . LYS D 1 116 ? 9.526 -10.025 -0.926 1.00 27.03 116 LYS D CA 1
ATOM 4237 C C . LYS D 1 116 ? 10.858 -10.083 -1.658 1.00 26.72 116 LYS D C 1
ATOM 4238 O O . LYS D 1 116 ? 11.200 -9.166 -2.417 1.00 27.12 116 LYS D O 1
ATOM 4244 N N . VAL D 1 117 ? 11.619 -11.158 -1.437 1.00 24.89 117 VAL D N 1
ATOM 4245 C CA . VAL D 1 117 ? 12.938 -11.295 -2.044 1.00 27.35 117 VAL D CA 1
ATOM 4246 C C . VAL D 1 117 ? 12.826 -11.409 -3.558 1.00 27.48 117 VAL D C 1
ATOM 4247 O O . VAL D 1 117 ? 13.494 -10.680 -4.303 1.00 27.11 117 VAL D O 1
ATOM 4251 N N . ILE D 1 118 ? 12.004 -12.342 -4.037 1.00 27.71 118 ILE D N 1
ATOM 4252 C CA . ILE D 1 118 ? 11.918 -12.555 -5.477 1.00 30.37 118 ILE D CA 1
ATOM 4253 C C . ILE D 1 118 ? 11.137 -11.424 -6.145 1.00 30.93 118 ILE D C 1
ATOM 4254 O O . ILE D 1 118 ? 11.377 -11.108 -7.318 1.00 32.08 118 ILE D O 1
ATOM 4259 N N . ASN D 1 119 ? 10.222 -10.777 -5.422 1.00 29.87 119 ASN D N 1
ATOM 4260 C CA . ASN D 1 119 ? 9.576 -9.594 -5.981 1.00 33.23 119 ASN D CA 1
ATOM 4261 C C . ASN D 1 119 ? 10.580 -8.463 -6.159 1.00 32.97 119 ASN D C 1
ATOM 4262 O O . ASN D 1 119 ? 10.547 -7.748 -7.168 1.00 34.26 119 ASN D O 1
ATOM 4267 N N . ALA D 1 120 ? 11.492 -8.298 -5.196 1.00 31.31 120 ALA D N 1
ATOM 4268 C CA . ALA D 1 120 ? 12.529 -7.282 -5.330 1.00 33.20 120 ALA D CA 1
ATOM 4269 C C . ALA D 1 120 ? 13.430 -7.566 -6.523 1.00 35.34 120 ALA D C 1
ATOM 4270 O O . ALA D 1 120 ? 13.902 -6.633 -7.182 1.00 37.90 120 ALA D O 1
ATOM 4272 N N . ARG D 1 121 ? 13.671 -8.840 -6.828 1.00 35.50 121 ARG D N 1
ATOM 4273 C CA . ARG D 1 121 ? 14.503 -9.132 -7.986 1.00 38.41 121 ARG D CA 1
ATOM 4274 C C . ARG D 1 121 ? 13.760 -8.883 -9.292 1.00 40.65 121 ARG D C 1
ATOM 4275 O O . ARG D 1 121 ? 14.383 -8.490 -10.284 1.00 44.57 121 ARG D O 1
ATOM 4283 N N . ARG D 1 122 ? 12.440 -9.075 -9.316 1.00 38.23 122 ARG D N 1
ATOM 4284 C CA . ARG D 1 122 ? 11.688 -8.689 -10.505 1.00 41.84 122 ARG D CA 1
ATOM 4285 C C . ARG D 1 122 ? 11.759 -7.185 -10.729 1.00 44.42 122 ARG D C 1
ATOM 4286 O O . ARG D 1 122 ? 11.927 -6.728 -11.865 1.00 47.11 122 ARG D O 1
ATOM 4294 N N . GLU D 1 123 ? 11.651 -6.402 -9.650 1.00 44.57 123 GLU D N 1
ATOM 4295 C CA . GLU D 1 123 ? 11.792 -4.951 -9.749 1.00 48.10 123 GLU D CA 1
ATOM 4296 C C . GLU D 1 123 ? 13.158 -4.564 -10.300 1.00 50.41 123 GLU D C 1
ATOM 4297 O O . GLU D 1 123 ? 13.299 -3.513 -10.935 1.00 47.04 123 GLU D O 1
ATOM 4303 N N . ARG D 1 124 ? 14.172 -5.398 -10.056 1.00 45.54 124 ARG D N 1
ATOM 4304 C CA . ARG D 1 124 ? 15.532 -5.163 -10.521 1.00 47.95 124 ARG D CA 1
ATOM 4305 C C . ARG D 1 124 ? 15.749 -5.596 -11.966 1.00 49.70 124 ARG D C 1
ATOM 4306 O O . ARG D 1 124 ? 16.818 -5.321 -12.523 1.00 49.83 124 ARG D O 1
ATOM 4314 N N . ASN D 1 125 ? 14.779 -6.280 -12.574 1.00 50.02 125 ASN D N 1
ATOM 4315 C CA . ASN D 1 125 ? 14.908 -6.861 -13.915 1.00 54.16 125 ASN D CA 1
ATOM 4316 C C . ASN D 1 125 ? 13.713 -6.377 -14.733 1.00 59.09 125 ASN D C 1
ATOM 4317 O O . ASN D 1 125 ? 12.656 -7.014 -14.733 1.00 58.39 125 ASN D O 1
ATOM 4322 N N . SER D 1 126 ? 13.894 -5.254 -15.436 1.00 61.58 126 SER D N 1
ATOM 4323 C CA . SER D 1 126 ? 12.769 -4.590 -16.088 1.00 64.06 126 SER D CA 1
ATOM 4324 C C . SER D 1 126 ? 12.086 -5.496 -17.106 1.00 65.16 126 SER D C 1
ATOM 4325 O O . SER D 1 126 ? 10.855 -5.490 -17.226 1.00 64.09 126 SER D O 1
ATOM 4328 N N . ASP D 1 127 ? 12.858 -6.286 -17.843 1.00 63.83 127 ASP D N 1
ATOM 4329 C CA . ASP D 1 127 ? 12.272 -7.129 -18.876 1.00 66.02 127 ASP D CA 1
ATOM 4330 C C . ASP D 1 127 ? 11.560 -8.362 -18.329 1.00 64.03 127 ASP D C 1
ATOM 4331 O O . ASP D 1 127 ? 11.037 -9.150 -19.124 1.00 62.05 127 ASP D O 1
ATOM 4336 N N . TRP D 1 128 ? 11.520 -8.553 -17.010 1.00 62.70 128 TRP D N 1
ATOM 4337 C CA . TRP D 1 128 ? 10.711 -9.608 -16.409 1.00 58.36 128 TRP D CA 1
ATOM 4338 C C . TRP D 1 128 ? 9.338 -9.115 -15.973 1.00 57.80 128 TRP D C 1
ATOM 4339 O O . TRP D 1 128 ? 8.555 -9.901 -15.429 1.00 55.31 128 TRP D O 1
ATOM 4350 N N . LYS D 1 129 ? 9.036 -7.834 -16.203 1.00 60.63 129 LYS D N 1
ATOM 4351 C CA . LYS D 1 129 ? 7.747 -7.244 -15.868 1.00 57.97 129 LYS D CA 1
ATOM 4352 C C . LYS D 1 129 ? 6.867 -7.247 -17.105 1.00 55.92 129 LYS D C 1
ATOM 4353 O O . LYS D 1 129 ? 7.267 -6.678 -18.132 1.00 56.61 129 LYS D O 1
ATOM 4359 N N . PRO D 1 130 ? 5.685 -7.852 -17.065 1.00 54.96 130 PRO D N 1
ATOM 4360 C CA . PRO D 1 130 ? 4.841 -7.909 -18.262 1.00 59.80 130 PRO D CA 1
ATOM 4361 C C . PRO D 1 130 ? 4.237 -6.549 -18.586 1.00 64.98 130 PRO D C 1
ATOM 4362 O O . PRO D 1 130 ? 4.326 -5.585 -17.819 1.00 60.92 130 PRO D O 1
ATOM 4366 N N . ASP D 1 131 ? 3.619 -6.487 -19.763 1.00 65.45 131 ASP D N 1
ATOM 4367 C CA . ASP D 1 131 ? 2.814 -5.358 -20.199 1.00 67.52 131 ASP D CA 1
ATOM 4368 C C . ASP D 1 131 ? 1.348 -5.605 -19.857 1.00 69.62 131 ASP D C 1
ATOM 4369 O O . ASP D 1 131 ? 0.961 -6.690 -19.420 1.00 67.16 131 ASP D O 1
ATOM 4374 N N . TRP D 1 132 ? 0.524 -4.581 -20.067 1.00 71.05 132 TRP D N 1
ATOM 4375 C CA . TRP D 1 132 ? -0.913 -4.708 -19.840 1.00 72.62 132 TRP D CA 1
ATOM 4376 C C . TRP D 1 132 ? -1.529 -5.697 -20.830 1.00 75.31 132 TRP D C 1
ATOM 4377 O O . TRP D 1 132 ? -2.353 -6.534 -20.459 1.00 75.18 132 TRP D O 1
ATOM 4379 N N . GLN D 1 134 ? 0.386 -8.088 -22.149 1.00 73.85 134 GLN D N 1
ATOM 4380 C CA . GLN D 1 134 ? 1.150 -9.291 -21.828 1.00 71.07 134 GLN D CA 1
ATOM 4381 C C . GLN D 1 134 ? 0.653 -9.971 -20.555 1.00 68.55 134 GLN D C 1
ATOM 4382 O O . GLN D 1 134 ? 0.517 -11.192 -20.512 1.00 67.68 134 GLN D O 1
ATOM 4388 N N . ALA D 1 135 ? 0.382 -9.175 -19.520 1.00 68.94 135 ALA D N 1
ATOM 4389 C CA . ALA D 1 135 ? 0.024 -9.727 -18.220 1.00 65.15 135 ALA D CA 1
ATOM 4390 C C . ALA D 1 135 ? -1.322 -10.442 -18.272 1.00 66.64 135 ALA D C 1
ATOM 4391 O O . ALA D 1 135 ? -2.235 -10.048 -18.999 1.00 69.26 135 ALA D O 1
ATOM 4393 N N . TYR D 1 136 ? -1.434 -11.512 -17.487 1.00 66.51 136 TYR D N 1
ATOM 4394 C CA . TYR D 1 136 ? -2.687 -12.236 -17.324 1.00 67.31 136 TYR D CA 1
ATOM 4395 C C . TYR D 1 136 ? -3.267 -12.089 -15.924 1.00 69.24 136 TYR D C 1
ATOM 4396 O O . TYR D 1 136 ? -4.332 -12.652 -15.641 1.00 66.13 136 TYR D O 1
ATOM 4398 N N . CYS D 1 137 ? -2.603 -11.342 -15.047 1.00 64.01 137 CYS D N 1
ATOM 4399 C CA . CYS D 1 137 ? -3.044 -11.199 -13.668 1.00 64.13 137 CYS D CA 1
ATOM 4400 C C . CYS D 1 137 ? -3.707 -9.847 -13.427 1.00 60.15 137 CYS D C 1
ATOM 4401 O O . CYS D 1 137 ? -4.210 -9.583 -12.337 1.00 62.86 137 CYS D O 1
#

Radius of gyration: 29.31 Å; Cα contacts (8 Å, |Δi|>4): 667; chains: 4; bounding box: 51×72×72 Å

Solvent-accessible surface area: 30292 Å² total; per-residue (Å²): 116,110,104,97,29,43,3,53,10,0,33,0,131,79,0,37,213,97,26,93,184,32,108,79,119,102,69,38,1,49,2,5,50,0,20,22,88,145,108,57,65,26,13,33,21,0,0,102,20,0,0,94,76,1,33,0,11,63,79,134,22,83,31,60,68,128,11,2,12,80,0,1,56,89,0,0,17,110,132,53,48,137,42,4,43,109,39,13,63,36,31,15,162,128,102,48,110,88,17,62,5,13,47,0,5,43,1,5,9,116,19,191,26,0,15,79,0,0,11,0,25,23,88,84,45,92,123,32,124,9,65,109,55,56,28,49,52,100,124,112,75,114,63,48,3,52,8,0,36,1,152,75,0,38,179,71,25,94,193,30,107,78,132,114,69,34,6,50,2,5,68,1,24,22,108,62,91,61,66,26,13,35,23,0,0,106,20,0,0,107,75,4,35,0,11,70,77,149,24,38,29,51,65,134,18,3,28,131,3,2,61,92,28,59,53,138,154,42,50,73,54,4,46,129,38,13,68,44,27,16,125,28,27,10,88,18,9,54,6,12,23,0,5,42,1,4,18,118,16,169,4,0,15,127,0,0,22,22,40,41,123,107,47,84,124,29,82,13,91,200,146,58,14,52,38,60,136,239,210,93,90,75,35,1,55,8,0,31,0,139,74,0,32,197,86,26,77,96,26,108,78,129,115,64,36,9,54,2,5,51,1,26,22,116,141,95,53,67,34,13,50,17,0,0,94,22,0,0,94,75,3,33,0,13,72,78,84,25,74,24,60,80,138,16,4,24,123,3,2,57,91,27,59,49,140,154,48,47,155,54,4,48,105,35,12,62,38,34,18,160,127,116,47,119,76,19,60,4,9,36,0,5,52,1,5,14,114,17,163,6,0,14,124,0,0,26,21,40,36,135,109,51,81,121,33,87,15,60,213,124,52,29,52,51,115,136,209,108,88,40,39,1,54,11,8,73,61,100,6,52,92,26,53,97,189,42,133,77,82,85,25,16,70,7,51,49,0,16,21,85,63,112,57,64,29,13,30,29,8,0,102,31,8,0,97,80,8,29,0,10,60,77,130,26,76,32,58,77,156,19,4,25,139,4,2,57,106,29,59,50,142,118,22,49,154,55,4,42,101,38,15,63,42,29,18,166,128,106,48,102,85,19,63,4,13,49,0,4,49,1,4,10,128,17,145,6,0,15,126,0,0,29,31,42,30,112,101,48,90,110,32,59,5,86,90,100,31,43,91

Secondary structure (DSSP, 8-state):
--S---PPPP--HHHHTT--S--SHHHHHHHHTT------HHHHHHHHHHHHHTTSB-TT--B-HHHHHHHHHHTT--S-HHHHHHHHHHHTTT--SS--HHHHHHHHTTSTTHHHHHHHHHHT-GGGS--TTT-S--/--S---PPPP--HHHHTT--S---HHHHHHHHTT------HHHHHHHHHHHHHHTSB-TTS-B-HHHHHHHHHHTT--S-HHHHHHHHHHHTTT--SS--HHHHHHHHTTSTTHHHHHHHHHHH-GGGSPPTTT-SS--/--S---------GGGGGG--S---HHHHHHHHTT------HHHHHHHHHHHHHHTSB-TT--B-HHHHHHHHHHTT--S-HHHHHHHHHHHTTTS-SS--HHHHHHHHTTSTTHHHHHHHHHHH-GGGS--TTT-S--/--S---PPPP--GGGGG--S---HHHHHHHTT---S--HHHHHHHHHHHHHHTSB-TTS-B-HHHHHHHHHHTT--S-HHHHHHHHHHHTTT--SS--HHHHHHHHTTSTTHHHHHHHHHHT-GGGSPP-----

CATH classification: 1.10.238.20

Organism: Culex quinquefasciatus (NCBI:txid7176)

Sequence (549 aa):
RFTPLGIDEFYIKPCERKIVYTTDKHDKCLMRRLEIEMDTGENQGYVKCVFKEFGYLNGEGQFNKQALLKDYHQAGFKNKDKAVLESYDGCMKNYGPTPNAMKILDCVTKDKDFPKVINARRERNSDWKPDWIQAYCGRFTPLGIDEFYIKPCERKIVYTTDKHDKCLMRRLEIEMDTGENQGYVKCVFKEFGYLNGEGQFNKQALLKDYHQAGFKNKDKAVLESYDGCMKNYGPTPNAMKILDCVTKDKDFPKVINARRERNSDWKPDWIQAYCGVRFTPLGIDEFYIKPCERKIVYTTDKHDKCLMRRLEIEMDTGENQGYVKCVFKEFGYLNGEGQFNKQALLKDYHQAGFKNKDKAVLESYDGCMKNYGPTPNAMKILDCVTKDKDFPKVINARRERNSDWKPDWIQAYCGRFTPLGIDEFYKPCERKIVYTTKHDKCLMRRLEIEMDTGENQGYVKCVFKEFGYLNGEGQFNKQALLKDYHQAGFKNKDKAVLESYDGCMKNYGPTPNAMKILDCVTKDKDFPKVINARRERNSDWKPDWQAYC

InterPro domains:
  IPR006170 Pheromone/general odorant binding protein [PF01395] (55-128)
  IPR036728 Pheromone/general odorant binding protein superfamily [G3DSA:1.10.238.20] (26-153)
  IPR036728 Pheromone/general odorant binding protein superfamily [SSF47565] (27-128)

B-factor: mean 31.75, std 11.93, range [12.41, 85.3]

Nearest PDB structures (foldseek):
  7tvy-assembly3_C  TM=9.994E-01  e=2.217E-23  Culex quinquefasciatus
  7tvy-assembly4_D  TM=1.000E+00  e=3.188E-21  Culex quinquefasciatus
  2qeo-assembly2_B  TM=6.898E-01  e=7.584E-03  Anopheles gambiae
  6qq4-assembly2_B  TM=5.124E-01  e=2.662E-02  Drosophila melanogaster
  4z45-assembly2_B  TM=4.96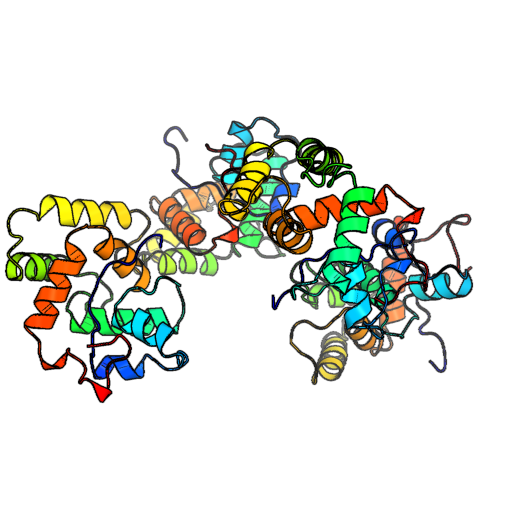3E-01  e=8.380E-02  Nasonovia ribisnigri